Protein 5LCS (pdb70)

Secondary structure (DSSP, 8-state):
-----SPP-TTS--S-EEES---SSEEEEEEEGGGTEEEEEES---

Nearest PDB structures (foldseek):
  5lcs-assembly1_A  TM=9.325E-01  e=3.775E-07  Gallus gallus
  1e4q-assembly1_A  TM=6.807E-01  e=2.620E-01  Homo sapiens
  1kj6-assembly1_A  TM=7.004E-01  e=3.420E-01  Homo sapiens
  1sh1-assembly1_A  TM=6.198E-01  e=5.605E+00  Stichodactyla helianthus
  2h9x-assembly1_A  TM=4.660E-01  e=3.078E+00  Condylactis gigantea

Solvent-accessible surface area: 3506 Å² total

Structure (mmCIF, N/CA/C/O backbone):
data_5LCS
#
_entry.id   5LCS
#
loop_
_atom_site.group_PDB
_atom_site.id
_atom_site.type_symbol
_atom_site.label_atom_id
_atom_site.label_alt_id
_atom_site.label_comp_id
_atom_site.label_asym_id
_atom_site.label_entity_id
_atom_site.label_seq_id
_atom_site.pdbx_PDB_ins_code
_atom_site.Cartn_x
_atom_site.Cartn_y
_atom_site.Cartn_z
_atom_site.occupancy
_atom_site.B_iso_or_equiv
_atom_site.auth_seq_id
_atom_site.auth_comp_id
_atom_site.auth_asym_id
_atom_site.auth_atom_id
_atom_site.pdbx_PDB_model_num
ATOM 16 N N . PRO A 1 2 ? -12.546 4.993 -2.766 1.00 5.46 2 PRO A N 1
ATOM 17 C CA . PRO A 1 2 ? -13.805 4.963 -3.506 1.00 6.08 2 PRO A CA 1
ATOM 18 C C . PRO A 1 2 ? -14.563 3.688 -3.175 1.00 6.14 2 PRO A C 1
ATOM 19 O O . PRO A 1 2 ? -15.765 3.704 -2.913 1.00 6.85 2 PRO A O 1
ATOM 30 N N . PHE A 1 3 ? -13.828 2.587 -3.180 1.00 5.51 3 PHE A N 1
ATOM 31 C CA . PHE A 1 3 ? -14.342 1.312 -2.723 1.00 5.56 3 PHE A CA 1
ATOM 32 C C . PHE A 1 3 ? -14.255 1.273 -1.202 1.00 5.09 3 PHE A C 1
ATOM 33 O O . PHE A 1 3 ? -13.564 2.097 -0.602 1.00 4.70 3 PHE A O 1
ATOM 50 N N . ILE A 1 4 ? -14.948 0.331 -0.581 1.00 5.38 4 ILE A N 1
ATOM 51 C CA . ILE A 1 4 ? -14.861 0.162 0.862 1.00 5.21 4 ILE A CA 1
ATOM 52 C C . ILE A 1 4 ? -13.680 -0.742 1.219 1.00 4.49 4 ILE A C 1
ATOM 53 O O . ILE A 1 4 ? -13.692 -1.942 0.936 1.00 4.63 4 ILE A O 1
ATOM 69 N N . PRO A 1 5 ? -12.616 -0.160 1.799 1.00 3.89 5 PRO A N 1
ATOM 70 C CA . PRO A 1 5 ? -11.433 -0.913 2.209 1.00 3.34 5 PRO A CA 1
ATOM 71 C C . PRO A 1 5 ? -11.768 -2.142 3.044 1.00 3.70 5 PRO A C 1
ATOM 72 O O . PRO A 1 5 ? -12.289 -2.043 4.157 1.00 4.30 5 PRO A O 1
ATOM 83 N N . ARG A 1 6 ? -11.474 -3.299 2.480 1.00 3.62 6 ARG A N 1
ATOM 84 C CA . ARG A 1 6 ? -11.653 -4.570 3.161 1.00 4.03 6 ARG A CA 1
ATOM 85 C C . ARG A 1 6 ? -10.473 -4.782 4.121 1.00 3.50 6 ARG A C 1
ATOM 86 O O . ARG A 1 6 ? -9.599 -3.922 4.186 1.00 2.92 6 ARG A O 1
ATOM 107 N N . PRO A 1 7 ? -10.424 -5.883 4.898 1.00 3.92 7 PRO A N 1
ATOM 108 C CA . PRO A 1 7 ? -9.261 -6.183 5.753 1.00 3.63 7 PRO A CA 1
ATOM 109 C C . PRO A 1 7 ? -7.931 -6.014 5.008 1.00 3.02 7 PRO A C 1
ATOM 110 O O . PRO A 1 7 ? -7.796 -6.439 3.860 1.00 3.30 7 PRO A O 1
ATOM 121 N N . ILE A 1 8 ? -6.970 -5.371 5.664 1.00 2.69 8 ILE A N 1
ATOM 122 C CA . ILE A 1 8 ? -5.667 -5.079 5.062 1.00 2.58 8 ILE A CA 1
ATOM 123 C C . ILE A 1 8 ? -4.926 -6.345 4.649 1.00 2.13 8 ILE A C 1
ATOM 124 O O . ILE A 1 8 ? -4.781 -7.289 5.430 1.00 2.28 8 ILE A O 1
ATOM 140 N N . ASP A 1 9 ? -4.467 -6.348 3.407 1.00 2.04 9 ASP A N 1
ATOM 141 C CA . ASP A 1 9 ? -3.656 -7.432 2.878 1.00 1.78 9 ASP A CA 1
ATOM 142 C C . ASP A 1 9 ? -2.198 -7.012 2.821 1.00 1.48 9 ASP A C 1
ATOM 143 O O . ASP A 1 9 ? -1.873 -5.834 2.974 1.00 1.71 9 ASP A O 1
ATOM 152 N N . THR A 1 10 ? -1.327 -7.984 2.643 1.00 1.31 10 THR A N 1
ATOM 153 C CA . THR A 1 10 ? 0.083 -7.725 2.423 1.00 1.13 10 THR A CA 1
ATOM 154 C C . THR A 1 10 ? 0.344 -7.419 0.949 1.00 0.97 10 THR A C 1
ATOM 155 O O . THR A 1 10 ? -0.602 -7.330 0.160 1.00 1.16 10 THR A O 1
ATOM 166 N N . CYS A 1 11 ? 1.613 -7.234 0.585 1.00 0.87 11 CYS A N 1
ATOM 167 C CA . CYS A 1 11 ? 2.009 -6.932 -0.800 1.00 0.81 11 CYS A CA 1
ATOM 168 C C . CYS A 1 11 ? 1.547 -8.022 -1.785 1.00 0.91 11 CYS A C 1
ATOM 169 O O . CYS A 1 11 ? 1.836 -7.953 -2.982 1.00 1.04 11 CYS A O 1
ATOM 176 N N . ARG A 1 12 ? 0.848 -9.038 -1.278 1.00 1.00 12 ARG A N 1
ATOM 177 C CA . ARG A 1 12 ? 0.195 -10.022 -2.130 1.00 1.18 12 ARG A CA 1
ATOM 178 C C . ARG A 1 12 ? -0.727 -9.315 -3.130 1.00 1.18 12 ARG A C 1
ATOM 179 O O . ARG A 1 12 ? -0.861 -9.750 -4.274 1.00 1.33 12 ARG A O 1
ATOM 200 N N . LEU A 1 13 ? -1.357 -8.223 -2.694 1.00 1.16 13 LEU A N 1
ATOM 201 C CA . LEU A 1 13 ? -2.005 -7.302 -3.619 1.00 1.26 13 LEU A CA 1
ATOM 202 C C . LEU A 1 13 ? -0.947 -6.333 -4.104 1.00 1.15 13 LEU A C 1
ATOM 203 O O . LEU A 1 13 ? -0.634 -5.362 -3.431 1.00 1.77 13 LEU A O 1
ATOM 219 N N . ARG A 1 14 ? -0.397 -6.597 -5.268 1.00 1.25 14 ARG A N 1
ATOM 220 C CA . ARG A 1 14 ? 0.818 -5.950 -5.680 1.00 1.71 14 ARG A CA 1
ATOM 221 C C . ARG A 1 14 ? 0.577 -4.911 -6.777 1.00 1.56 14 ARG A C 1
ATOM 222 O O . ARG A 1 14 ? -0.510 -4.838 -7.354 1.00 1.81 14 ARG A O 1
ATOM 243 N N . ASN A 1 15 ? 1.616 -4.113 -7.032 1.00 1.99 15 ASN A N 1
ATOM 244 C CA . ASN A 1 15 ? 1.665 -3.157 -8.127 1.00 2.18 15 ASN A CA 1
ATOM 245 C C . ASN A 1 15 ? 0.767 -1.970 -7.858 1.00 1.42 15 ASN A C 1
ATOM 246 O O . ASN A 1 15 ? -0.285 -1.806 -8.479 1.00 1.86 15 ASN A O 1
ATOM 257 N N . GLY A 1 16 ? 1.173 -1.166 -6.893 1.00 0.94 16 GLY A N 1
ATOM 258 C CA . GLY A 1 16 ? 0.564 0.124 -6.733 1.00 1.11 16 GLY A CA 1
ATOM 259 C C . GLY A 1 16 ? 1.608 1.214 -6.621 1.00 1.12 16 GLY A C 1
ATOM 260 O O . GLY A 1 16 ? 1.475 2.231 -7.283 1.00 1.70 16 GLY A O 1
ATOM 264 N N . ILE A 1 17 ? 2.629 0.989 -5.776 1.00 0.60 17 ILE A N 1
ATOM 265 C CA . ILE A 1 17 ? 3.890 1.751 -5.772 1.00 0.52 17 ILE A CA 1
ATOM 266 C C . ILE A 1 17 ? 4.932 0.975 -4.949 1.00 0.41 17 ILE A C 1
ATOM 267 O O . ILE A 1 17 ? 4.577 0.295 -3.985 1.00 0.59 17 ILE A O 1
ATOM 283 N N . CYS A 1 18 ? 6.198 1.055 -5.330 1.00 0.42 18 CYS A N 1
ATOM 284 C CA . CYS A 1 18 ? 7.278 0.631 -4.449 1.00 0.38 18 CYS A CA 1
ATOM 285 C C . CYS A 1 18 ? 8.112 1.840 -4.058 1.00 0.33 18 CYS A C 1
ATOM 286 O O . CYS A 1 18 ? 8.794 2.432 -4.897 1.00 0.39 18 CYS A O 1
ATOM 293 N N . PHE A 1 19 ? 8.041 2.219 -2.791 1.00 0.29 19 PHE A N 1
ATOM 294 C CA . PHE A 1 19 ? 8.736 3.399 -2.314 1.00 0.28 19 PHE A CA 1
ATOM 295 C C . PHE A 1 19 ? 10.090 3.041 -1.739 1.00 0.31 19 PHE A C 1
ATOM 296 O O . PHE A 1 19 ? 10.238 2.015 -1.086 1.00 0.45 19 PHE A O 1
ATOM 313 N N . PRO A 1 20 ? 11.106 3.860 -2.007 1.00 0.32 20 PRO A N 1
ATOM 314 C CA . PRO A 1 20 ? 12.335 3.823 -1.248 1.00 0.37 20 PRO A CA 1
ATOM 315 C C . PRO A 1 20 ? 12.177 4.682 0.001 1.00 0.38 20 PRO A C 1
ATOM 316 O O . PRO A 1 20 ? 12.291 5.910 -0.042 1.00 0.44 20 PRO A O 1
ATOM 327 N N . GLY A 1 21 ? 11.888 4.023 1.108 1.00 0.41 21 GLY A N 1
ATOM 328 C CA . GLY A 1 21 ? 11.439 4.713 2.296 1.00 0.49 21 GLY A CA 1
ATOM 329 C C . GLY A 1 21 ? 10.099 4.168 2.748 1.00 0.49 21 GLY A C 1
ATOM 330 O O . GLY A 1 21 ? 9.925 2.952 2.819 1.00 0.59 21 GLY A O 1
ATOM 334 N N . ILE A 1 22 ? 9.140 5.048 3.019 1.00 0.49 22 ILE A N 1
ATOM 335 C CA . ILE A 1 22 ? 7.817 4.616 3.466 1.00 0.53 22 ILE A CA 1
ATOM 336 C C . ILE A 1 22 ? 6.693 5.391 2.779 1.00 0.49 22 ILE A C 1
ATOM 337 O O . ILE A 1 22 ? 6.885 6.503 2.287 1.00 0.68 22 ILE A O 1
ATOM 353 N N . CYS A 1 23 ? 5.525 4.768 2.748 1.00 0.44 23 CYS A N 1
ATOM 354 C CA . CYS A 1 23 ? 4.300 5.363 2.245 1.00 0.47 23 CYS A CA 1
ATOM 355 C C . CYS A 1 23 ? 3.667 6.251 3.305 1.00 1.01 23 CYS A C 1
ATOM 356 O O . CYS A 1 23 ? 3.498 5.817 4.448 1.00 1.44 23 CYS A O 1
ATOM 363 N N . ARG A 1 24 ? 3.303 7.478 2.952 1.00 1.34 24 ARG A N 1
ATOM 364 C CA . ARG A 1 24 ? 2.624 8.330 3.919 1.00 2.03 24 ARG A CA 1
ATOM 365 C C . ARG A 1 24 ? 1.223 8.745 3.460 1.00 1.70 24 ARG A C 1
ATOM 366 O O . ARG A 1 24 ? 0.305 8.702 4.266 1.00 2.52 24 ARG A O 1
ATOM 387 N N . ARG A 1 25 ? 1.053 9.060 2.162 1.00 0.74 25 ARG A N 1
ATOM 388 C CA . ARG A 1 25 ? -0.254 9.453 1.584 1.00 0.67 25 ARG A CA 1
ATOM 389 C C . ARG A 1 25 ? -0.097 9.833 0.106 1.00 0.70 25 ARG A C 1
ATOM 390 O O . ARG A 1 25 ? 0.898 10.454 -0.268 1.00 1.06 25 ARG A O 1
ATOM 411 N N . PRO A 1 26 ? -1.055 9.448 -0.756 1.00 0.83 26 PRO A N 1
ATOM 412 C CA . PRO A 1 26 ? -2.075 8.460 -0.439 1.00 0.67 26 PRO A CA 1
ATOM 413 C C . PRO A 1 26 ? -1.598 7.076 -0.839 1.00 0.48 26 PRO A C 1
ATOM 414 O O . PRO A 1 26 ? -1.701 6.688 -2.005 1.00 0.57 26 PRO A O 1
ATOM 425 N N . TYR A 1 27 ? -1.132 6.316 0.133 1.00 0.36 27 TYR A N 1
ATOM 426 C CA . TYR A 1 27 ? -0.525 5.017 -0.123 1.00 0.34 27 TYR A CA 1
ATOM 427 C C . TYR A 1 27 ? -0.532 4.219 1.151 1.00 0.34 27 TYR A C 1
ATOM 428 O O . TYR A 1 27 ? -0.140 4.719 2.208 1.00 0.51 27 TYR A O 1
ATOM 446 N N . TYR A 1 28 ? -0.950 2.987 1.052 1.00 0.33 28 TYR A N 1
ATOM 447 C CA . TYR A 1 28 ? -1.022 2.127 2.213 1.00 0.35 28 TYR A CA 1
ATOM 448 C C . TYR A 1 28 ? 0.068 1.080 2.137 1.00 0.33 28 TYR A C 1
ATOM 449 O O . TYR A 1 28 ? 0.245 0.426 1.107 1.00 0.33 28 TYR A O 1
ATOM 467 N N . TRP A 1 29 ? 0.811 0.959 3.220 1.00 0.33 29 TRP A N 1
ATOM 468 C CA . TRP A 1 29 ? 1.914 0.024 3.294 1.00 0.34 29 TRP A CA 1
ATOM 469 C C . TRP A 1 29 ? 1.409 -1.409 3.250 1.00 0.37 29 TRP A C 1
ATOM 470 O O . TRP A 1 29 ? 0.721 -1.879 4.162 1.00 0.40 29 TRP A O 1
ATOM 491 N N . ILE A 1 30 ? 1.737 -2.082 2.167 1.00 0.37 30 ILE A N 1
ATOM 492 C CA . ILE A 1 30 ? 1.469 -3.493 2.025 1.00 0.40 30 ILE A CA 1
ATOM 493 C C . ILE A 1 30 ? 2.785 -4.230 1.840 1.00 0.41 30 ILE A C 1
ATOM 494 O O . ILE A 1 30 ? 3.271 -4.387 0.732 1.00 0.43 30 ILE A O 1
ATOM 510 N N . GLY A 1 31 ? 3.342 -4.707 2.933 1.00 0.43 31 GLY A N 1
ATOM 511 C CA . GLY A 1 31 ? 4.610 -5.412 2.875 1.00 0.47 31 GLY A CA 1
ATOM 512 C C . GLY A 1 31 ? 5.772 -4.501 2.516 1.00 0.41 31 GLY A C 1
ATOM 513 O O . GLY A 1 31 ? 5.588 -3.312 2.253 1.00 0.41 31 GLY A O 1
ATOM 517 N N . THR A 1 32 ? 6.973 -5.051 2.497 1.00 0.44 32 THR A N 1
ATOM 518 C CA . THR A 1 32 ? 8.165 -4.253 2.251 1.00 0.42 32 THR A CA 1
ATOM 519 C C . THR A 1 32 ? 8.596 -4.341 0.789 1.00 0.42 32 THR A C 1
ATOM 520 O O . THR A 1 32 ? 8.136 -5.210 0.045 1.00 0.53 32 THR A O 1
ATOM 531 N N . CYS A 1 33 ? 9.461 -3.422 0.382 1.00 0.44 33 CYS A N 1
ATOM 532 C CA . CYS A 1 33 ? 10.033 -3.433 -0.955 1.00 0.45 33 CYS A CA 1
ATOM 533 C C . CYS A 1 33 ? 11.528 -3.141 -0.841 1.00 0.53 33 CYS A C 1
ATOM 534 O O . CYS A 1 33 ? 12.026 -2.942 0.270 1.00 0.94 33 CYS A O 1
ATOM 541 N N . ASN A 1 34 ? 12.244 -3.115 -1.966 1.00 0.51 34 ASN A N 1
ATOM 542 C CA . ASN A 1 34 ? 13.707 -2.949 -1.962 1.00 0.61 34 ASN A CA 1
ATOM 543 C C . ASN A 1 34 ? 14.376 -3.982 -1.054 1.00 0.72 34 ASN A C 1
ATOM 544 O O . ASN A 1 34 ? 15.441 -3.729 -0.492 1.00 1.54 34 ASN A O 1
ATOM 555 N N . ASN A 1 35 ? 13.720 -5.129 -0.899 1.00 0.89 35 ASN A N 1
ATOM 556 C CA . ASN A 1 35 ? 14.213 -6.234 -0.072 1.00 1.02 35 ASN A CA 1
ATOM 557 C C . ASN A 1 35 ? 14.286 -5.841 1.411 1.00 1.00 35 ASN A C 1
ATOM 558 O O . ASN A 1 35 ? 15.024 -6.447 2.190 1.00 1.49 35 ASN A O 1
ATOM 569 N N . GLY A 1 36 ? 13.521 -4.830 1.809 1.00 0.95 36 GLY A N 1
ATOM 570 C CA . GLY A 1 36 ? 13.462 -4.477 3.216 1.00 1.12 36 GLY A CA 1
ATOM 571 C C . GLY A 1 36 ? 13.529 -2.983 3.482 1.00 0.91 36 GLY A C 1
ATOM 572 O O . GLY A 1 36 ? 12.882 -2.487 4.407 1.00 1.05 36 GLY A O 1
ATOM 576 N N . ILE A 1 37 ? 14.307 -2.258 2.692 1.00 0.76 37 ILE A N 1
ATOM 577 C CA . ILE A 1 37 ? 14.498 -0.830 2.936 1.00 0.74 37 ILE A CA 1
ATOM 578 C C . ILE A 1 37 ? 13.375 0.014 2.365 1.00 0.92 37 ILE A C 1
ATOM 579 O O . ILE A 1 37 ? 13.136 1.135 2.815 1.00 1.87 37 ILE A O 1
ATOM 595 N N . GLY A 1 38 ? 12.695 -0.517 1.377 1.00 0.49 38 GLY A N 1
ATOM 596 C CA . GLY A 1 38 ? 11.649 0.212 0.738 1.00 0.67 38 GLY A CA 1
ATOM 597 C C . GLY A 1 38 ? 10.316 -0.283 1.195 1.00 0.51 38 GLY A C 1
ATOM 598 O O . GLY A 1 38 ? 10.230 -1.064 2.140 1.00 0.79 38 GLY A O 1
ATOM 602 N N . SER A 1 39 ? 9.280 0.122 0.519 1.00 0.39 39 SER A N 1
ATOM 603 C CA . SER A 1 39 ? 7.958 -0.188 0.970 1.00 0.42 39 SER A CA 1
ATOM 604 C C . SER A 1 39 ? 7.013 -0.437 -0.189 1.00 0.41 39 SER A C 1
ATOM 605 O O . SER A 1 39 ? 6.833 0.410 -1.066 1.00 0.50 39 SER A O 1
ATOM 613 N N . CYS A 1 40 ? 6.462 -1.637 -0.215 1.00 0.40 40 CYS A N 1
ATOM 614 C CA . CYS A 1 40 ? 5.418 -1.970 -1.152 1.00 0.41 40 CYS A CA 1
ATOM 615 C C . CYS A 1 40 ? 4.151 -1.291 -0.667 1.00 0.38 40 CYS A C 1
ATOM 616 O O . CYS A 1 40 ? 3.574 -1.694 0.330 1.00 0.47 40 CYS A O 1
ATOM 623 N N . CYS A 1 41 ? 3.770 -0.212 -1.318 1.00 0.39 41 CYS A N 1
ATOM 624 C CA . CYS A 1 41 ? 2.612 0.550 -0.894 1.00 0.42 41 CYS A CA 1
ATOM 625 C C . CYS A 1 41 ? 1.825 0.983 -2.109 1.00 0.52 41 CYS A C 1
ATOM 626 O O . CYS A 1 41 ? 2.277 1.824 -2.883 1.00 1.02 41 CYS A O 1
ATOM 633 N N . ALA A 1 42 ? 0.650 0.421 -2.276 1.00 0.37 42 ALA A N 1
ATOM 634 C CA . ALA A 1 42 ? -0.117 0.645 -3.482 1.00 0.42 42 ALA A CA 1
ATOM 635 C C . ALA A 1 42 ? -0.851 1.970 -3.417 1.00 0.38 42 ALA A C 1
ATOM 636 O O . ALA A 1 42 ? -1.300 2.393 -2.349 1.00 0.40 42 ALA A O 1
ATOM 643 N N . ARG A 1 43 ? -0.933 2.635 -4.567 1.00 0.39 43 ARG A N 1
ATOM 644 C CA . ARG A 1 43 ? -1.548 3.947 -4.650 1.00 0.40 43 ARG A CA 1
ATOM 645 C C . ARG A 1 43 ? -3.016 3.887 -4.271 1.00 0.41 43 ARG A C 1
ATOM 646 O O . ARG A 1 43 ? -3.831 3.259 -4.952 1.00 0.46 43 ARG A O 1
ATOM 667 N N . GLY A 1 44 ? -3.325 4.533 -3.169 1.00 0.44 44 GLY A N 1
ATOM 668 C CA . GLY A 1 44 ? -4.679 4.577 -2.674 1.00 0.50 44 GLY A CA 1
ATOM 669 C C . GLY A 1 44 ? -4.718 4.426 -1.180 1.00 0.76 44 GLY A C 1
ATOM 670 O O . GLY A 1 44 ? -3.752 4.771 -0.499 1.00 1.54 44 GLY A O 1
ATOM 674 N N . TRP A 1 45 ? -5.809 3.904 -0.655 1.00 0.65 45 TRP A N 1
ATOM 675 C CA . TRP A 1 45 ? -5.905 3.721 0.773 1.00 0.99 45 TRP A CA 1
ATOM 676 C C . TRP A 1 45 ? -6.684 2.470 1.136 1.00 1.09 45 TRP A C 1
ATOM 677 O O . TRP A 1 45 ? -7.779 2.227 0.625 1.00 1.30 45 TRP A O 1
ATOM 698 N N . ARG A 1 46 ? -6.093 1.676 2.014 1.00 1.37 46 ARG A N 1
ATOM 699 C CA . ARG A 1 46 ? -6.748 0.509 2.564 1.00 1.74 46 ARG A CA 1
ATOM 700 C C . ARG A 1 46 ? -6.738 0.565 4.081 1.00 2.07 46 ARG A C 1
ATOM 701 O O . ARG A 1 46 ? -5.683 0.543 4.711 1.00 2.48 46 ARG A O 1
ATOM 722 N N . SER A 1 47 ? -7.938 0.621 4.625 1.00 2.31 47 SER A N 1
ATOM 723 C CA . SER A 1 47 ? -8.182 0.747 6.061 1.00 2.87 47 SER A CA 1
ATOM 724 C C . SER A 1 47 ? -7.484 1.976 6.648 1.00 3.50 47 SER A C 1
ATOM 725 O O . SER A 1 47 ? -8.061 3.079 6.555 1.00 4.01 47 SER A O 1
ATOM 749 N N . PRO A 1 2 ? -12.799 1.881 -4.218 1.00 5.46 2 PRO A N 2
ATOM 750 C CA . PRO A 1 2 ? -13.040 1.088 -5.419 1.00 6.08 2 PRO A CA 2
ATOM 751 C C . PRO A 1 2 ? -13.167 -0.383 -5.054 1.00 6.14 2 PRO A C 2
ATOM 752 O O . PRO A 1 2 ? -13.863 -1.157 -5.712 1.00 6.85 2 PRO A O 2
ATOM 763 N N . PHE A 1 3 ? -12.476 -0.744 -3.984 1.00 5.51 3 PHE A N 2
ATOM 764 C CA . PHE A 1 3 ? -12.578 -2.064 -3.403 1.00 5.56 3 PHE A CA 2
ATOM 765 C C . PHE A 1 3 ? -13.087 -1.911 -1.974 1.00 5.09 3 PHE A C 2
ATOM 766 O O . PHE A 1 3 ? -13.080 -0.804 -1.430 1.00 4.70 3 PHE A O 2
ATOM 783 N N . ILE A 1 4 ? -13.533 -3.001 -1.373 1.00 5.38 4 ILE A N 2
ATOM 784 C CA . ILE A 1 4 ? -14.006 -2.960 0.003 1.00 5.21 4 ILE A CA 2
ATOM 785 C C . ILE A 1 4 ? -12.828 -3.067 0.984 1.00 4.49 4 ILE A C 2
ATOM 786 O O . ILE A 1 4 ? -12.154 -4.095 1.041 1.00 4.63 4 ILE A O 2
ATOM 802 N N . PRO A 1 5 ? -12.539 -1.980 1.737 1.00 3.89 5 PRO A N 2
ATOM 803 C CA . PRO A 1 5 ? -11.425 -1.934 2.695 1.00 3.34 5 PRO A CA 2
ATOM 804 C C . PRO A 1 5 ? -11.381 -3.139 3.633 1.00 3.70 5 PRO A C 2
ATOM 805 O O . PRO A 1 5 ? -12.252 -3.317 4.491 1.00 4.30 5 PRO A O 2
ATOM 816 N N . ARG A 1 6 ? -10.363 -3.968 3.445 1.00 3.62 6 ARG A N 2
ATOM 817 C CA . ARG A 1 6 ? -10.127 -5.123 4.299 1.00 4.03 6 ARG A CA 2
ATOM 818 C C . ARG A 1 6 ? -8.925 -4.840 5.191 1.00 3.50 6 ARG A C 2
ATOM 819 O O . ARG A 1 6 ? -8.206 -3.869 4.950 1.00 2.92 6 ARG A O 2
ATOM 840 N N . PRO A 1 7 ? -8.685 -5.661 6.230 1.00 3.92 7 PRO A N 2
ATOM 841 C CA . PRO A 1 7 ? -7.464 -5.566 7.030 1.00 3.63 7 PRO A CA 2
ATOM 842 C C . PRO A 1 7 ? -6.238 -5.503 6.130 1.00 3.02 7 PRO A C 2
ATOM 843 O O . PRO A 1 7 ? -6.181 -6.178 5.100 1.00 3.30 7 PRO A O 2
ATOM 854 N N . ILE A 1 8 ? -5.275 -4.677 6.507 1.00 2.69 8 ILE A N 2
ATOM 855 C CA . ILE A 1 8 ? -4.129 -4.400 5.657 1.00 2.58 8 ILE A CA 2
ATOM 856 C C . ILE A 1 8 ? -3.347 -5.674 5.350 1.00 2.13 8 ILE A C 2
ATOM 857 O O . ILE A 1 8 ? -2.862 -6.361 6.252 1.00 2.28 8 ILE A O 2
ATOM 873 N N . ASP A 1 9 ? -3.270 -5.996 4.066 1.00 2.04 9 ASP A N 2
ATOM 874 C CA . ASP A 1 9 ? -2.521 -7.151 3.595 1.00 1.78 9 ASP A CA 2
ATOM 875 C C . ASP A 1 9 ? -1.103 -6.733 3.266 1.00 1.48 9 ASP A C 2
ATOM 876 O O . ASP A 1 9 ? -0.804 -5.547 3.177 1.00 1.71 9 ASP A O 2
ATOM 885 N N . THR A 1 10 ? -0.231 -7.703 3.118 1.00 1.31 10 THR A N 2
ATOM 886 C CA . THR A 1 10 ? 1.136 -7.446 2.721 1.00 1.13 10 THR A CA 2
ATOM 887 C C . THR A 1 10 ? 1.271 -7.459 1.202 1.00 0.97 10 THR A C 2
ATOM 888 O O . THR A 1 10 ? 0.264 -7.557 0.492 1.00 1.16 10 THR A O 2
ATOM 899 N N . CYS A 1 11 ? 2.505 -7.319 0.707 1.00 0.87 11 CYS A N 2
ATOM 900 C CA . CYS A 1 11 ? 2.778 -7.146 -0.727 1.00 0.81 11 CYS A CA 2
ATOM 901 C C . CYS A 1 11 ? 2.374 -8.376 -1.542 1.00 0.91 11 CYS A C 2
ATOM 902 O O . CYS A 1 11 ? 2.735 -8.516 -2.713 1.00 1.04 11 CYS A O 2
ATOM 909 N N . ARG A 1 12 ? 1.648 -9.280 -0.905 1.00 1.00 12 ARG A N 2
ATOM 910 C CA . ARG A 1 12 ? 0.870 -10.278 -1.614 1.00 1.18 12 ARG A CA 2
ATOM 911 C C . ARG A 1 12 ? -0.117 -9.568 -2.541 1.00 1.18 12 ARG A C 2
ATOM 912 O O . ARG A 1 12 ? -0.537 -10.112 -3.564 1.00 1.33 12 ARG A O 2
ATOM 933 N N . LEU A 1 13 ? -0.468 -8.335 -2.172 1.00 1.16 13 LEU A N 2
ATOM 934 C CA . LEU A 1 13 ? -1.212 -7.447 -3.051 1.00 1.26 13 LEU A CA 2
ATOM 935 C C . LEU A 1 13 ? -0.287 -6.913 -4.136 1.00 1.15 13 LEU A C 2
ATOM 936 O O . LEU A 1 13 ? 0.923 -6.802 -3.942 1.00 1.77 13 LEU A O 2
ATOM 952 N N . ARG A 1 14 ? -0.864 -6.573 -5.267 1.00 1.25 14 ARG A N 2
ATOM 953 C CA . ARG A 1 14 ? -0.089 -6.312 -6.472 1.00 1.71 14 ARG A CA 2
ATOM 954 C C . ARG A 1 14 ? 0.581 -4.926 -6.516 1.00 1.56 14 ARG A C 2
ATOM 955 O O . ARG A 1 14 ? -0.056 -3.932 -6.855 1.00 1.81 14 ARG A O 2
ATOM 976 N N . ASN A 1 15 ? 1.879 -4.892 -6.176 1.00 1.99 15 ASN A N 2
ATOM 977 C CA . ASN A 1 15 ? 2.824 -3.839 -6.608 1.00 2.18 15 ASN A CA 2
ATOM 978 C C . ASN A 1 15 ? 2.164 -2.476 -6.800 1.00 1.42 15 ASN A C 2
ATOM 979 O O . ASN A 1 15 ? 2.149 -1.950 -7.915 1.00 1.86 15 ASN A O 2
ATOM 990 N N . GLY A 1 16 ? 1.600 -1.902 -5.758 1.00 0.94 16 GLY A N 2
ATOM 991 C CA . GLY A 1 16 ? 0.826 -0.698 -5.960 1.00 1.11 16 GLY A CA 2
ATOM 992 C C . GLY A 1 16 ? 1.692 0.533 -6.153 1.00 1.12 16 GLY A C 2
ATOM 993 O O . GLY A 1 16 ? 1.378 1.371 -6.993 1.00 1.70 16 GLY A O 2
ATOM 997 N N . ILE A 1 17 ? 2.735 0.650 -5.324 1.00 0.60 17 ILE A N 2
ATOM 998 C CA . ILE A 1 17 ? 3.859 1.577 -5.513 1.00 0.52 17 ILE A CA 2
ATOM 999 C C . ILE A 1 17 ? 5.011 1.122 -4.618 1.00 0.41 17 ILE A C 2
ATOM 1000 O O . ILE A 1 17 ? 4.812 0.917 -3.424 1.00 0.59 17 ILE A O 2
ATOM 1016 N N . CYS A 1 18 ? 6.200 0.963 -5.166 1.00 0.42 18 CYS A N 2
ATOM 1017 C CA . CYS A 1 18 ? 7.363 0.672 -4.335 1.00 0.38 18 CYS A CA 2
ATOM 1018 C C . CYS A 1 18 ? 8.112 1.949 -3.989 1.00 0.33 18 CYS A C 2
ATOM 1019 O O . CYS A 1 18 ? 8.716 2.581 -4.854 1.00 0.39 18 CYS A O 2
ATOM 1026 N N . PHE A 1 19 ? 8.052 2.333 -2.724 1.00 0.29 19 PHE A N 2
ATOM 1027 C CA . PHE A 1 19 ? 8.760 3.507 -2.246 1.00 0.28 19 PHE A CA 2
ATOM 1028 C C . PHE A 1 19 ? 10.011 3.112 -1.499 1.00 0.31 19 PHE A C 2
ATOM 1029 O O . PHE A 1 19 ? 9.966 2.238 -0.647 1.00 0.45 19 PHE A O 2
ATOM 1046 N N . PRO A 1 20 ? 11.149 3.731 -1.809 1.00 0.32 20 PRO A N 2
ATOM 1047 C CA . PRO A 1 20 ? 12.331 3.580 -0.986 1.00 0.37 20 PRO A CA 2
ATOM 1048 C C . PRO A 1 20 ? 12.160 4.387 0.294 1.00 0.38 20 PRO A C 2
ATOM 1049 O O . PRO A 1 20 ? 12.370 5.601 0.321 1.00 0.44 20 PRO A O 2
ATOM 1060 N N . GLY A 1 21 ? 11.756 3.697 1.344 1.00 0.41 21 GLY A N 2
ATOM 1061 C CA . GLY A 1 21 ? 11.330 4.354 2.555 1.00 0.49 21 GLY A CA 2
ATOM 1062 C C . GLY A 1 21 ? 9.977 3.842 3.010 1.00 0.49 21 GLY A C 2
ATOM 1063 O O . GLY A 1 21 ? 9.808 2.638 3.215 1.00 0.59 21 GLY A O 2
ATOM 1067 N N . ILE A 1 22 ? 9.009 4.744 3.148 1.00 0.49 22 ILE A N 2
ATOM 1068 C CA . ILE A 1 22 ? 7.672 4.377 3.615 1.00 0.53 22 ILE A CA 2
ATOM 1069 C C . ILE A 1 22 ? 6.595 5.240 2.966 1.00 0.49 22 ILE A C 2
ATOM 1070 O O . ILE A 1 22 ? 6.818 6.415 2.659 1.00 0.68 22 ILE A O 2
ATOM 1086 N N . CYS A 1 23 ? 5.435 4.636 2.754 1.00 0.44 23 CYS A N 2
ATOM 1087 C CA . CYS A 1 23 ? 4.254 5.338 2.267 1.00 0.47 23 CYS A CA 2
ATOM 1088 C C . CYS A 1 23 ? 3.688 6.238 3.351 1.00 1.01 23 CYS A C 2
ATOM 1089 O O . CYS A 1 23 ? 3.440 5.785 4.471 1.00 1.44 23 CYS A O 2
ATOM 1096 N N . ARG A 1 24 ? 3.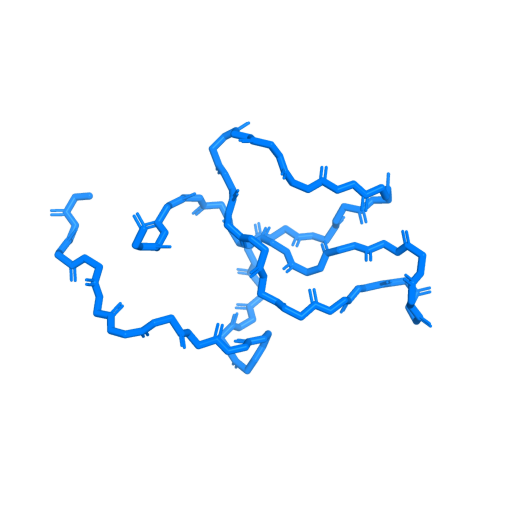480 7.504 3.034 1.00 1.34 24 ARG A N 2
ATOM 1097 C CA . ARG A 1 24 ? 2.852 8.400 3.987 1.00 2.03 24 ARG A CA 2
ATOM 1098 C C . ARG A 1 24 ? 1.505 8.909 3.475 1.00 1.70 24 ARG A C 2
ATOM 1099 O O . ARG A 1 24 ? 0.561 8.985 4.253 1.00 2.52 24 ARG A O 2
ATOM 1120 N N . ARG A 1 25 ? 1.409 9.188 2.162 1.00 0.74 25 ARG A N 2
ATOM 1121 C CA . ARG A 1 25 ? 0.157 9.630 1.515 1.00 0.67 25 ARG A CA 2
ATOM 1122 C C . ARG A 1 25 ? 0.394 9.970 0.036 1.00 0.70 25 ARG A C 2
ATOM 1123 O O . ARG A 1 25 ? 1.456 10.485 -0.316 1.00 1.06 25 ARG A O 2
ATOM 1144 N N . PRO A 1 26 ? -0.575 9.678 -0.854 1.00 0.83 26 PRO A N 2
ATOM 1145 C CA . PRO A 1 26 ? -1.700 8.796 -0.570 1.00 0.67 26 PRO A CA 2
ATOM 1146 C C . PRO A 1 26 ? -1.395 7.374 -1.013 1.00 0.48 26 PRO A C 2
ATOM 1147 O O . PRO A 1 26 ? -1.551 7.037 -2.189 1.00 0.57 26 PRO A O 2
ATOM 1158 N N . TYR A 1 27 ? -1.024 6.533 -0.066 1.00 0.36 27 TYR A N 2
ATOM 1159 C CA . TYR A 1 27 ? -0.603 5.169 -0.361 1.00 0.34 27 TYR A CA 2
ATOM 1160 C C . TYR A 1 27 ? -0.688 4.351 0.905 1.00 0.34 27 TYR A C 2
ATOM 1161 O O . TYR A 1 27 ? -0.313 4.829 1.974 1.00 0.51 27 TYR A O 2
ATOM 1179 N N . TYR A 1 28 ? -1.149 3.127 0.797 1.00 0.33 28 TYR A N 2
ATOM 1180 C CA . TYR A 1 28 ? -1.213 2.265 1.959 1.00 0.35 28 TYR A CA 2
ATOM 1181 C C . TYR A 1 28 ? -0.152 1.184 1.873 1.00 0.33 28 TYR A C 2
ATOM 1182 O O . TYR A 1 28 ? 0.031 0.550 0.833 1.00 0.33 28 TYR A O 2
ATOM 1200 N N . TRP A 1 29 ? 0.567 1.029 2.971 1.00 0.33 29 TRP A N 2
ATOM 1201 C CA . TRP A 1 29 ? 1.650 0.065 3.081 1.00 0.34 29 TRP A CA 2
ATOM 1202 C C . TRP A 1 29 ? 1.117 -1.360 3.026 1.00 0.37 29 TRP A C 2
ATOM 1203 O O . TRP A 1 29 ? 0.408 -1.796 3.932 1.00 0.40 29 TRP A O 2
ATOM 1224 N N . ILE A 1 30 ? 1.443 -2.076 1.960 1.00 0.37 30 ILE A N 2
ATOM 1225 C CA . ILE A 1 30 ? 1.167 -3.497 1.899 1.00 0.40 30 ILE A CA 2
ATOM 1226 C C . ILE A 1 30 ? 2.477 -4.261 1.718 1.00 0.41 30 ILE A C 2
ATOM 1227 O O . ILE A 1 30 ? 2.945 -4.491 0.611 1.00 0.43 30 ILE A O 2
ATOM 1243 N N . GLY A 1 31 ? 3.049 -4.686 2.834 1.00 0.43 31 GLY A N 2
ATOM 1244 C CA . GLY A 1 31 ? 4.321 -5.383 2.803 1.00 0.47 31 GLY A CA 2
ATOM 1245 C C . GLY A 1 31 ? 5.497 -4.484 2.445 1.00 0.41 31 GLY A C 2
ATOM 1246 O O . GLY A 1 31 ? 5.333 -3.291 2.188 1.00 0.41 31 GLY A O 2
ATOM 1250 N N . THR A 1 32 ? 6.689 -5.061 2.429 1.00 0.44 32 THR A N 2
ATOM 1251 C CA . THR A 1 32 ? 7.905 -4.308 2.155 1.00 0.42 32 THR A CA 2
ATOM 1252 C C . THR A 1 32 ? 8.324 -4.451 0.692 1.00 0.42 32 THR A C 2
ATOM 1253 O O . THR A 1 32 ? 7.858 -5.342 -0.018 1.00 0.53 32 THR A O 2
ATOM 1264 N N . CYS A 1 33 ? 9.188 -3.553 0.247 1.00 0.44 33 CYS A N 2
ATOM 1265 C CA . CYS A 1 33 ? 9.754 -3.608 -1.092 1.00 0.45 33 CYS A CA 2
ATOM 1266 C C . CYS A 1 33 ? 11.254 -3.339 -0.992 1.00 0.53 33 CYS A C 2
ATOM 1267 O O . CYS A 1 33 ? 11.771 -3.182 0.120 1.00 0.94 33 CYS A O 2
ATOM 1274 N N . ASN A 1 34 ? 11.951 -3.290 -2.129 1.00 0.51 34 ASN A N 2
ATOM 1275 C CA . ASN A 1 34 ? 13.411 -3.186 -2.136 1.00 0.61 34 ASN A CA 2
ATOM 1276 C C . ASN A 1 34 ? 14.020 -4.382 -1.413 1.00 0.72 34 ASN A C 2
ATOM 1277 O O . ASN A 1 34 ? 13.364 -5.406 -1.231 1.00 1.54 34 ASN A O 2
ATOM 1288 N N . ASN A 1 35 ? 15.268 -4.257 -0.991 1.00 0.89 35 ASN A N 2
ATOM 1289 C CA . ASN A 1 35 ? 15.907 -5.293 -0.186 1.00 1.02 35 ASN A CA 2
ATOM 1290 C C . ASN A 1 35 ? 15.530 -5.123 1.284 1.00 1.00 35 ASN A C 2
ATOM 1291 O O . ASN A 1 35 ? 16.371 -5.243 2.174 1.00 1.49 35 ASN A O 2
ATOM 1302 N N . GLY A 1 36 ? 14.258 -4.830 1.528 1.00 0.95 36 GLY A N 2
ATOM 1303 C CA . GLY A 1 36 ? 13.785 -4.623 2.881 1.00 1.12 36 GLY A CA 2
ATOM 1304 C C . GLY A 1 36 ? 13.896 -3.176 3.319 1.00 0.91 36 GLY A C 2
ATOM 1305 O O . GLY A 1 36 ? 13.741 -2.867 4.498 1.00 1.05 36 GLY A O 2
ATOM 1309 N N . ILE A 1 37 ? 14.166 -2.285 2.372 1.00 0.76 37 ILE A N 2
ATOM 1310 C CA . ILE A 1 37 ? 14.316 -0.869 2.681 1.00 0.74 37 ILE A CA 2
ATOM 1311 C C . ILE A 1 37 ? 13.310 -0.015 1.935 1.00 0.92 37 ILE A C 2
ATOM 1312 O O . ILE A 1 37 ? 13.445 1.205 1.854 1.00 1.87 37 ILE A O 2
ATOM 1328 N N . GLY A 1 38 ? 12.315 -0.658 1.384 1.00 0.49 38 GLY A N 2
ATOM 1329 C CA . GLY A 1 38 ? 11.293 0.036 0.675 1.00 0.67 38 GLY A CA 2
ATOM 1330 C C . GLY A 1 38 ? 9.953 -0.454 1.100 1.00 0.51 38 GLY A C 2
ATOM 1331 O O . GLY A 1 38 ? 9.853 -1.456 1.803 1.00 0.79 38 GLY A O 2
ATOM 1335 N N . SER A 1 39 ? 8.930 0.219 0.680 1.00 0.39 39 SER A N 2
ATOM 1336 C CA . SER A 1 39 ? 7.609 -0.136 1.080 1.00 0.42 39 SER A CA 2
ATOM 1337 C C . SER A 1 39 ? 6.759 -0.469 -0.127 1.00 0.41 39 SER A C 2
ATOM 1338 O O . SER A 1 39 ? 6.685 0.304 -1.085 1.00 0.50 39 SER A O 2
ATOM 1346 N N . CYS A 1 40 ? 6.163 -1.642 -0.095 1.00 0.40 40 CYS A N 2
ATOM 1347 C CA . CYS A 1 40 ? 5.254 -2.054 -1.138 1.00 0.41 40 CYS A CA 2
ATOM 1348 C C . CYS A 1 40 ? 3.903 -1.447 -0.825 1.00 0.38 40 CYS A C 2
ATOM 1349 O O . CYS A 1 40 ? 3.131 -1.993 -0.069 1.00 0.47 40 CYS A O 2
ATOM 1356 N N . CYS A 1 41 ? 3.652 -0.271 -1.342 1.00 0.39 41 CYS A N 2
ATOM 1357 C CA . CYS A 1 41 ? 2.412 0.414 -1.067 1.00 0.42 41 CYS A CA 2
ATOM 1358 C C . CYS A 1 41 ? 1.483 0.230 -2.244 1.00 0.52 41 CYS A C 2
ATOM 1359 O O . CYS A 1 41 ? 1.802 -0.510 -3.168 1.00 1.02 41 CYS A O 2
ATOM 1366 N N . ALA A 1 42 ? 0.323 0.851 -2.196 1.00 0.37 42 ALA A N 2
ATOM 1367 C CA . ALA A 1 42 ? -0.501 0.985 -3.384 1.00 0.42 42 ALA A CA 2
ATOM 1368 C C . ALA A 1 42 ? -1.177 2.333 -3.408 1.00 0.38 42 ALA A C 2
ATOM 1369 O O . ALA A 1 42 ? -1.614 2.832 -2.369 1.00 0.40 42 ALA A O 2
ATOM 1376 N N . ARG A 1 43 ? -1.213 2.935 -4.594 1.00 0.39 43 ARG A N 2
ATOM 1377 C CA . ARG A 1 43 ? -1.812 4.252 -4.760 1.00 0.40 43 ARG A CA 2
ATOM 1378 C C . ARG A 1 43 ? -3.277 4.235 -4.358 1.00 0.41 43 ARG A C 2
ATOM 1379 O O . ARG A 1 43 ? -4.123 3.639 -5.031 1.00 0.46 43 ARG A O 2
ATOM 1400 N N . GLY A 1 44 ? -3.557 4.896 -3.253 1.00 0.44 44 GLY A N 2
ATOM 1401 C CA . GLY A 1 44 ? -4.895 4.927 -2.713 1.00 0.50 44 GLY A CA 2
ATOM 1402 C C . GLY A 1 44 ? -4.881 4.786 -1.215 1.00 0.76 44 GLY A C 2
ATOM 1403 O O . GLY A 1 44 ? -3.884 5.117 -0.571 1.00 1.54 44 GLY A O 2
ATOM 1407 N N . TRP A 1 45 ? -5.970 4.296 -0.650 1.00 0.65 45 TRP A N 2
ATOM 1408 C CA . TRP A 1 45 ? -6.022 4.084 0.779 1.00 0.99 45 TRP A CA 2
ATOM 1409 C C . TRP A 1 45 ? -6.844 2.856 1.126 1.00 1.09 45 TRP A C 2
ATOM 1410 O O . TRP A 1 45 ? -7.816 2.527 0.448 1.00 1.30 45 TRP A O 2
ATOM 1431 N N . ARG A 1 46 ? -6.433 2.177 2.180 1.00 1.37 46 ARG A N 2
ATOM 1432 C CA . ARG A 1 46 ? -7.162 1.032 2.685 1.00 1.74 46 ARG A CA 2
ATOM 1433 C C . ARG A 1 46 ? -7.373 1.154 4.180 1.00 2.07 46 ARG A C 2
ATOM 1434 O O . ARG A 1 46 ? -6.421 1.354 4.934 1.00 2.48 46 ARG A O 2
ATOM 1455 N N . SER A 1 47 ? -8.627 1.020 4.574 1.00 2.31 47 SER A N 2
ATOM 1456 C CA . SER A 1 47 ? -9.035 1.087 5.975 1.00 2.87 47 SER A CA 2
ATOM 1457 C C . SER A 1 47 ? -8.538 2.370 6.654 1.00 3.50 47 SER A C 2
ATOM 1458 O O . SER A 1 47 ? -7.506 2.326 7.358 1.00 4.01 47 SER A O 2
ATOM 1482 N N . PRO A 1 2 ? -13.386 4.503 -5.488 1.00 5.46 2 PRO A N 3
ATOM 1483 C CA . PRO A 1 2 ? -12.776 4.107 -6.756 1.00 6.08 2 PRO A CA 3
ATOM 1484 C C . PRO A 1 2 ? -12.648 2.599 -6.808 1.00 6.14 2 PRO A C 3
ATOM 1485 O O . PRO A 1 2 ? -12.976 1.958 -7.806 1.00 6.85 2 PRO A O 3
ATOM 1496 N N . PHE A 1 3 ? -12.175 2.052 -5.704 1.00 5.51 3 PHE A N 3
ATOM 1497 C CA . PHE A 1 3 ? -12.182 0.626 -5.479 1.00 5.56 3 PHE A CA 3
ATOM 1498 C C . PHE A 1 3 ? -12.880 0.384 -4.148 1.00 5.09 3 PHE A C 3
ATOM 1499 O O . PHE A 1 3 ? -13.079 1.329 -3.379 1.00 4.70 3 PHE A O 3
ATOM 1516 N N . ILE A 1 4 ? -13.264 -0.848 -3.874 1.00 5.38 4 ILE A N 3
ATOM 1517 C CA . ILE A 1 4 ? -13.949 -1.154 -2.630 1.00 5.21 4 ILE A CA 3
ATOM 1518 C C . ILE A 1 4 ? -12.953 -1.519 -1.538 1.00 4.49 4 ILE A C 3
ATOM 1519 O O . ILE A 1 4 ? -12.218 -2.499 -1.668 1.00 4.63 4 ILE A O 3
ATOM 1535 N N . PRO A 1 5 ? -12.899 -0.720 -0.453 1.00 3.89 5 PRO A N 3
ATOM 1536 C CA . PRO A 1 5 ? -12.014 -0.987 0.680 1.00 3.34 5 PRO A CA 3
ATOM 1537 C C . PRO A 1 5 ? -12.259 -2.364 1.282 1.00 3.70 5 PRO A C 3
ATOM 1538 O O . PRO A 1 5 ? -13.281 -2.607 1.927 1.00 4.30 5 PRO A O 3
ATOM 1549 N N . ARG A 1 6 ? -11.311 -3.252 1.061 1.00 3.62 6 ARG A N 3
ATOM 1550 C CA . ARG A 1 6 ? -11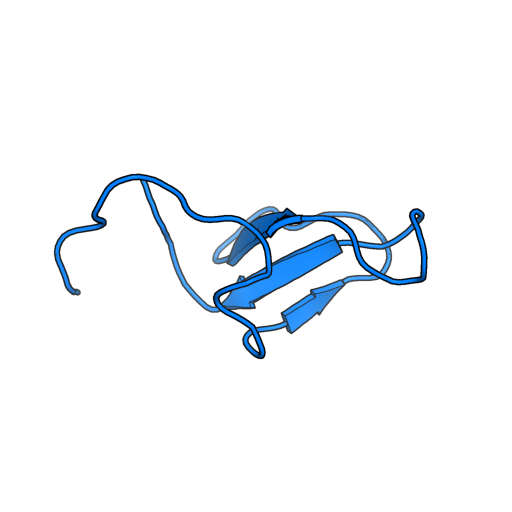.393 -4.617 1.543 1.00 4.03 6 ARG A CA 3
ATOM 1551 C C . ARG A 1 6 ? -10.437 -4.806 2.715 1.00 3.50 6 ARG A C 3
ATOM 1552 O O . ARG A 1 6 ? -9.639 -3.911 2.990 1.00 2.92 6 ARG A O 3
ATOM 1573 N N . PRO A 1 7 ? -10.527 -5.935 3.450 1.00 3.92 7 PRO A N 3
ATOM 1574 C CA . PRO A 1 7 ? -9.603 -6.257 4.542 1.00 3.63 7 PRO A CA 3
ATOM 1575 C C . PRO A 1 7 ? -8.154 -5.927 4.196 1.00 3.02 7 PRO A C 3
ATOM 1576 O O . PRO A 1 7 ? -7.717 -6.115 3.061 1.00 3.30 7 PRO A O 3
ATOM 1587 N N . ILE A 1 8 ? -7.427 -5.422 5.180 1.00 2.69 8 ILE A N 3
ATOM 1588 C CA . ILE A 1 8 ? -6.053 -4.986 4.987 1.00 2.58 8 ILE A CA 3
ATOM 1589 C C . ILE A 1 8 ? -5.191 -6.151 4.513 1.00 2.13 8 ILE A C 3
ATOM 1590 O O . ILE A 1 8 ? -4.950 -7.109 5.248 1.00 2.28 8 ILE A O 3
ATOM 1606 N N . ASP A 1 9 ? -4.758 -6.064 3.266 1.00 2.04 9 ASP A N 3
ATOM 1607 C CA . ASP A 1 9 ? -4.020 -7.138 2.623 1.00 1.78 9 ASP A CA 3
ATOM 1608 C C . ASP A 1 9 ? -2.532 -6.837 2.638 1.00 1.48 9 ASP A C 3
ATOM 1609 O O . ASP A 1 9 ? -2.113 -5.742 3.004 1.00 1.71 9 ASP A O 3
ATOM 1618 N N . THR A 1 10 ? -1.744 -7.829 2.286 1.00 1.31 10 THR A N 3
ATOM 1619 C CA . THR A 1 10 ? -0.298 -7.719 2.304 1.00 1.13 10 THR A CA 3
ATOM 1620 C C . THR A 1 10 ? 0.234 -7.238 0.955 1.00 0.97 10 THR A C 3
ATOM 1621 O O . THR A 1 10 ? -0.552 -6.912 0.059 1.00 1.16 10 THR A O 3
ATOM 1632 N N . CYS A 1 11 ? 1.563 -7.167 0.823 1.00 0.87 11 CYS A N 3
ATOM 1633 C CA . CYS A 1 11 ? 2.224 -6.783 -0.437 1.00 0.81 11 CYS A CA 3
ATOM 1634 C C . CYS A 1 11 ? 1.862 -7.741 -1.588 1.00 0.91 11 CYS A C 3
ATOM 1635 O O . CYS A 1 11 ? 2.457 -7.702 -2.661 1.00 1.04 11 CYS A O 3
ATOM 1642 N N . ARG A 1 12 ? 0.907 -8.624 -1.339 1.00 1.00 12 ARG A N 3
ATOM 1643 C CA . ARG A 1 12 ? 0.278 -9.414 -2.382 1.00 1.18 12 ARG A CA 3
ATOM 1644 C C . ARG A 1 12 ? -0.244 -8.486 -3.484 1.00 1.18 12 ARG A C 3
ATOM 1645 O O . ARG A 1 12 ? -0.155 -8.809 -4.670 1.00 1.33 12 ARG A O 3
ATOM 1666 N N . LEU A 1 13 ? -0.781 -7.331 -3.090 1.00 1.16 13 LEU A N 3
ATOM 1667 C CA . LEU A 1 13 ? -1.151 -6.304 -4.054 1.00 1.26 13 LEU A CA 3
ATOM 1668 C C . LEU A 1 13 ? 0.101 -5.582 -4.514 1.00 1.15 13 LEU A C 3
ATOM 1669 O O . LEU A 1 13 ? 0.873 -5.084 -3.697 1.00 1.77 13 LEU A O 3
ATOM 1685 N N . ARG A 1 14 ? 0.315 -5.520 -5.814 1.00 1.25 14 ARG A N 3
ATOM 1686 C CA . ARG A 1 14 ? 1.576 -5.023 -6.325 1.00 1.71 14 ARG A CA 3
ATOM 1687 C C . ARG A 1 14 ? 1.409 -4.040 -7.458 1.00 1.56 14 ARG A C 3
ATOM 1688 O O . ARG A 1 14 ? 0.301 -3.829 -7.963 1.00 1.81 14 ARG A O 3
ATOM 1709 N N . ASN A 1 15 ? 2.535 -3.437 -7.832 1.00 1.99 15 ASN A N 3
ATOM 1710 C CA . ASN A 1 15 ? 2.590 -2.418 -8.858 1.00 2.18 15 ASN A CA 3
ATOM 1711 C C . ASN A 1 15 ? 1.817 -1.184 -8.435 1.00 1.42 15 ASN A C 3
ATOM 1712 O O . ASN A 1 15 ? 1.436 -0.367 -9.277 1.00 1.86 15 ASN A O 3
ATOM 1723 N N . GLY A 1 16 ? 1.584 -1.032 -7.133 1.00 0.94 16 GLY A N 3
ATO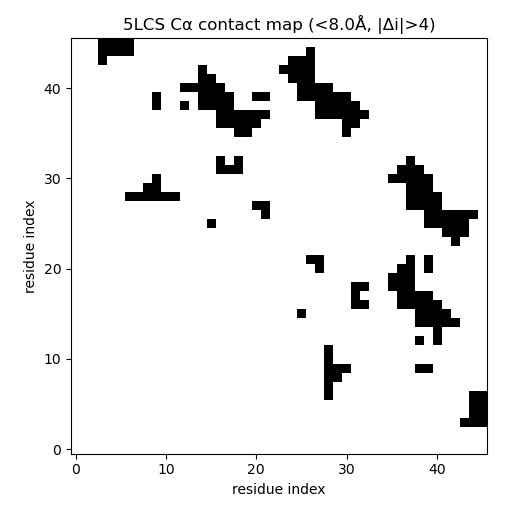M 1724 C CA . GLY A 1 16 ? 0.861 0.129 -6.689 1.00 1.11 16 GLY A CA 3
ATOM 1725 C C . GLY A 1 16 ? 1.784 1.306 -6.481 1.00 1.12 16 GLY A C 3
ATOM 1726 O O . GLY A 1 16 ? 1.501 2.380 -6.993 1.00 1.70 16 GLY A O 3
ATOM 1730 N N . ILE A 1 17 ? 2.862 1.086 -5.709 1.00 0.60 17 ILE A N 3
ATOM 1731 C CA . ILE A 1 17 ? 4.111 1.870 -5.724 1.00 0.52 17 ILE A CA 3
ATOM 1732 C C . ILE A 1 17 ? 5.159 1.100 -4.908 1.00 0.41 17 ILE A C 3
ATOM 1733 O O . ILE A 1 17 ? 4.815 0.478 -3.904 1.00 0.59 17 ILE A O 3
ATOM 1749 N N . CYS A 1 18 ? 6.416 1.128 -5.312 1.00 0.42 18 CYS A N 3
ATOM 1750 C CA . CYS A 1 18 ? 7.483 0.668 -4.431 1.00 0.38 18 CYS A CA 3
ATOM 1751 C C . CYS A 1 18 ? 8.318 1.851 -3.959 1.00 0.33 18 CYS A C 3
ATOM 1752 O O . CYS A 1 18 ? 9.181 2.353 -4.682 1.00 0.39 18 CYS A O 3
ATOM 1759 N N . PHE A 1 19 ? 8.038 2.305 -2.746 1.00 0.29 19 PHE A N 3
ATOM 1760 C CA . PHE A 1 19 ? 8.734 3.442 -2.166 1.00 0.28 19 PHE A CA 3
ATOM 1761 C C . PHE A 1 19 ? 9.984 2.997 -1.438 1.00 0.31 19 PHE A C 3
ATOM 1762 O O . PHE A 1 19 ? 9.965 2.011 -0.715 1.00 0.45 19 PHE A O 3
ATOM 1779 N N . PRO A 1 20 ? 11.101 3.693 -1.637 1.00 0.32 20 PRO A N 3
ATOM 1780 C CA . PRO A 1 20 ? 12.239 3.555 -0.763 1.00 0.37 20 PRO A CA 3
ATOM 1781 C C . PRO A 1 20 ? 12.113 4.530 0.405 1.00 0.38 20 PRO A C 3
ATOM 1782 O O . PRO A 1 20 ? 12.426 5.716 0.294 1.00 0.44 20 PRO A O 3
ATOM 1793 N N . GLY A 1 21 ? 11.630 4.016 1.520 1.00 0.41 21 GLY A N 3
ATOM 1794 C CA . GLY A 1 21 ? 11.268 4.856 2.637 1.00 0.49 21 GLY A CA 3
ATOM 1795 C C . GLY A 1 21 ? 9.936 4.432 3.214 1.00 0.49 21 GLY A C 3
ATOM 1796 O O . GLY A 1 21 ? 9.814 3.316 3.716 1.00 0.59 21 GLY A O 3
ATOM 1800 N N . ILE A 1 22 ? 8.931 5.301 3.119 1.00 0.49 22 ILE A N 3
ATOM 1801 C CA . ILE A 1 22 ? 7.594 4.992 3.628 1.00 0.53 22 ILE A CA 3
ATOM 1802 C C . ILE A 1 22 ? 6.497 5.627 2.774 1.00 0.49 22 ILE A C 3
ATOM 1803 O O . ILE A 1 22 ? 6.704 6.658 2.128 1.00 0.68 22 ILE A O 3
ATOM 1819 N N . CYS A 1 23 ? 5.338 4.984 2.774 1.00 0.44 23 CYS A N 3
ATOM 1820 C CA . CYS A 1 23 ? 4.128 5.541 2.190 1.00 0.47 23 CYS A CA 3
ATOM 1821 C C . CYS A 1 23 ? 3.438 6.403 3.229 1.00 1.01 23 CYS A C 3
ATOM 1822 O O . CYS A 1 23 ? 3.447 6.063 4.413 1.00 1.44 23 CYS A O 3
ATOM 1829 N N . ARG A 1 24 ? 2.855 7.515 2.815 1.00 1.34 24 ARG A N 3
ATOM 1830 C CA . ARG A 1 24 ? 2.056 8.296 3.747 1.00 2.03 24 ARG A CA 3
ATOM 1831 C C . ARG A 1 24 ? 0.700 8.684 3.162 1.00 1.70 24 ARG A C 3
ATOM 1832 O O . ARG A 1 24 ? -0.299 8.614 3.876 1.00 2.52 24 ARG A O 3
ATOM 1853 N N . ARG A 1 25 ? 0.651 9.038 1.867 1.00 0.74 25 ARG A N 3
ATOM 1854 C CA . ARG A 1 25 ? -0.622 9.303 1.173 1.00 0.67 25 ARG A CA 3
ATOM 1855 C C . ARG A 1 25 ? -0.403 9.823 -0.249 1.00 0.70 25 ARG A C 3
ATOM 1856 O O . ARG A 1 25 ? 0.560 10.545 -0.508 1.00 1.06 25 ARG A O 3
ATOM 1877 N N . PRO A 1 26 ? -1.287 9.451 -1.191 1.00 0.83 26 PRO A N 3
ATOM 1878 C CA . PRO A 1 26 ? -2.306 8.431 -0.966 1.00 0.67 26 PRO A CA 3
ATOM 1879 C C . PRO A 1 26 ? -1.769 7.047 -1.297 1.00 0.48 26 PRO A C 3
ATOM 1880 O O . PRO A 1 26 ? -1.770 6.633 -2.459 1.00 0.57 26 PRO A O 3
ATOM 1891 N N . TYR A 1 27 ? -1.370 6.319 -0.267 1.00 0.36 27 TYR A N 3
ATOM 1892 C CA . TYR A 1 27 ? -0.768 5.001 -0.421 1.00 0.34 27 TYR A CA 3
ATOM 1893 C C . TYR A 1 27 ? -0.841 4.289 0.904 1.00 0.34 27 TYR A C 3
ATOM 1894 O O . TYR A 1 27 ? -0.528 4.876 1.938 1.00 0.51 27 TYR A O 3
ATOM 1912 N N . TYR A 1 28 ? -1.219 3.038 0.886 1.00 0.33 28 TYR A N 3
ATOM 1913 C CA . TYR A 1 28 ? -1.248 2.276 2.111 1.00 0.35 28 TYR A CA 3
ATOM 1914 C C . TYR A 1 28 ? -0.125 1.256 2.120 1.00 0.33 28 TYR A C 3
ATOM 1915 O O . TYR A 1 28 ? 0.087 0.529 1.144 1.00 0.33 28 TYR A O 3
ATOM 1933 N N . TRP A 1 29 ? 0.617 1.261 3.215 1.00 0.33 29 TRP A N 3
ATOM 1934 C CA . TRP A 1 29 ? 1.776 0.403 3.386 1.00 0.34 29 TRP A CA 3
ATOM 1935 C C . TRP A 1 29 ? 1.370 -1.061 3.462 1.00 0.37 29 TRP A C 3
ATOM 1936 O O . TRP A 1 29 ? 0.690 -1.489 4.400 1.00 0.40 29 TRP A O 3
ATOM 1957 N N . ILE A 1 30 ? 1.771 -1.816 2.456 1.00 0.37 30 ILE A N 3
ATOM 1958 C CA . ILE A 1 30 ? 1.600 -3.250 2.455 1.00 0.40 30 ILE A CA 3
ATOM 1959 C C . ILE A 1 30 ? 2.965 -3.929 2.310 1.00 0.41 30 ILE A C 3
ATOM 1960 O O . ILE A 1 30 ? 3.420 -4.197 1.212 1.00 0.43 30 ILE A O 3
ATOM 1976 N N . GLY A 1 31 ? 3.589 -4.251 3.433 1.00 0.43 31 GLY A N 3
ATOM 1977 C CA . GLY A 1 31 ? 4.914 -4.867 3.415 1.00 0.47 31 GLY A CA 3
ATOM 1978 C C . GLY A 1 31 ? 6.003 -3.934 2.890 1.00 0.41 31 GLY A C 3
ATOM 1979 O O . GLY A 1 31 ? 5.764 -2.748 2.677 1.00 0.41 31 GLY A O 3
ATOM 1983 N N . THR A 1 32 ? 7.203 -4.468 2.679 1.00 0.44 32 THR A N 3
ATOM 1984 C CA . THR A 1 32 ? 8.339 -3.660 2.239 1.00 0.42 32 THR A CA 3
ATOM 1985 C C . THR A 1 32 ? 8.693 -3.939 0.774 1.00 0.42 32 THR A C 3
ATOM 1986 O O . THR A 1 32 ? 8.186 -4.890 0.178 1.00 0.53 32 THR A O 3
ATOM 1997 N N . CYS A 1 33 ? 9.552 -3.101 0.192 1.00 0.44 33 CYS A N 3
ATOM 1998 C CA . CYS A 1 33 ? 9.973 -3.277 -1.195 1.00 0.45 33 CYS A CA 3
ATOM 1999 C C . CYS A 1 33 ? 11.271 -2.521 -1.453 1.00 0.53 33 CYS A C 3
ATOM 2000 O O . CYS A 1 33 ? 11.255 -1.297 -1.566 1.00 0.94 33 CYS A O 3
ATOM 2007 N N . ASN A 1 34 ? 12.362 -3.282 -1.547 1.00 0.51 34 ASN A N 3
ATOM 2008 C CA . ASN A 1 34 ? 13.717 -2.801 -1.857 1.00 0.61 34 ASN A CA 3
ATOM 2009 C C . ASN A 1 34 ? 14.741 -3.865 -1.485 1.00 0.72 34 ASN A C 3
ATOM 2010 O O . ASN A 1 34 ? 15.813 -3.551 -0.957 1.00 1.54 34 ASN A O 3
ATOM 2021 N N . ASN A 1 35 ? 14.401 -5.126 -1.754 1.00 0.89 35 ASN A N 3
ATOM 2022 C CA . ASN A 1 35 ? 15.237 -6.268 -1.373 1.00 1.02 35 ASN A CA 3
ATOM 2023 C C . ASN A 1 35 ? 15.497 -6.287 0.131 1.00 1.00 35 ASN A C 3
ATOM 2024 O O . ASN A 1 35 ? 16.591 -6.628 0.582 1.00 1.49 35 ASN A O 3
ATOM 2035 N N . GLY A 1 36 ? 14.484 -5.918 0.902 1.00 0.95 36 GLY A N 3
ATOM 2036 C CA . GLY A 1 36 ? 14.609 -5.900 2.345 1.00 1.12 36 GLY A CA 3
ATOM 2037 C C . GLY A 1 36 ? 14.005 -4.648 2.936 1.00 0.91 36 GLY A C 3
ATOM 2038 O O . GLY A 1 36 ? 13.018 -4.706 3.670 1.00 1.05 36 GLY A O 3
ATOM 2042 N N . ILE A 1 37 ? 14.603 -3.512 2.608 1.00 0.76 37 ILE A N 3
ATOM 2043 C CA . ILE A 1 37 ? 14.069 -2.218 3.003 1.00 0.74 37 ILE A CA 3
ATOM 2044 C C . ILE A 1 37 ? 12.941 -1.805 2.071 1.00 0.92 37 ILE A C 3
ATOM 2045 O O . ILE A 1 37 ? 12.373 -2.641 1.369 1.00 1.87 37 ILE A O 3
ATOM 2061 N N . GLY A 1 38 ? 12.606 -0.525 2.068 1.00 0.49 38 GLY A N 3
ATOM 2062 C CA . GLY A 1 38 ? 11.601 -0.044 1.184 1.00 0.67 38 GLY A CA 3
ATOM 2063 C C . GLY A 1 38 ? 10.234 -0.210 1.765 1.00 0.51 38 GLY A C 3
ATOM 2064 O O . GLY A 1 38 ? 10.067 -0.726 2.868 1.00 0.79 38 GLY A O 3
ATOM 2068 N N . SER A 1 39 ? 9.265 0.219 1.018 1.00 0.39 39 SER A N 3
ATOM 2069 C CA . SER A 1 39 ? 7.901 0.161 1.430 1.00 0.42 39 SER A CA 3
ATOM 2070 C C . SER A 1 39 ? 7.030 -0.206 0.247 1.00 0.41 39 SER A C 3
ATOM 2071 O O . SER A 1 39 ? 6.922 0.544 -0.728 1.00 0.50 39 SER A O 3
ATOM 2079 N N . CYS A 1 40 ? 6.469 -1.393 0.316 1.00 0.40 40 CYS A N 3
ATOM 2080 C CA . CYS A 1 40 ? 5.541 -1.859 -0.685 1.00 0.41 40 CYS A CA 3
ATOM 2081 C C . CYS A 1 40 ? 4.204 -1.215 -0.392 1.00 0.38 40 CYS A C 3
ATOM 2082 O O . CYS A 1 40 ? 3.607 -1.466 0.640 1.00 0.47 40 CYS A O 3
ATOM 2089 N N . CYS A 1 41 ? 3.771 -0.324 -1.251 1.00 0.39 41 CYS A N 3
ATOM 2090 C CA . CYS A 1 41 ? 2.536 0.385 -1.010 1.00 0.42 41 CYS A CA 3
ATOM 2091 C C . CYS A 1 41 ? 1.668 0.285 -2.243 1.00 0.52 41 CYS A C 3
ATOM 2092 O O . CYS A 1 41 ? 2.171 0.048 -3.335 1.00 1.02 41 CYS A O 3
ATOM 2099 N N . ALA A 1 42 ? 0.372 0.433 -2.090 1.00 0.37 42 ALA A N 3
ATOM 2100 C CA . ALA A 1 42 ? -0.488 0.476 -3.250 1.00 0.42 42 ALA A CA 3
ATOM 2101 C C . ALA A 1 42 ? -1.201 1.809 -3.326 1.00 0.38 42 ALA A C 3
ATOM 2102 O O . ALA A 1 42 ? -1.739 2.293 -2.329 1.00 0.40 42 ALA A O 3
ATOM 2109 N N . ARG A 1 43 ? -1.142 2.420 -4.511 1.00 0.39 43 ARG A N 3
ATOM 2110 C CA . ARG A 1 43 ? -1.727 3.731 -4.747 1.00 0.40 43 ARG A CA 3
ATOM 2111 C C . ARG A 1 43 ? -3.201 3.733 -4.370 1.00 0.41 43 ARG A C 3
ATOM 2112 O O . ARG A 1 43 ? -4.031 3.112 -5.034 1.00 0.46 43 ARG A O 3
ATOM 2133 N N . GLY A 1 44 ? -3.505 4.430 -3.295 1.00 0.44 44 GLY A N 3
ATOM 2134 C CA . GLY A 1 44 ? -4.863 4.522 -2.820 1.00 0.50 44 GLY A CA 3
ATOM 2135 C C . GLY A 1 44 ? -4.943 4.388 -1.326 1.00 0.76 44 GLY A C 3
ATOM 2136 O O . GLY A 1 44 ? -3.934 4.530 -0.633 1.00 1.54 44 GLY A O 3
ATOM 2140 N N . TRP A 1 45 ? -6.130 4.107 -0.822 1.00 0.65 45 TRP A N 3
ATOM 2141 C CA . TRP A 1 45 ? -6.312 3.960 0.605 1.00 0.99 45 TRP A CA 3
ATOM 2142 C C . TRP A 1 45 ? -7.285 2.835 0.906 1.00 1.09 45 TRP A C 3
ATOM 2143 O O . TRP A 1 45 ? -8.451 2.882 0.513 1.00 1.30 45 TRP A O 3
ATOM 2164 N N . ARG A 1 46 ? -6.804 1.825 1.607 1.00 1.37 46 ARG A N 3
ATOM 2165 C CA . ARG A 1 46 ? -7.631 0.690 1.961 1.00 1.74 46 ARG A CA 3
ATOM 2166 C C . ARG A 1 46 ? -8.200 0.829 3.365 1.00 2.07 46 ARG A C 3
ATOM 2167 O O . ARG A 1 46 ? -7.519 1.284 4.282 1.00 2.48 46 ARG A O 3
ATOM 2188 N N . SER A 1 47 ? -9.464 0.438 3.488 1.00 2.31 47 SER A N 3
ATOM 2189 C CA . SER A 1 47 ? -10.210 0.498 4.744 1.00 2.87 47 SER A CA 3
ATOM 2190 C C . SER A 1 47 ? -10.371 1.947 5.218 1.00 3.50 47 SER A C 3
ATOM 2191 O O . SER A 1 47 ? -11.301 2.622 4.734 1.00 4.01 47 SER A O 3
ATOM 2215 N N . PRO A 1 2 ? -15.805 3.591 -0.665 1.00 5.46 2 PRO A N 4
ATOM 2216 C CA . PRO A 1 2 ? -16.240 3.256 -2.020 1.00 6.08 2 PRO A CA 4
ATOM 2217 C C . PRO A 1 2 ? -16.289 1.749 -2.198 1.00 6.14 2 PRO A C 4
ATOM 2218 O O . PRO A 1 2 ? -17.085 1.212 -2.967 1.00 6.85 2 PRO A O 4
ATOM 2229 N N . PHE A 1 3 ? -15.422 1.080 -1.459 1.00 5.51 3 PHE A N 4
ATOM 2230 C CA . PHE A 1 3 ? -15.373 -0.364 -1.429 1.00 5.56 3 PHE A CA 4
ATOM 2231 C C . PHE A 1 3 ? -15.555 -0.804 0.018 1.00 5.09 3 PHE A C 4
ATOM 2232 O O . PHE A 1 3 ? -15.478 0.026 0.927 1.00 4.70 3 PHE A O 4
ATOM 2249 N N . ILE A 1 4 ? -15.823 -2.078 0.240 1.00 5.38 4 ILE A N 4
ATOM 2250 C CA . ILE A 1 4 ? -15.974 -2.586 1.597 1.00 5.21 4 ILE A CA 4
ATOM 2251 C C . ILE A 1 4 ? -14.605 -2.910 2.209 1.00 4.49 4 ILE A C 4
ATOM 2252 O O . ILE A 1 4 ? -13.905 -3.808 1.737 1.00 4.63 4 ILE A O 4
ATOM 2268 N N . PRO A 1 5 ? -14.181 -2.135 3.238 1.00 3.89 5 PRO A N 4
ATOM 2269 C CA . PRO A 1 5 ? -12.905 -2.338 3.926 1.00 3.34 5 PRO A CA 4
ATOM 2270 C C . PRO A 1 5 ? -12.624 -3.800 4.253 1.00 3.70 5 PRO A C 4
ATOM 2271 O O . PRO A 1 5 ? -13.285 -4.405 5.101 1.00 4.30 5 PRO A O 4
ATOM 2282 N N . ARG A 1 6 ? -11.654 -4.358 3.555 1.00 3.62 6 ARG A N 4
ATOM 2283 C CA . ARG A 1 6 ? -11.177 -5.700 3.829 1.00 4.03 6 ARG A CA 4
ATOM 2284 C C . ARG A 1 6 ? -9.889 -5.608 4.632 1.00 3.50 6 ARG A C 4
ATOM 2285 O O . ARG A 1 6 ? -9.157 -4.623 4.501 1.00 2.92 6 ARG A O 4
ATOM 2306 N N . PRO A 1 7 ? -9.607 -6.612 5.485 1.00 3.92 7 PRO A N 4
ATOM 2307 C CA . PRO A 1 7 ? -8.369 -6.677 6.260 1.00 3.63 7 PRO A CA 4
ATOM 2308 C C . PRO A 1 7 ? -7.162 -6.336 5.403 1.00 3.02 7 PRO A C 4
ATOM 2309 O O . PRO A 1 7 ? -6.954 -6.926 4.341 1.00 3.30 7 PRO A O 4
ATOM 2320 N N . ILE A 1 8 ? -6.394 -5.358 5.853 1.00 2.69 8 ILE A N 4
ATOM 2321 C CA . ILE A 1 8 ? -5.282 -4.837 5.082 1.00 2.58 8 ILE A CA 4
ATOM 2322 C C . ILE A 1 8 ? -4.237 -5.913 4.821 1.00 2.13 8 ILE A C 4
ATOM 2323 O O . ILE A 1 8 ? -3.586 -6.414 5.738 1.00 2.28 8 ILE A O 4
ATOM 2339 N N . ASP A 1 9 ? -4.113 -6.273 3.550 1.00 2.04 9 ASP A N 4
ATOM 2340 C CA . ASP A 1 9 ? -3.222 -7.341 3.132 1.00 1.78 9 ASP A CA 4
ATOM 2341 C C . ASP A 1 9 ? -1.799 -6.843 3.007 1.00 1.48 9 ASP A C 4
ATOM 2342 O O . ASP A 1 9 ? -1.539 -5.640 3.010 1.00 1.71 9 ASP A O 4
ATOM 2351 N N . THR A 1 10 ? -0.887 -7.785 2.932 1.00 1.31 10 THR A N 4
ATOM 2352 C CA . THR A 1 10 ? 0.506 -7.504 2.681 1.00 1.13 10 THR A CA 4
ATOM 2353 C C . THR A 1 10 ? 0.752 -7.255 1.197 1.00 0.97 10 THR A C 4
ATOM 2354 O O . THR A 1 10 ? -0.195 -7.205 0.407 1.00 1.16 10 THR A O 4
ATOM 2365 N N . CYS A 1 11 ? 2.019 -7.077 0.834 1.00 0.87 11 CYS A N 4
ATOM 2366 C CA . CYS A 1 11 ? 2.439 -6.812 -0.549 1.00 0.81 11 CYS A CA 4
ATOM 2367 C C . CYS A 1 11 ? 1.981 -7.913 -1.530 1.00 0.91 11 CYS A C 4
ATOM 2368 O O . CYS A 1 11 ? 2.329 -7.889 -2.710 1.00 1.04 11 CYS A O 4
ATOM 2375 N N . ARG A 1 12 ? 1.208 -8.884 -1.040 1.00 1.00 12 ARG A N 4
ATOM 2376 C CA . ARG A 1 12 ? 0.617 -9.899 -1.901 1.00 1.18 12 ARG A CA 4
ATOM 2377 C C . ARG A 1 12 ? -0.320 -9.262 -2.931 1.00 1.18 12 ARG A C 4
ATOM 2378 O O . ARG A 1 12 ? -0.489 -9.782 -4.031 1.00 1.33 12 ARG A O 4
ATOM 2399 N N . LEU A 1 13 ? -0.931 -8.138 -2.566 1.00 1.16 13 LEU A N 4
ATOM 2400 C CA . LEU A 1 13 ? -1.617 -7.298 -3.539 1.00 1.26 13 LEU A CA 4
ATOM 2401 C C . LEU A 1 13 ? -0.597 -6.323 -4.092 1.00 1.15 13 LEU A C 4
ATOM 2402 O O . LEU A 1 13 ? -0.310 -5.305 -3.479 1.00 1.77 13 LEU A O 4
ATOM 2418 N N . ARG A 1 14 ? -0.044 -6.633 -5.243 1.00 1.25 14 ARG A N 4
ATOM 2419 C CA . ARG A 1 14 ? 1.172 -6.012 -5.662 1.00 1.71 14 ARG A CA 4
ATOM 2420 C C . ARG A 1 14 ? 0.962 -4.902 -6.688 1.00 1.56 14 ARG A C 4
ATOM 2421 O O . ARG A 1 14 ? -0.104 -4.782 -7.295 1.00 1.81 14 ARG A O 4
ATOM 2442 N N . ASN A 1 15 ? 2.010 -4.090 -6.845 1.00 1.99 15 ASN A N 4
ATOM 2443 C CA . ASN A 1 15 ? 2.123 -3.119 -7.925 1.00 2.18 15 ASN A CA 4
ATOM 2444 C C . ASN A 1 15 ? 1.158 -1.964 -7.763 1.00 1.42 15 ASN A C 4
ATOM 2445 O O . ASN A 1 15 ? 0.192 -1.830 -8.520 1.00 1.86 15 ASN A O 4
ATOM 2456 N N . GLY A 1 16 ? 1.411 -1.131 -6.769 1.00 0.94 16 GLY A N 4
ATOM 2457 C CA . GLY A 1 16 ? 0.691 0.112 -6.689 1.00 1.11 16 GLY A CA 4
ATOM 2458 C C . GLY A 1 16 ? 1.631 1.296 -6.616 1.00 1.12 16 GLY A C 4
ATOM 2459 O O . GLY A 1 16 ? 1.392 2.294 -7.285 1.00 1.70 16 GLY A O 4
ATOM 2463 N N . ILE A 1 17 ? 2.649 1.201 -5.748 1.00 0.60 17 ILE A N 4
ATOM 2464 C CA . ILE A 1 17 ? 3.907 1.963 -5.849 1.00 0.52 17 ILE A CA 4
ATOM 2465 C C . ILE A 1 17 ? 4.931 1.400 -4.859 1.00 0.41 17 ILE A C 4
ATOM 2466 O O . ILE A 1 17 ? 4.616 1.199 -3.688 1.00 0.59 17 ILE A O 4
ATOM 2482 N N . CYS A 1 18 ? 6.145 1.147 -5.312 1.00 0.42 18 CYS A N 4
ATOM 2483 C CA . CYS A 1 18 ? 7.226 0.800 -4.399 1.00 0.38 18 CYS A CA 4
ATOM 2484 C C . CYS A 1 18 ? 8.014 2.045 -4.020 1.00 0.33 18 CYS A C 4
ATOM 2485 O O . CYS A 1 18 ? 8.670 2.658 -4.861 1.00 0.39 18 CYS A O 4
ATOM 2492 N N . PHE A 1 19 ? 7.932 2.430 -2.756 1.00 0.29 19 PHE A N 4
ATOM 2493 C CA . PHE A 1 19 ? 8.663 3.581 -2.267 1.00 0.28 19 PHE A CA 4
ATOM 2494 C C . PHE A 1 19 ? 9.972 3.139 -1.641 1.00 0.31 19 PHE A C 4
ATOM 2495 O O . PHE A 1 19 ? 10.034 2.098 -0.986 1.00 0.45 19 PHE A O 4
ATOM 2512 N N . PRO A 1 20 ? 11.049 3.893 -1.857 1.00 0.32 20 PRO A N 4
ATOM 2513 C CA . PRO A 1 20 ? 12.259 3.710 -1.093 1.00 0.37 20 PRO A CA 4
ATOM 2514 C C . PRO A 1 20 ? 12.188 4.528 0.188 1.00 0.38 20 PRO A C 4
ATOM 2515 O O . PRO A 1 20 ? 12.490 5.722 0.210 1.00 0.44 20 PRO A O 4
ATOM 2526 N N . GLY A 1 21 ? 11.790 3.869 1.256 1.00 0.41 21 GLY A N 4
ATOM 2527 C CA . GLY A 1 21 ? 11.506 4.556 2.491 1.00 0.49 21 GLY A CA 4
ATOM 2528 C C . GLY A 1 21 ? 10.162 4.146 3.059 1.00 0.49 21 GLY A C 4
ATOM 2529 O O . GLY A 1 21 ? 10.000 3.010 3.507 1.00 0.59 21 GLY A O 4
ATOM 2533 N N . ILE A 1 22 ? 9.189 5.055 3.011 1.00 0.49 22 ILE A N 4
ATOM 2534 C CA . ILE A 1 22 ? 7.872 4.805 3.599 1.00 0.53 22 ILE A CA 4
ATOM 2535 C C . ILE A 1 22 ? 6.744 5.471 2.807 1.00 0.49 22 ILE A C 4
ATOM 2536 O O . ILE A 1 22 ? 6.915 6.553 2.243 1.00 0.68 22 ILE A O 4
ATOM 2552 N N . CYS A 1 23 ? 5.596 4.802 2.769 1.00 0.44 23 CYS A N 4
ATOM 2553 C CA . CYS A 1 23 ? 4.372 5.355 2.196 1.00 0.47 23 CYS A CA 4
ATOM 2554 C C . CYS A 1 23 ? 3.686 6.229 3.232 1.00 1.01 23 CYS A C 4
ATOM 2555 O O . CYS A 1 23 ? 3.436 5.770 4.348 1.00 1.44 23 CYS A O 4
ATOM 2562 N N . ARG A 1 24 ? 3.371 7.470 2.903 1.00 1.34 24 ARG A N 4
ATOM 2563 C CA . ARG A 1 24 ? 2.650 8.284 3.867 1.00 2.03 24 ARG A CA 4
ATOM 2564 C C . ARG A 1 24 ? 1.258 8.677 3.376 1.00 1.70 24 ARG A C 4
ATOM 2565 O O . ARG A 1 24 ? 0.314 8.623 4.164 1.00 2.52 24 ARG A O 4
ATOM 2586 N N . ARG A 1 25 ? 1.115 9.017 2.084 1.00 0.74 25 ARG A N 4
ATOM 2587 C CA . ARG A 1 25 ? -0.205 9.261 1.478 1.00 0.67 25 ARG A CA 4
ATOM 2588 C C . ARG A 1 25 ? -0.080 9.803 0.052 1.00 0.70 25 ARG A C 4
ATOM 2589 O O . ARG A 1 25 ? 0.927 10.424 -0.291 1.00 1.06 25 ARG A O 4
ATOM 2610 N N . PRO A 1 26 ? -1.087 9.552 -0.806 1.00 0.83 26 PRO A N 4
ATOM 2611 C CA . PRO A 1 26 ? -2.148 8.585 -0.534 1.00 0.67 26 PRO A CA 4
ATOM 2612 C C . PRO A 1 26 ? -1.737 7.195 -0.980 1.00 0.48 26 PRO A C 4
ATOM 2613 O O . PRO A 1 26 ? -1.846 6.845 -2.157 1.00 0.57 26 PRO A O 4
ATOM 2624 N N . TYR A 1 27 ? -1.325 6.390 -0.022 1.00 0.36 27 TYR A N 4
ATOM 2625 C CA . TYR A 1 27 ? -0.810 5.060 -0.287 1.00 0.34 27 TYR A CA 4
ATOM 2626 C C . TYR A 1 27 ? -0.881 4.267 0.988 1.00 0.34 27 TYR A C 4
ATOM 2627 O O . TYR A 1 27 ? -0.613 4.801 2.065 1.00 0.51 27 TYR A O 4
ATOM 2645 N N . TYR A 1 28 ? -1.213 3.009 0.880 1.00 0.33 28 TYR A N 4
ATOM 2646 C CA . TYR A 1 28 ? -1.262 2.163 2.048 1.00 0.35 28 TYR A CA 4
ATOM 2647 C C . TYR A 1 28 ? -0.092 1.198 2.028 1.00 0.33 28 TYR A C 4
ATOM 2648 O O . TYR A 1 28 ? 0.176 0.548 1.017 1.00 0.33 28 TYR A O 4
ATOM 2666 N N . TRP A 1 29 ? 0.623 1.162 3.143 1.00 0.33 29 TRP A N 4
ATOM 2667 C CA . TRP A 1 29 ? 1.782 0.301 3.297 1.00 0.34 29 TRP A CA 4
ATOM 2668 C C . TRP A 1 29 ? 1.360 -1.161 3.292 1.00 0.37 29 TRP A C 4
ATOM 2669 O O . TRP A 1 29 ? 0.650 -1.627 4.188 1.00 0.40 29 TRP A O 4
ATOM 2690 N N . ILE A 1 30 ? 1.784 -1.865 2.263 1.00 0.37 30 ILE A N 4
ATOM 2691 C CA . ILE A 1 30 ? 1.557 -3.288 2.161 1.00 0.40 30 ILE A CA 4
ATOM 2692 C C . ILE A 1 30 ? 2.898 -4.008 2.080 1.00 0.41 30 ILE A C 4
ATOM 2693 O O . ILE A 1 30 ? 3.444 -4.210 1.008 1.00 0.43 30 ILE A O 4
ATOM 2709 N N . GLY A 1 31 ? 3.401 -4.430 3.226 1.00 0.43 31 GLY A N 4
ATOM 2710 C CA . GLY A 1 31 ? 4.707 -5.072 3.282 1.00 0.47 31 GLY A CA 4
ATOM 2711 C C . GLY A 1 31 ? 5.840 -4.155 2.831 1.00 0.41 31 GLY A C 4
ATOM 2712 O O . GLY A 1 31 ? 5.637 -2.963 2.597 1.00 0.41 31 GLY A O 4
ATOM 2716 N N . THR A 1 32 ? 7.040 -4.702 2.714 1.00 0.44 32 THR A N 4
ATOM 2717 C CA . THR A 1 32 ? 8.198 -3.918 2.302 1.00 0.42 32 THR A CA 4
ATOM 2718 C C . THR A 1 32 ? 8.550 -4.161 0.832 1.00 0.42 32 THR A C 4
ATOM 2719 O O . THR A 1 32 ? 8.063 -5.108 0.208 1.00 0.53 32 THR A O 4
ATOM 2730 N N . CYS A 1 33 ? 9.386 -3.286 0.286 1.00 0.44 33 CYS A N 4
ATOM 2731 C CA . CYS A 1 33 ? 9.845 -3.402 -1.096 1.00 0.45 33 CYS A CA 4
ATOM 2732 C C . CYS A 1 33 ? 11.338 -3.094 -1.133 1.00 0.53 33 CYS A C 4
ATOM 2733 O O . CYS A 1 33 ? 11.923 -2.861 -0.093 1.00 0.94 33 CYS A O 4
ATOM 2740 N N . ASN A 1 34 ? 11.955 -3.107 -2.311 1.00 0.51 34 ASN A N 4
ATOM 2741 C CA . ASN A 1 34 ? 13.400 -2.866 -2.442 1.00 0.61 34 ASN A CA 4
ATOM 2742 C C . ASN A 1 34 ? 14.224 -3.995 -1.811 1.00 0.72 34 ASN A C 4
ATOM 2743 O O . ASN A 1 34 ? 15.456 -3.953 -1.812 1.00 1.54 34 ASN A O 4
ATOM 2754 N N . ASN A 1 35 ? 13.521 -5.003 -1.285 1.00 0.89 35 ASN A N 4
ATOM 2755 C CA . ASN A 1 35 ? 14.133 -6.175 -0.649 1.00 1.02 35 ASN A CA 4
ATOM 2756 C C . ASN A 1 35 ? 14.876 -5.803 0.633 1.00 1.00 35 ASN A C 4
ATOM 2757 O O . ASN A 1 35 ? 16.084 -5.564 0.623 1.00 1.49 35 ASN A O 4
ATOM 2768 N N . GLY A 1 36 ? 14.142 -5.749 1.737 1.00 0.95 36 GLY A N 4
ATOM 2769 C CA . GLY A 1 36 ? 14.748 -5.493 3.033 1.00 1.12 36 GLY A CA 4
ATOM 2770 C C . GLY A 1 36 ? 14.364 -4.134 3.571 1.00 0.91 36 GLY A C 4
ATOM 2771 O O . GLY A 1 36 ? 13.733 -4.021 4.625 1.00 1.05 36 GLY A O 4
ATOM 2775 N N . ILE A 1 37 ? 14.758 -3.105 2.844 1.00 0.76 37 ILE A N 4
ATOM 2776 C CA . ILE A 1 37 ? 14.351 -1.743 3.147 1.00 0.74 37 ILE A CA 4
ATOM 2777 C C . ILE A 1 37 ? 13.041 -1.451 2.425 1.00 0.92 37 ILE A C 4
ATOM 2778 O O . ILE A 1 37 ? 12.179 -2.323 2.361 1.00 1.87 37 ILE A O 4
ATOM 2794 N N . GLY A 1 38 ? 12.882 -0.225 1.919 1.00 0.49 38 GLY A N 4
ATOM 2795 C CA . GLY A 1 38 ? 11.782 0.092 1.034 1.00 0.67 38 GLY A CA 4
ATOM 2796 C C . GLY A 1 38 ? 10.413 -0.109 1.640 1.00 0.51 38 GLY A C 4
ATOM 2797 O O . GLY A 1 38 ? 10.261 -0.584 2.765 1.00 0.79 38 GLY A O 4
ATOM 2801 N N . SER A 1 39 ? 9.409 0.263 0.890 1.00 0.39 39 SER A N 4
ATOM 2802 C CA . SER A 1 39 ? 8.052 0.087 1.317 1.00 0.42 39 SER A CA 4
ATOM 2803 C C . SER A 1 39 ? 7.193 -0.303 0.132 1.00 0.41 39 SER A C 4
ATOM 2804 O O . SER A 1 39 ? 7.130 0.414 -0.871 1.00 0.50 39 SER A O 4
ATOM 2812 N N . CYS A 1 40 ? 6.581 -1.461 0.218 1.00 0.40 40 CYS A N 4
ATOM 2813 C CA . CYS A 1 40 ? 5.643 -1.875 -0.794 1.00 0.41 40 CYS A CA 4
ATOM 2814 C C . CYS A 1 40 ? 4.321 -1.229 -0.465 1.00 0.38 40 CYS A C 4
ATOM 2815 O O . CYS A 1 40 ? 3.774 -1.435 0.611 1.00 0.47 40 CYS A O 4
ATOM 2822 N N . CYS A 1 41 ? 3.856 -0.378 -1.346 1.00 0.39 41 CYS A N 4
ATOM 2823 C CA . CYS A 1 41 ? 2.622 0.323 -1.118 1.00 0.42 41 CYS A CA 4
ATOM 2824 C C . CYS A 1 41 ? 1.793 0.248 -2.380 1.00 0.52 41 CYS A C 4
ATOM 2825 O O . CYS A 1 41 ? 2.284 -0.187 -3.425 1.00 1.02 41 CYS A O 4
ATOM 2832 N N . ALA A 1 42 ? 0.544 0.636 -2.305 1.00 0.37 42 ALA A N 4
ATOM 2833 C CA . ALA A 1 42 ? -0.241 0.748 -3.507 1.00 0.42 42 ALA A CA 4
ATOM 2834 C C . ALA A 1 42 ? -1.060 2.014 -3.494 1.00 0.38 42 ALA A C 4
ATOM 2835 O O . ALA A 1 42 ? -1.533 2.453 -2.443 1.00 0.40 42 ALA A O 4
ATOM 2842 N N . ARG A 1 43 ? -1.169 2.624 -4.670 1.00 0.39 43 ARG A N 4
ATOM 2843 C CA . ARG A 1 43 ? -1.853 3.893 -4.817 1.00 0.40 43 ARG A CA 4
ATOM 2844 C C . ARG A 1 43 ? -3.309 3.771 -4.421 1.00 0.41 43 ARG A C 4
ATOM 2845 O O . ARG A 1 43 ? -4.077 3.022 -5.030 1.00 0.46 43 ARG A O 4
ATOM 2866 N N . GLY A 1 44 ? -3.668 4.493 -3.386 1.00 0.44 44 GLY A N 4
ATOM 2867 C CA . GLY A 1 44 ? -5.038 4.525 -2.942 1.00 0.50 44 GLY A CA 4
ATOM 2868 C C . GLY A 1 44 ? -5.141 4.373 -1.456 1.00 0.76 44 GLY A C 4
ATOM 2869 O O . GLY A 1 44 ? -4.235 4.776 -0.725 1.00 1.54 44 GLY A O 4
ATOM 2873 N N . TRP A 1 45 ? -6.230 3.791 -0.999 1.00 0.65 45 TRP A N 4
ATOM 2874 C CA . TRP A 1 45 ? -6.422 3.603 0.418 1.00 0.99 45 TRP A CA 4
ATOM 2875 C C . TRP A 1 45 ? -7.308 2.409 0.696 1.00 1.09 45 TRP A C 4
ATOM 2876 O O . TRP A 1 45 ? -8.421 2.311 0.177 1.00 1.30 45 TRP A O 4
ATOM 2897 N N . ARG A 1 46 ? -6.796 1.482 1.482 1.00 1.37 46 ARG A N 4
ATOM 2898 C CA . ARG A 1 46 ? -7.614 0.408 1.998 1.00 1.74 46 ARG A CA 4
ATOM 2899 C C . ARG A 1 46 ? -7.931 0.647 3.463 1.00 2.07 46 ARG A C 4
ATOM 2900 O O . ARG A 1 46 ? -7.073 1.086 4.227 1.00 2.48 46 ARG A O 4
ATOM 2921 N N . SER A 1 47 ? -9.166 0.344 3.825 1.00 2.31 47 SER A N 4
ATOM 2922 C CA . SER A 1 47 ? -9.665 0.509 5.185 1.00 2.87 47 SER A CA 4
ATOM 2923 C C . SER A 1 47 ? -9.646 1.987 5.589 1.00 3.50 47 SER A C 4
ATOM 2924 O O . SER A 1 47 ? -8.802 2.380 6.427 1.00 4.01 47 SER A O 4
ATOM 2948 N N . PRO A 1 2 ? -12.166 4.964 -6.252 1.00 5.46 2 PRO A N 5
ATOM 2949 C CA . PRO A 1 2 ? -12.487 4.544 -7.615 1.00 6.08 2 PRO A CA 5
ATOM 2950 C C . PRO A 1 2 ? -12.835 3.064 -7.642 1.00 6.14 2 PRO A C 5
ATOM 2951 O O . PRO A 1 2 ? -13.602 2.594 -8.483 1.00 6.85 2 PRO A O 5
ATOM 2962 N N . PHE A 1 3 ? -12.242 2.338 -6.710 1.00 5.51 3 PHE A N 5
ATOM 2963 C CA . PHE A 1 3 ? -12.576 0.951 -6.486 1.00 5.56 3 PHE A CA 5
ATOM 2964 C C . PHE A 1 3 ? -13.027 0.815 -5.040 1.00 5.09 3 PHE A C 5
ATOM 2965 O O . PHE A 1 3 ? -12.806 1.727 -4.244 1.00 4.70 3 PHE A O 5
ATOM 2982 N N . ILE A 1 4 ? -13.667 -0.291 -4.701 1.00 5.38 4 ILE A N 5
ATOM 2983 C CA . ILE A 1 4 ? -14.103 -0.513 -3.332 1.00 5.21 4 ILE A CA 5
ATOM 2984 C C . ILE A 1 4 ? -12.928 -1.011 -2.493 1.00 4.49 4 ILE A C 5
ATOM 2985 O O . ILE A 1 4 ? -12.423 -2.114 -2.706 1.00 4.63 4 ILE A O 5
ATOM 3001 N N . PRO A 1 5 ? -12.442 -0.170 -1.559 1.00 3.89 5 PRO A N 5
ATOM 3002 C CA . PRO A 1 5 ? -11.309 -0.517 -0.701 1.00 3.34 5 PRO A CA 5
ATOM 3003 C C . PRO A 1 5 ? -11.552 -1.805 0.074 1.00 3.70 5 PRO A C 5
ATOM 3004 O O . PRO A 1 5 ? -12.342 -1.841 1.019 1.00 4.30 5 PRO A O 5
ATOM 3015 N N . ARG A 1 6 ? -10.857 -2.851 -0.332 1.00 3.62 6 ARG A N 5
ATOM 3016 C CA . ARG A 1 6 ? -10.975 -4.156 0.296 1.00 4.03 6 ARG A CA 5
ATOM 3017 C C . ARG A 1 6 ? -9.977 -4.263 1.446 1.00 3.50 6 ARG A C 5
ATOM 3018 O O . ARG A 1 6 ? -9.110 -3.405 1.572 1.00 2.92 6 ARG A O 5
ATOM 3039 N N . PRO A 1 7 ? -10.092 -5.282 2.315 1.00 3.92 7 PRO A N 5
ATOM 3040 C CA . PRO A 1 7 ? -9.135 -5.495 3.409 1.00 3.63 7 PRO A CA 5
ATOM 3041 C C . PRO A 1 7 ? -7.680 -5.429 2.946 1.00 3.02 7 PRO A C 5
ATOM 3042 O O . PRO A 1 7 ? -7.330 -5.905 1.863 1.00 3.30 7 PRO A O 5
ATOM 3053 N N . ILE A 1 8 ? -6.855 -4.792 3.763 1.00 2.69 8 ILE A N 5
ATOM 3054 C CA . ILE A 1 8 ? -5.434 -4.656 3.487 1.00 2.58 8 ILE A CA 5
ATOM 3055 C C . ILE A 1 8 ? -4.743 -6.013 3.439 1.00 2.13 8 ILE A C 5
ATOM 3056 O O . ILE A 1 8 ? -4.542 -6.665 4.468 1.00 2.28 8 ILE A O 5
ATOM 3072 N N . ASP A 1 9 ? -4.402 -6.439 2.235 1.00 2.04 9 ASP A N 5
ATOM 3073 C CA . ASP A 1 9 ? -3.554 -7.602 2.053 1.00 1.78 9 ASP A CA 5
ATOM 3074 C C . ASP A 1 9 ? -2.108 -7.159 2.046 1.00 1.48 9 ASP A C 5
ATOM 3075 O O . ASP A 1 9 ? -1.821 -5.977 1.909 1.00 1.71 9 ASP A O 5
ATOM 3084 N N . THR A 1 10 ? -1.206 -8.099 2.216 1.00 1.31 10 THR A N 5
ATOM 3085 C CA . THR A 1 10 ? 0.214 -7.816 2.164 1.00 1.13 10 THR A CA 5
ATOM 3086 C C . THR A 1 10 ? 0.662 -7.545 0.731 1.00 0.97 10 THR A C 5
ATOM 3087 O O . THR A 1 10 ? -0.165 -7.481 -0.186 1.00 1.16 10 THR A O 5
ATOM 3098 N N . CYS A 1 11 ? 1.966 -7.358 0.552 1.00 0.87 11 CYS A N 5
ATOM 3099 C CA . CYS A 1 11 ? 2.574 -7.111 -0.763 1.00 0.81 11 CYS A CA 5
ATOM 3100 C C . CYS A 1 11 ? 2.270 -8.245 -1.764 1.00 0.91 11 CYS A C 5
ATOM 3101 O O . CYS A 1 11 ? 2.812 -8.274 -2.865 1.00 1.04 11 CYS A O 5
ATOM 3108 N N . ARG A 1 12 ? 1.425 -9.192 -1.367 1.00 1.00 12 ARG A N 5
ATOM 3109 C CA . ARG A 1 12 ? 0.940 -10.219 -2.277 1.00 1.18 12 ARG A CA 5
ATOM 3110 C C . ARG A 1 12 ? 0.067 -9.609 -3.374 1.00 1.18 12 ARG A C 5
ATOM 3111 O O . ARG A 1 12 ? 0.059 -10.088 -4.504 1.00 1.33 12 ARG A O 5
ATOM 3132 N N . LEU A 1 13 ? -0.665 -8.549 -3.040 1.00 1.16 13 LEU A N 5
ATOM 3133 C CA . LEU A 1 13 ? -1.399 -7.787 -4.042 1.00 1.26 13 LEU A CA 5
ATOM 3134 C C . LEU A 1 13 ? -0.564 -6.580 -4.436 1.00 1.15 13 LEU A C 5
ATOM 3135 O O . LEU A 1 13 ? -0.585 -5.552 -3.763 1.00 1.77 13 LEU A O 5
ATOM 3151 N N . ARG A 1 14 ? 0.156 -6.698 -5.536 1.00 1.25 14 ARG A N 5
ATOM 3152 C CA . ARG A 1 14 ? 1.194 -5.756 -5.859 1.00 1.71 14 ARG A CA 5
ATOM 3153 C C . ARG A 1 14 ? 0.855 -4.870 -7.048 1.00 1.56 14 ARG A C 5
ATOM 3154 O O . ARG A 1 14 ? -0.282 -4.850 -7.524 1.00 1.81 14 ARG A O 5
ATOM 3175 N N . ASN A 1 15 ? 1.867 -4.124 -7.493 1.00 1.99 15 ASN A N 5
ATOM 3176 C CA . ASN A 1 15 ? 1.746 -3.186 -8.605 1.00 2.18 15 ASN A CA 5
ATOM 3177 C C . ASN A 1 15 ? 0.877 -2.000 -8.229 1.00 1.42 15 ASN A C 5
ATOM 3178 O O . ASN A 1 15 ? -0.09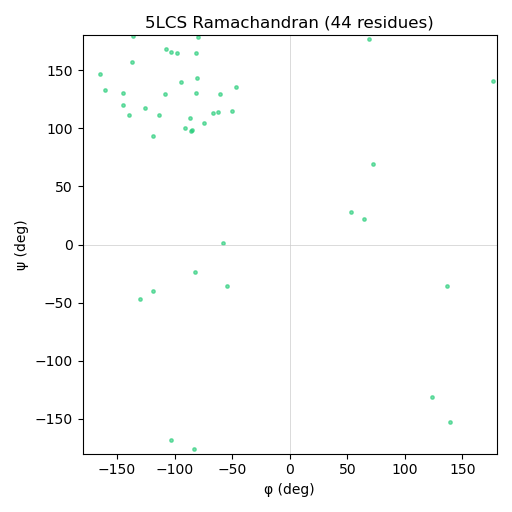9 -1.690 -8.913 1.00 1.86 15 ASN A O 5
ATOM 3189 N N . GLY A 1 16 ? 1.216 -1.343 -7.126 1.00 0.94 16 GLY A N 5
ATOM 3190 C CA . GLY A 1 16 ? 0.544 -0.109 -6.801 1.00 1.11 16 GLY A CA 5
ATOM 3191 C C . GLY A 1 16 ? 1.507 1.058 -6.708 1.00 1.12 16 GLY A C 5
ATOM 3192 O O . GLY A 1 16 ? 1.239 2.093 -7.300 1.00 1.70 16 GLY A O 5
ATOM 3196 N N . ILE A 1 17 ? 2.601 0.880 -5.941 1.00 0.60 17 ILE A N 5
ATOM 3197 C CA . ILE A 1 17 ? 3.838 1.691 -6.012 1.00 0.52 17 ILE A CA 5
ATOM 3198 C C . ILE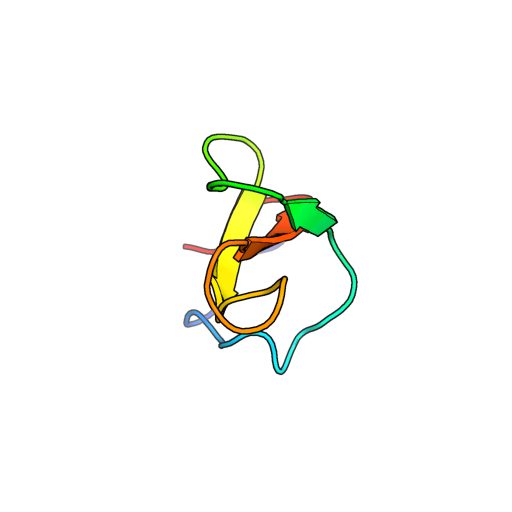 A 1 17 ? 4.939 0.957 -5.223 1.00 0.41 17 ILE A C 5
ATOM 3199 O O . ILE A 1 17 ? 4.643 0.290 -4.231 1.00 0.59 17 ILE A O 5
ATOM 3215 N N . CYS A 1 18 ? 6.191 1.064 -5.640 1.00 0.42 18 CYS A N 5
ATOM 3216 C CA . CYS A 1 18 ? 7.300 0.601 -4.809 1.00 0.38 18 CYS A CA 5
ATOM 3217 C C . CYS A 1 18 ? 8.106 1.803 -4.322 1.00 0.33 18 CYS A C 5
ATOM 3218 O O . CYS A 1 18 ? 8.859 2.409 -5.085 1.00 0.39 18 CYS A O 5
ATOM 3225 N N . PHE A 1 19 ? 7.924 2.162 -3.055 1.00 0.29 19 PHE A N 5
ATOM 3226 C CA . PHE A 1 19 ? 8.566 3.347 -2.495 1.00 0.28 19 PHE A CA 5
ATOM 3227 C C . PHE A 1 19 ? 9.890 3.026 -1.826 1.00 0.31 19 PHE A C 5
ATOM 3228 O O . PHE A 1 19 ? 9.958 2.181 -0.933 1.00 0.45 19 PHE A O 5
ATOM 3245 N N . PRO A 1 20 ? 10.966 3.692 -2.256 1.00 0.32 20 PRO A N 5
ATOM 3246 C CA . PRO A 1 20 ? 12.203 3.709 -1.506 1.00 0.37 20 PRO A CA 5
ATOM 3247 C C . PRO A 1 20 ? 12.117 4.765 -0.406 1.00 0.38 20 PRO A C 5
ATOM 3248 O O . PRO A 1 20 ? 12.332 5.956 -0.638 1.00 0.44 20 PRO A O 5
ATOM 3259 N N . GLY A 1 21 ? 11.789 4.313 0.788 1.00 0.41 21 GLY A N 5
ATOM 3260 C CA . GLY A 1 21 ? 11.483 5.218 1.870 1.00 0.49 21 GLY A CA 5
ATOM 3261 C C . GLY A 1 21 ? 10.238 4.776 2.607 1.00 0.49 21 GLY A C 5
ATOM 3262 O O . GLY A 1 21 ? 10.083 3.590 2.901 1.00 0.59 21 GLY A O 5
ATOM 3266 N N . ILE A 1 22 ? 9.336 5.705 2.882 1.00 0.49 22 ILE A N 5
ATOM 3267 C CA . ILE A 1 22 ? 8.118 5.381 3.619 1.00 0.53 22 ILE A CA 5
ATOM 3268 C C . ILE A 1 22 ? 6.870 5.887 2.909 1.00 0.49 22 ILE A C 5
ATOM 3269 O O . ILE A 1 22 ? 6.893 6.913 2.229 1.00 0.68 22 ILE A O 5
ATOM 3285 N N . CYS A 1 23 ? 5.784 5.147 3.069 1.00 0.44 23 CYS A N 5
ATOM 3286 C CA . CYS A 1 23 ? 4.494 5.552 2.582 1.00 0.47 23 CYS A CA 5
ATOM 3287 C C . CYS A 1 23 ? 3.724 6.248 3.686 1.00 1.01 23 CYS A C 5
ATOM 3288 O O . CYS A 1 23 ? 3.775 5.829 4.846 1.00 1.44 23 CYS A O 5
ATOM 3295 N N . ARG A 1 24 ? 3.024 7.311 3.339 1.00 1.34 24 ARG A N 5
ATOM 3296 C CA . ARG A 1 24 ? 2.265 8.050 4.331 1.00 2.03 24 ARG A CA 5
ATOM 3297 C C . ARG A 1 24 ? 0.944 8.582 3.780 1.00 1.70 24 ARG A C 5
ATOM 3298 O O . ARG A 1 24 ? -0.048 8.567 4.501 1.00 2.52 24 ARG A O 5
ATOM 3319 N N . ARG A 1 25 ? 0.925 9.020 2.511 1.00 0.74 25 ARG A N 5
ATOM 3320 C CA . ARG A 1 25 ? -0.327 9.370 1.813 1.00 0.67 25 ARG A CA 5
ATOM 3321 C C . ARG A 1 25 ? -0.067 9.943 0.420 1.00 0.70 25 ARG A C 5
ATOM 3322 O O . ARG A 1 25 ? 0.933 10.623 0.200 1.00 1.06 25 ARG A O 5
ATOM 3343 N N . PRO A 1 26 ? -0.966 9.653 -0.540 1.00 0.83 26 PRO A N 5
ATOM 3344 C CA . PRO A 1 26 ? -2.018 8.658 -0.364 1.00 0.67 26 PRO A CA 5
ATOM 3345 C C . PRO A 1 26 ? -1.527 7.282 -0.778 1.00 0.48 26 PRO A C 5
ATOM 3346 O O . PRO A 1 26 ? -1.566 6.928 -1.958 1.00 0.57 26 PRO A O 5
ATOM 3357 N N . TYR A 1 27 ? -1.141 6.488 0.204 1.00 0.36 27 TYR A N 5
ATOM 3358 C CA . TYR A 1 27 ? -0.555 5.178 -0.038 1.00 0.34 27 TYR A CA 5
ATOM 3359 C C . TYR A 1 27 ? -0.646 4.363 1.222 1.00 0.34 27 TYR A C 5
ATOM 3360 O O . TYR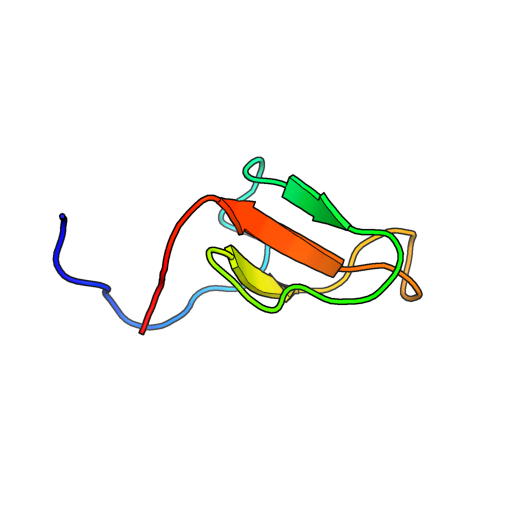 A 1 27 ? -0.395 4.870 2.316 1.00 0.51 27 TYR A O 5
ATOM 3378 N N . TYR A 1 28 ? -0.982 3.111 1.073 1.00 0.33 28 TYR A N 5
ATOM 3379 C CA . TYR A 1 28 ? -1.058 2.225 2.210 1.00 0.35 28 TYR A CA 5
ATOM 3380 C C . TYR A 1 28 ? 0.033 1.175 2.100 1.00 0.33 28 TYR A C 5
ATOM 3381 O O . TYR A 1 28 ? 0.186 0.531 1.060 1.00 0.33 28 TYR A O 5
ATOM 3399 N N . TRP A 1 29 ? 0.806 1.040 3.164 1.00 0.33 29 TRP A N 5
ATOM 3400 C CA . TRP A 1 29 ? 1.953 0.148 3.178 1.00 0.34 29 TRP A CA 5
ATOM 3401 C C . TRP A 1 29 ? 1.510 -1.310 3.256 1.00 0.37 29 TRP A C 5
ATOM 3402 O O . TRP A 1 29 ? 0.863 -1.729 4.219 1.00 0.40 29 TRP A O 5
ATOM 3423 N N . ILE A 1 30 ? 1.834 -2.067 2.222 1.00 0.37 30 ILE A N 5
ATOM 3424 C CA . ILE A 1 30 ? 1.550 -3.486 2.190 1.00 0.40 30 ILE A CA 5
ATOM 3425 C C . ILE A 1 30 ? 2.847 -4.283 2.009 1.00 0.41 30 ILE A C 5
ATOM 3426 O O . ILE A 1 30 ? 3.306 -4.515 0.898 1.00 0.43 30 ILE A O 5
ATOM 3442 N N . GLY A 1 31 ? 3.416 -4.727 3.118 1.00 0.43 31 GLY A N 5
ATOM 3443 C CA . GLY A 1 31 ? 4.674 -5.463 3.077 1.00 0.47 31 GLY A CA 5
ATOM 3444 C C . GLY A 1 31 ? 5.833 -4.633 2.541 1.00 0.41 31 GLY A C 5
ATOM 3445 O O . GLY A 1 31 ? 5.705 -3.425 2.341 1.00 0.41 31 GLY A O 5
ATOM 3449 N N . THR A 1 32 ? 6.968 -5.271 2.296 1.00 0.44 32 THR A N 5
ATOM 3450 C CA . THR A 1 32 ? 8.171 -4.541 1.923 1.00 0.42 32 THR A CA 5
ATOM 3451 C C . THR A 1 32 ? 8.558 -4.740 0.458 1.00 0.42 32 THR A C 5
ATOM 3452 O O . THR A 1 32 ? 8.306 -5.790 -0.137 1.00 0.53 32 THR A O 5
ATOM 3463 N N . CYS A 1 33 ? 9.153 -3.699 -0.108 1.00 0.44 33 CYS A N 5
ATOM 3464 C CA . CYS A 1 33 ? 9.705 -3.725 -1.451 1.00 0.45 33 CYS A CA 5
ATOM 3465 C C . CYS A 1 33 ? 11.211 -3.503 -1.335 1.00 0.53 33 CYS A C 5
ATOM 3466 O O . CYS A 1 33 ? 11.724 -3.444 -0.225 1.00 0.94 33 CYS A O 5
ATOM 3473 N N . ASN A 1 34 ? 11.921 -3.403 -2.453 1.00 0.51 34 ASN A N 5
ATOM 3474 C CA . ASN A 1 34 ? 13.370 -3.184 -2.431 1.00 0.61 34 ASN A CA 5
ATOM 3475 C C . ASN A 1 34 ? 14.103 -4.375 -1.802 1.00 0.72 34 ASN A C 5
ATOM 3476 O O . ASN A 1 34 ? 14.316 -5.390 -2.465 1.00 1.54 34 ASN A O 5
ATOM 3487 N N . ASN A 1 35 ? 14.437 -4.275 -0.514 1.00 0.89 35 ASN A N 5
ATOM 3488 C CA . ASN A 1 35 ? 15.175 -5.337 0.179 1.00 1.02 35 ASN A CA 5
ATOM 3489 C C . ASN A 1 35 ? 15.360 -4.996 1.657 1.00 1.00 35 ASN A C 5
ATOM 3490 O O . ASN A 1 35 ? 16.372 -4.410 2.047 1.00 1.49 35 ASN A O 5
ATOM 3501 N N . GLY A 1 36 ? 14.370 -5.332 2.468 1.00 0.95 36 GLY A N 5
ATOM 3502 C CA . GLY A 1 36 ? 14.451 -5.078 3.897 1.00 1.12 36 GLY A CA 5
ATOM 3503 C C . GLY A 1 36 ? 13.802 -3.763 4.226 1.00 0.91 36 GLY A C 5
ATOM 3504 O O . GLY A 1 36 ? 12.868 -3.687 5.027 1.00 1.05 36 GLY A O 5
ATOM 3508 N N . ILE A 1 37 ? 14.308 -2.726 3.589 1.00 0.76 37 ILE A N 5
ATOM 3509 C CA . ILE A 1 37 ? 13.627 -1.450 3.527 1.00 0.74 37 ILE A CA 5
ATOM 3510 C C . ILE A 1 37 ? 12.527 -1.551 2.472 1.00 0.92 37 ILE A C 5
ATOM 3511 O O . ILE A 1 37 ? 11.965 -2.627 2.281 1.00 1.87 37 ILE A O 5
ATOM 3527 N N . GLY A 1 38 ? 12.206 -0.458 1.798 1.00 0.49 38 GLY A N 5
ATOM 3528 C CA . GLY A 1 38 ? 11.269 -0.528 0.705 1.00 0.67 38 GLY A CA 5
ATOM 3529 C C . GLY A 1 38 ? 9.841 -0.634 1.161 1.00 0.51 38 GLY A C 5
ATOM 3530 O O . GLY A 1 38 ? 9.413 -1.651 1.705 1.00 0.79 38 GLY A O 5
ATOM 3534 N N . SER A 1 39 ? 9.097 0.410 0.921 1.00 0.39 39 SER A N 5
ATOM 3535 C CA . SER A 1 39 ? 7.698 0.420 1.239 1.00 0.42 39 SER A CA 5
ATOM 3536 C C . SER A 1 39 ? 6.892 -0.078 0.047 1.00 0.41 39 SER A C 5
ATOM 3537 O O . SER A 1 39 ? 6.668 0.652 -0.922 1.00 0.50 39 SER A O 5
ATOM 3545 N N . CYS A 1 40 ? 6.508 -1.347 0.103 1.00 0.40 40 CYS A N 5
ATOM 3546 C CA . CYS A 1 40 ? 5.621 -1.914 -0.895 1.00 0.41 40 CYS A CA 5
ATOM 3547 C C . CYS A 1 40 ? 4.225 -1.419 -0.601 1.00 0.38 40 CYS A C 5
ATOM 3548 O O . CYS A 1 40 ? 3.607 -1.849 0.356 1.00 0.47 40 CYS A O 5
ATOM 3555 N N . CYS A 1 41 ? 3.760 -0.462 -1.367 1.00 0.39 41 CYS A N 5
ATOM 3556 C CA . CYS A 1 41 ? 2.453 0.098 -1.131 1.00 0.42 41 CYS A CA 5
ATOM 3557 C C . CYS A 1 41 ? 1.641 0.101 -2.406 1.00 0.52 41 CYS A C 5
ATOM 3558 O O . CYS A 1 41 ? 2.118 -0.312 -3.461 1.00 1.02 41 CYS A O 5
ATOM 3565 N N . ALA A 1 42 ? 0.413 0.554 -2.310 1.00 0.37 42 ALA A N 5
ATOM 3566 C CA . ALA A 1 42 ? -0.406 0.728 -3.483 1.00 0.42 42 ALA A CA 5
ATOM 3567 C C . ALA A 1 42 ? -1.099 2.072 -3.435 1.00 0.38 42 ALA A C 5
ATOM 3568 O O . ALA A 1 42 ? -1.519 2.523 -2.368 1.00 0.40 42 ALA A O 5
ATOM 3575 N N . ARG A 1 43 ? -1.167 2.726 -4.590 1.00 0.39 43 ARG A N 5
ATOM 3576 C CA . ARG A 1 43 ? -1.691 4.080 -4.673 1.00 0.40 43 ARG A CA 5
ATOM 3577 C C . ARG A 1 43 ? -3.148 4.144 -4.246 1.00 0.41 43 ARG A C 5
ATOM 3578 O O . ARG A 1 43 ? -4.040 3.631 -4.926 1.00 0.46 43 ARG A O 5
ATOM 3599 N N . GLY A 1 44 ? -3.374 4.786 -3.118 1.00 0.44 44 GLY A N 5
ATOM 3600 C CA . GLY A 1 44 ? -4.716 4.957 -2.615 1.00 0.50 44 GLY A CA 5
ATOM 3601 C C . GLY A 1 44 ? -4.821 4.645 -1.150 1.00 0.76 44 GLY A C 5
ATOM 3602 O O . GLY A 1 44 ? -3.842 4.763 -0.412 1.00 1.54 44 GLY A O 5
ATOM 3606 N N . TRP A 1 45 ? -6.004 4.236 -0.727 1.00 0.65 45 TRP A N 5
ATOM 3607 C CA . TRP A 1 45 ? -6.223 3.897 0.656 1.00 0.99 45 TRP A CA 5
ATOM 3608 C C . TRP A 1 45 ? -7.197 2.742 0.771 1.00 1.09 45 TRP A C 5
ATOM 3609 O O . TRP A 1 45 ? -8.349 2.835 0.344 1.00 1.30 45 TRP A O 5
ATOM 3630 N N . ARG A 1 46 ? -6.724 1.654 1.341 1.00 1.37 46 ARG A N 5
ATOM 3631 C CA . ARG A 1 46 ? -7.554 0.504 1.591 1.00 1.74 46 ARG A CA 5
ATOM 3632 C C . ARG A 1 46 ? -8.198 0.613 2.966 1.00 2.07 46 ARG A C 5
ATOM 3633 O O . ARG A 1 46 ? -7.502 0.835 3.957 1.00 2.48 46 ARG A O 5
ATOM 3654 N N . SER A 1 47 ? -9.522 0.474 3.005 1.00 2.31 47 SER A N 5
ATOM 3655 C CA . SER A 1 47 ? -10.292 0.567 4.241 1.00 2.87 47 SER A CA 5
ATOM 3656 C C . SER A 1 47 ? -10.118 1.943 4.889 1.00 3.50 47 SER A C 5
ATOM 3657 O O . SER A 1 47 ? -9.416 2.048 5.920 1.00 4.01 47 SER A O 5
ATOM 3681 N N . PRO A 1 2 ? -11.566 4.845 -3.970 1.00 5.46 2 PRO A N 6
ATOM 3682 C CA . PRO A 1 2 ? -11.322 4.589 -5.388 1.00 6.08 2 PRO A CA 6
ATOM 3683 C C . PRO A 1 2 ? -11.688 3.159 -5.742 1.00 6.14 2 PRO A C 6
ATOM 3684 O O . PRO A 1 2 ? -11.773 2.781 -6.910 1.00 6.85 2 PRO A O 6
ATOM 3695 N N . PHE A 1 3 ? -11.899 2.383 -4.698 1.00 5.51 3 PHE A N 6
ATOM 3696 C CA . PHE A 1 3 ? -12.288 0.998 -4.805 1.00 5.56 3 PHE A CA 6
ATOM 3697 C C . PHE A 1 3 ? -13.168 0.686 -3.602 1.00 5.09 3 PHE A C 6
ATOM 3698 O O . PHE A 1 3 ? -13.224 1.486 -2.664 1.00 4.70 3 PHE A O 6
ATOM 3715 N N . ILE A 1 4 ? -13.866 -0.435 -3.622 1.00 5.38 4 ILE A N 6
ATOM 3716 C CA . ILE A 1 4 ? -14.700 -0.813 -2.491 1.00 5.21 4 ILE A CA 6
ATOM 3717 C C . ILE A 1 4 ? -13.857 -1.481 -1.391 1.00 4.49 4 ILE A C 6
ATOM 3718 O O . ILE A 1 4 ? -13.330 -2.577 -1.591 1.00 4.63 4 ILE A O 6
ATOM 3734 N N . PRO A 1 5 ? -13.679 -0.794 -0.229 1.00 3.89 5 PRO A N 6
ATOM 3735 C CA . PRO A 1 5 ? -12.889 -1.278 0.909 1.00 3.34 5 PRO A CA 6
ATOM 3736 C C . PRO A 1 5 ? -12.979 -2.781 1.149 1.00 3.70 5 PRO A C 6
ATOM 3737 O O . PRO A 1 5 ? -14.015 -3.310 1.566 1.00 4.30 5 PRO A O 6
ATOM 3748 N N . ARG A 1 6 ? -11.876 -3.453 0.872 1.00 3.62 6 ARG A N 6
ATOM 3749 C CA . ARG A 1 6 ? -11.729 -4.872 1.140 1.00 4.03 6 ARG A CA 6
ATOM 3750 C C . ARG A 1 6 ? -10.923 -5.078 2.416 1.00 3.50 6 ARG A C 6
ATOM 3751 O O . ARG A 1 6 ? -10.410 -4.112 2.981 1.00 2.92 6 ARG A O 6
ATOM 3772 N N . PRO A 1 7 ? -10.809 -6.328 2.897 1.00 3.92 7 PRO A N 6
ATOM 3773 C CA . PRO A 1 7 ? -9.873 -6.668 3.971 1.00 3.63 7 PRO A CA 6
ATOM 3774 C C . PRO A 1 7 ? -8.448 -6.244 3.628 1.00 3.02 7 PRO A C 6
ATOM 3775 O O . PRO A 1 7 ? -8.030 -6.294 2.469 1.00 3.30 7 PRO A O 6
ATOM 3786 N N . ILE A 1 8 ? -7.722 -5.798 4.637 1.00 2.69 8 ILE A N 6
ATOM 3787 C CA . ILE A 1 8 ? -6.345 -5.358 4.467 1.00 2.58 8 ILE A CA 6
ATOM 3788 C C . ILE A 1 8 ? -5.469 -6.507 3.967 1.00 2.13 8 ILE A C 6
ATOM 3789 O O . ILE A 1 8 ? -5.482 -7.601 4.534 1.00 2.28 8 ILE A O 6
ATOM 3805 N N . ASP A 1 9 ? -4.725 -6.254 2.897 1.00 2.04 9 ASP A N 6
ATOM 3806 C CA . ASP A 1 9 ? -3.852 -7.264 2.310 1.00 1.78 9 ASP A CA 6
ATOM 3807 C C . ASP A 1 9 ? -2.401 -6.899 2.552 1.00 1.48 9 ASP A C 6
ATOM 3808 O O . ASP A 1 9 ? -2.084 -5.774 2.936 1.00 1.71 9 ASP A O 6
ATOM 3817 N N . THR A 1 10 ? -1.532 -7.868 2.354 1.00 1.31 10 THR A N 6
ATOM 3818 C CA . THR A 1 10 ? -0.101 -7.642 2.369 1.00 1.13 10 THR A CA 6
ATOM 3819 C C . THR A 1 10 ? 0.381 -7.277 0.967 1.00 0.97 10 THR A C 6
ATOM 3820 O O . THR A 1 10 ? -0.439 -7.105 0.060 1.00 1.16 10 THR A O 6
ATOM 3831 N N . CYS A 1 11 ? 1.691 -7.131 0.795 1.00 0.87 11 CYS A N 6
ATOM 3832 C CA . CYS A 1 11 ? 2.296 -6.817 -0.511 1.00 0.81 11 CYS A CA 6
ATOM 3833 C C . CYS A 1 11 ? 1.896 -7.841 -1.598 1.00 0.91 11 CYS A C 6
ATOM 3834 O O . CYS A 1 11 ? 2.306 -7.723 -2.754 1.00 1.04 11 CYS A O 6
ATOM 3841 N N . ARG A 1 12 ? 1.104 -8.847 -1.215 1.00 1.00 12 ARG A N 6
ATOM 3842 C CA . ARG A 1 12 ? 0.562 -9.825 -2.154 1.00 1.18 12 ARG A CA 6
ATOM 3843 C C . ARG A 1 12 ? -0.150 -9.147 -3.325 1.00 1.18 12 ARG A C 6
ATOM 3844 O O . ARG A 1 12 ? -0.014 -9.579 -4.469 1.00 1.33 12 ARG A O 6
ATOM 3865 N N . LEU A 1 13 ? -0.900 -8.084 -3.048 1.00 1.16 13 LEU A N 6
ATOM 3866 C CA . LEU A 1 13 ? -1.449 -7.261 -4.115 1.00 1.26 13 LEU A CA 6
ATOM 3867 C C . LEU A 1 13 ? -0.415 -6.214 -4.472 1.00 1.15 13 LEU A C 6
ATOM 3868 O O . LEU A 1 13 ? -0.342 -5.159 -3.850 1.00 1.77 13 LEU A O 6
ATOM 3884 N N . ARG A 1 14 ? 0.362 -6.496 -5.491 1.00 1.25 14 ARG A N 6
ATOM 3885 C CA . ARG A 1 14 ? 1.564 -5.763 -5.745 1.00 1.71 14 ARG A CA 6
ATOM 3886 C C . ARG A 1 14 ? 1.373 -4.713 -6.836 1.00 1.56 14 ARG A C 6
ATOM 3887 O O . ARG A 1 14 ? 0.316 -4.640 -7.472 1.00 1.81 14 ARG A O 6
ATOM 3908 N N . ASN A 1 15 ? 2.402 -3.887 -7.007 1.00 1.99 15 ASN A N 6
ATOM 3909 C CA . ASN A 1 15 ? 2.503 -2.957 -8.116 1.00 2.18 15 ASN A CA 6
ATOM 3910 C C . ASN A 1 15 ? 1.506 -1.829 -7.952 1.00 1.42 15 ASN A C 6
ATOM 3911 O O . ASN A 1 15 ? 0.643 -1.609 -8.800 1.00 1.86 15 ASN A O 6
ATOM 3922 N N . GLY A 1 16 ? 1.608 -1.130 -6.834 1.00 0.94 16 GLY A N 6
ATOM 3923 C CA . GLY A 1 16 ? 0.824 0.066 -6.675 1.00 1.11 16 GLY A CA 6
ATOM 3924 C C . GLY A 1 16 ? 1.707 1.286 -6.540 1.00 1.12 16 GLY A C 6
ATOM 3925 O O . GLY A 1 16 ? 1.427 2.304 -7.158 1.00 1.70 16 GLY A O 6
ATOM 3929 N N . ILE A 1 17 ? 2.718 1.195 -5.664 1.00 0.60 17 ILE A N 6
ATOM 3930 C CA . ILE A 1 17 ? 3.961 1.981 -5.738 1.00 0.52 17 ILE A CA 6
ATOM 3931 C C . ILE A 1 17 ? 4.975 1.435 -4.725 1.00 0.41 17 ILE A C 6
ATOM 3932 O O . ILE A 1 17 ? 4.625 1.184 -3.571 1.00 0.59 17 ILE A O 6
ATOM 3948 N N . CYS A 1 18 ? 6.213 1.247 -5.141 1.00 0.42 18 CYS A N 6
ATOM 3949 C CA . CYS A 1 18 ? 7.279 0.928 -4.199 1.00 0.38 18 CYS A CA 6
ATOM 3950 C C . CYS A 1 18 ? 8.040 2.190 -3.820 1.00 0.33 18 CYS A C 6
ATOM 3951 O O . CYS A 1 18 ? 8.713 2.794 -4.657 1.00 0.39 18 CYS A O 6
ATOM 3958 N N . PHE A 1 19 ? 7.914 2.603 -2.565 1.00 0.29 19 PHE A N 6
ATOM 3959 C CA . PHE A 1 19 ? 8.643 3.758 -2.074 1.00 0.28 19 PHE A CA 6
ATOM 3960 C C . PHE A 1 19 ? 9.921 3.318 -1.385 1.00 0.31 19 PHE A C 6
ATOM 3961 O O . PHE A 1 19 ? 9.893 2.463 -0.502 1.00 0.45 19 PHE A O 6
ATOM 3978 N N . PRO A 1 20 ? 11.067 3.859 -1.790 1.00 0.32 20 PRO A N 6
ATOM 3979 C CA . PRO A 1 20 ? 12.273 3.724 -1.005 1.00 0.37 20 PRO A CA 6
ATOM 3980 C C . PRO A 1 20 ? 12.253 4.751 0.123 1.00 0.38 20 PRO A C 6
ATOM 3981 O O . PRO A 1 20 ? 12.600 5.920 -0.068 1.00 0.44 20 PRO A O 6
ATOM 3992 N N . GLY A 1 21 ? 11.829 4.307 1.296 1.00 0.41 21 GLY A N 6
ATOM 3993 C CA . GLY A 1 21 ? 11.562 5.215 2.392 1.00 0.49 21 GLY A CA 6
ATOM 3994 C C . GLY A 1 21 ? 10.258 4.872 3.085 1.00 0.49 21 GLY A C 6
ATOM 3995 O O . GLY A 1 21 ? 10.147 3.811 3.704 1.00 0.59 21 GLY A O 6
ATOM 3999 N N . ILE A 1 22 ? 9.265 5.753 2.976 1.00 0.49 22 ILE A N 6
ATOM 4000 C CA . ILE A 1 22 ? 7.958 5.520 3.593 1.00 0.53 22 ILE A CA 6
ATOM 4001 C C . ILE A 1 22 ? 6.814 6.029 2.714 1.00 0.49 22 ILE A C 6
ATOM 4002 O O . ILE A 1 22 ? 7.003 6.908 1.869 1.00 0.68 22 ILE A O 6
ATOM 4018 N N . CYS A 1 23 ? 5.636 5.458 2.922 1.00 0.44 23 CYS A N 6
ATOM 4019 C CA . CYS A 1 23 ? 4.408 5.923 2.283 1.00 0.47 23 CYS A CA 6
ATOM 4020 C C . CYS A 1 23 ? 3.557 6.626 3.321 1.00 1.01 23 CYS A C 6
ATOM 4021 O O . CYS A 1 23 ? 3.367 6.097 4.413 1.00 1.44 23 CYS A O 6
ATOM 4028 N N . ARG A 1 24 ? 3.045 7.806 3.016 1.00 1.34 24 ARG A N 6
ATOM 4029 C CA . ARG A 1 24 ? 2.142 8.445 3.956 1.00 2.03 24 ARG A CA 6
ATOM 4030 C C . ARG A 1 24 ? 0.760 8.644 3.348 1.00 1.70 24 ARG A C 6
ATOM 4031 O O . ARG A 1 24 ? -0.240 8.382 4.014 1.00 2.52 24 ARG A O 6
ATOM 4052 N N . ARG A 1 25 ? 0.708 9.048 2.073 1.00 0.74 25 ARG A N 6
ATOM 4053 C CA . ARG A 1 25 ? -0.530 9.042 1.293 1.00 0.67 25 ARG A CA 6
ATOM 4054 C C . ARG A 1 25 ? -0.331 9.696 -0.079 1.00 0.70 25 ARG A C 6
ATOM 4055 O O . ARG A 1 25 ? 0.597 10.483 -0.265 1.00 1.06 25 ARG A O 6
ATOM 4076 N N . PRO A 1 26 ? -1.209 9.384 -1.051 1.00 0.83 26 PRO A N 6
ATOM 4077 C CA . PRO A 1 26 ? -2.229 8.355 -0.889 1.00 0.67 26 PRO A CA 6
ATOM 4078 C C . PRO A 1 26 ? -1.678 6.993 -1.257 1.00 0.48 26 PRO A C 6
ATOM 4079 O O . PRO A 1 26 ? -1.662 6.612 -2.428 1.00 0.57 26 PRO A O 6
ATOM 4090 N N . TYR A 1 27 ? -1.297 6.243 -0.240 1.00 0.36 27 TYR A N 6
ATOM 4091 C CA . TYR A 1 27 ? -0.666 4.948 -0.409 1.00 0.34 27 TYR A CA 6
ATOM 4092 C C . TYR A 1 27 ? -0.755 4.210 0.899 1.00 0.34 27 TYR A C 6
ATOM 4093 O O . TYR A 1 27 ? -0.475 4.780 1.955 1.00 0.51 27 TYR A O 6
ATOM 4111 N N . TYR A 1 28 ? -1.123 2.963 0.844 1.00 0.33 28 TYR A N 6
ATOM 4112 C CA . TYR A 1 28 ? -1.175 2.167 2.044 1.00 0.35 28 TYR A CA 6
ATOM 4113 C C . TYR A 1 28 ? -0.049 1.154 2.036 1.00 0.33 28 TYR A C 6
ATOM 4114 O O . TYR A 1 28 ? 0.152 0.435 1.053 1.00 0.33 28 TYR A O 6
ATOM 4132 N N . TRP A 1 29 ? 0.700 1.140 3.127 1.00 0.33 29 TRP A N 6
ATOM 4133 C CA . TRP A 1 29 ? 1.820 0.230 3.297 1.00 0.34 29 TRP A CA 6
ATOM 4134 C C . TRP A 1 29 ? 1.343 -1.213 3.347 1.00 0.37 29 TRP A C 6
ATOM 4135 O O . TRP A 1 29 ? 0.597 -1.610 4.246 1.00 0.40 29 TRP A O 6
ATOM 4156 N N . ILE A 1 30 ? 1.745 -1.969 2.344 1.00 0.37 30 ILE A N 6
ATOM 4157 C CA . ILE A 1 30 ? 1.502 -3.394 2.293 1.00 0.40 30 ILE A CA 6
ATOM 4158 C C . ILE A 1 30 ? 2.833 -4.143 2.174 1.00 0.41 30 ILE A C 6
ATOM 4159 O O . ILE A 1 30 ? 3.358 -4.326 1.087 1.00 0.43 30 ILE A O 6
ATOM 4175 N N . GLY A 1 31 ? 3.365 -4.594 3.297 1.00 0.43 31 GLY A N 6
ATOM 4176 C CA . GLY A 1 31 ? 4.635 -5.315 3.291 1.00 0.47 31 GLY A CA 6
ATOM 4177 C C . GLY A 1 31 ? 5.802 -4.467 2.795 1.00 0.41 31 GLY A C 6
ATOM 4178 O O . GLY A 1 31 ? 5.720 -3.240 2.767 1.00 0.41 31 GLY A O 6
ATOM 4182 N N . THR A 1 32 ? 6.889 -5.117 2.393 1.00 0.44 32 THR A N 6
ATOM 4183 C CA . THR A 1 32 ? 8.097 -4.399 2.003 1.00 0.42 32 THR A CA 6
ATOM 4184 C C . THR A 1 32 ? 8.472 -4.620 0.535 1.00 0.42 32 THR A C 6
ATOM 4185 O O . THR A 1 32 ? 7.906 -5.474 -0.153 1.00 0.53 32 THR A O 6
ATOM 4196 N N . CYS A 1 33 ? 9.439 -3.830 0.080 1.00 0.44 33 CYS A N 6
ATOM 4197 C CA . CYS A 1 33 ? 9.876 -3.813 -1.309 1.00 0.45 33 CYS A CA 6
ATOM 4198 C C . CYS A 1 33 ? 11.390 -3.595 -1.348 1.00 0.53 33 CYS A C 6
ATOM 4199 O O . CYS A 1 33 ? 12.029 -3.587 -0.303 1.00 0.94 33 CYS A O 6
ATOM 4206 N N . ASN A 1 34 ? 11.959 -3.448 -2.540 1.00 0.51 34 ASN A N 6
ATOM 4207 C CA . ASN A 1 34 ? 13.406 -3.264 -2.711 1.00 0.61 34 ASN A CA 6
ATOM 4208 C C . ASN A 1 34 ? 14.161 -4.541 -2.347 1.00 0.72 34 ASN A C 6
ATOM 4209 O O . ASN A 1 34 ? 14.443 -5.367 -3.216 1.00 1.54 34 ASN A O 6
ATOM 4220 N N . ASN A 1 35 ? 14.446 -4.702 -1.050 1.00 0.89 35 ASN A N 6
ATOM 4221 C CA . ASN A 1 35 ? 15.170 -5.856 -0.512 1.00 1.02 35 ASN A CA 6
ATOM 4222 C C . ASN A 1 35 ? 15.546 -5.580 0.942 1.00 1.00 35 ASN A C 6
ATOM 4223 O O . ASN A 1 35 ? 16.678 -5.199 1.243 1.00 1.49 35 ASN A O 6
ATOM 4234 N N . GLY A 1 36 ? 14.581 -5.731 1.836 1.00 0.95 36 GLY A N 6
ATOM 4235 C CA . GLY A 1 36 ? 14.819 -5.459 3.243 1.00 1.12 36 GLY A CA 6
ATOM 4236 C C . GLY A 1 36 ? 14.178 -4.155 3.662 1.00 0.91 36 GLY A C 6
ATOM 4237 O O . GLY A 1 36 ? 13.374 -4.115 4.595 1.00 1.05 36 GLY A O 6
ATOM 4241 N N . ILE A 1 37 ? 14.547 -3.086 2.971 1.00 0.76 37 ILE A N 6
ATOM 4242 C CA . ILE A 1 37 ? 13.877 -1.800 3.113 1.00 0.74 37 ILE A CA 6
ATOM 4243 C C . ILE A 1 37 ? 12.642 -1.781 2.205 1.00 0.92 37 ILE A C 6
ATOM 4244 O O . ILE A 1 37 ? 11.924 -2.776 2.156 1.00 1.87 37 ILE A O 6
ATOM 4260 N N . GLY A 1 38 ? 12.389 -0.676 1.492 1.00 0.49 38 GLY A N 6
ATOM 4261 C CA . GLY A 1 38 ? 11.287 -0.633 0.554 1.00 0.67 38 GLY A CA 6
ATOM 4262 C C . GLY A 1 38 ? 9.926 -0.703 1.201 1.00 0.51 38 GLY A C 6
ATOM 4263 O O . GLY A 1 38 ? 9.561 -1.705 1.808 1.00 0.79 38 GLY A O 6
ATOM 4267 N N . SER A 1 39 ? 9.158 0.347 1.061 1.00 0.39 39 SER A N 6
ATOM 4268 C CA . SER A 1 39 ? 7.799 0.313 1.518 1.00 0.42 39 SER A CA 6
ATOM 4269 C C . SER A 1 39 ? 6.897 -0.092 0.361 1.00 0.41 39 SER A C 6
ATOM 4270 O O . SER A 1 39 ? 6.578 0.715 -0.518 1.00 0.50 39 SER A O 6
ATOM 4278 N N . CYS A 1 40 ? 6.537 -1.367 0.332 1.00 0.40 40 CYS A N 6
ATOM 4279 C CA . CYS A 1 40 ? 5.616 -1.861 -0.671 1.00 0.41 40 CYS A CA 6
ATOM 4280 C C . CYS A 1 40 ? 4.253 -1.294 -0.370 1.00 0.38 40 CYS A C 6
ATOM 4281 O O . CYS A 1 40 ? 3.643 -1.639 0.629 1.00 0.47 40 CYS A O 6
ATOM 4288 N N . CYS A 1 41 ? 3.809 -0.371 -1.186 1.00 0.39 41 CYS A N 6
ATOM 4289 C CA . CYS A 1 41 ? 2.510 0.219 -0.997 1.00 0.42 41 CYS A CA 6
ATOM 4290 C C . CYS A 1 41 ? 1.752 0.189 -2.306 1.00 0.52 41 CYS A C 6
ATOM 4291 O O . CYS A 1 41 ? 2.291 -0.222 -3.335 1.00 1.02 41 CYS A O 6
ATOM 4298 N N . ALA A 1 42 ? 0.501 0.579 -2.272 1.00 0.37 42 ALA A N 6
ATOM 4299 C CA . ALA A 1 42 ? -0.245 0.742 -3.494 1.00 0.42 42 ALA A CA 6
ATOM 4300 C C . ALA A 1 42 ? -1.036 2.031 -3.457 1.00 0.38 42 ALA A C 6
ATOM 4301 O O . ALA A 1 42 ? -1.518 2.444 -2.400 1.00 0.40 42 ALA A O 6
ATOM 4308 N N . ARG A 1 43 ? -1.113 2.682 -4.612 1.00 0.39 43 ARG A N 6
ATOM 4309 C CA . ARG A 1 43 ? -1.717 4.000 -4.722 1.00 0.40 43 ARG A CA 6
ATOM 4310 C C . ARG A 1 43 ? -3.188 3.971 -4.345 1.00 0.41 43 ARG A C 6
ATOM 4311 O O . ARG A 1 43 ? -4.018 3.378 -5.035 1.00 0.46 43 ARG A O 6
ATOM 4332 N N . GLY A 1 44 ? -3.485 4.615 -3.233 1.00 0.44 44 GLY A N 6
ATOM 4333 C CA . GLY A 1 44 ? -4.838 4.670 -2.725 1.00 0.50 44 GLY A CA 6
ATOM 4334 C C . GLY A 1 44 ? -4.885 4.456 -1.236 1.00 0.76 44 GLY A C 6
ATOM 4335 O O . GLY A 1 44 ? -3.923 4.761 -0.531 1.00 1.54 44 GLY A O 6
ATOM 4339 N N . TRP A 1 45 ? -5.992 3.922 -0.750 1.00 0.65 45 TRP A N 6
ATOM 4340 C CA . TRP A 1 45 ? -6.131 3.665 0.668 1.00 0.99 45 TRP A CA 6
ATOM 4341 C C . TRP A 1 45 ? -7.025 2.466 0.918 1.00 1.09 45 TRP A C 6
ATOM 4342 O O . TRP A 1 45 ? -8.192 2.451 0.525 1.00 1.30 45 TRP A O 6
ATOM 4363 N N . ARG A 1 46 ? -6.467 1.458 1.565 1.00 1.37 46 ARG A N 6
ATOM 4364 C CA . ARG A 1 46 ? -7.226 0.289 1.956 1.00 1.74 46 ARG A CA 6
ATOM 4365 C C . ARG A 1 46 ? -8.069 0.602 3.181 1.00 2.07 46 ARG A C 6
ATOM 4366 O O . ARG A 1 46 ? -7.603 1.274 4.100 1.00 2.48 46 ARG A O 6
ATOM 4387 N N . SER A 1 47 ? -9.299 0.105 3.167 1.00 2.31 47 SER A N 6
ATOM 4388 C CA . SER A 1 47 ? -10.275 0.329 4.240 1.00 2.87 47 SER A CA 6
ATOM 4389 C C . SER A 1 47 ? -10.410 1.818 4.578 1.00 3.50 47 SER A C 6
ATOM 4390 O O . SER A 1 47 ? -11.133 2.527 3.844 1.00 4.01 47 SER A O 6
ATOM 4414 N N . PRO A 1 2 ? -13.733 4.021 -5.905 1.00 5.46 2 PRO A N 7
ATOM 4415 C CA . PRO A 1 2 ? -13.627 3.427 -7.236 1.00 6.08 2 PRO A CA 7
ATOM 4416 C C . PRO A 1 2 ? -13.490 1.919 -7.118 1.00 6.14 2 PRO A C 7
ATOM 4417 O O . PRO A 1 2 ? -14.154 1.154 -7.814 1.00 6.85 2 PRO A O 7
ATOM 4428 N N . PHE A 1 3 ? -12.615 1.515 -6.214 1.00 5.51 3 PHE A N 7
ATOM 4429 C CA . PHE A 1 3 ? -12.491 0.131 -5.818 1.00 5.56 3 PHE A CA 7
ATOM 4430 C C . PHE A 1 3 ? -13.248 -0.042 -4.508 1.00 5.09 3 PHE A C 7
ATOM 4431 O O . PHE A 1 3 ? -13.595 0.947 -3.859 1.00 4.70 3 PHE A O 7
ATOM 4448 N N . ILE A 1 4 ? -13.509 -1.273 -4.120 1.00 5.38 4 ILE A N 7
ATOM 4449 C CA . ILE A 1 4 ? -14.194 -1.527 -2.865 1.00 5.21 4 ILE A CA 7
ATOM 4450 C C . ILE A 1 4 ? -13.184 -1.752 -1.751 1.00 4.49 4 ILE A C 7
ATOM 4451 O O . ILE A 1 4 ? -12.329 -2.630 -1.865 1.00 4.63 4 ILE A O 7
ATOM 4467 N N . PRO A 1 5 ? -13.240 -0.941 -0.676 1.00 3.89 5 PRO A N 7
ATOM 4468 C CA . PRO A 1 5 ? -12.371 -1.110 0.488 1.00 3.34 5 PRO A CA 7
ATOM 4469 C C . PRO A 1 5 ? -12.435 -2.526 1.044 1.00 3.70 5 PRO A C 7
ATOM 4470 O O . PRO A 1 5 ? -13.448 -2.947 1.610 1.00 4.30 5 PRO A O 7
ATOM 4481 N N . ARG A 1 6 ? -11.356 -3.260 0.855 1.00 3.62 6 ARG A N 7
ATOM 4482 C CA . ARG A 1 6 ? -11.254 -4.621 1.345 1.00 4.03 6 ARG A CA 7
ATOM 4483 C C . ARG A 1 6 ? -10.288 -4.662 2.522 1.00 3.50 6 ARG A C 7
ATOM 4484 O O . ARG A 1 6 ? -9.576 -3.689 2.764 1.00 2.92 6 ARG A O 7
ATOM 4505 N N . PRO A 1 7 ? -10.266 -5.765 3.286 1.00 3.92 7 PRO A N 7
ATOM 4506 C CA . PRO A 1 7 ? -9.282 -5.958 4.355 1.00 3.63 7 PRO A CA 7
ATOM 4507 C C . PRO A 1 7 ? -7.855 -5.749 3.859 1.00 3.02 7 PRO A C 7
ATOM 4508 O O . PRO A 1 7 ? -7.506 -6.139 2.739 1.00 3.30 7 PRO A O 7
ATOM 4519 N N . ILE A 1 8 ? -7.044 -5.114 4.689 1.00 2.69 8 ILE A N 7
ATOM 4520 C CA . ILE A 1 8 ? -5.666 -4.806 4.347 1.00 2.58 8 ILE A CA 7
ATOM 4521 C C . ILE A 1 8 ? -4.857 -6.081 4.135 1.00 2.13 8 ILE A C 7
ATOM 4522 O O . ILE A 1 8 ? -4.685 -6.886 5.055 1.00 2.28 8 ILE A O 7
ATOM 4538 N N . ASP A 1 9 ? -4.395 -6.264 2.908 1.00 2.04 9 ASP A N 7
ATOM 4539 C CA . ASP A 1 9 ? -3.549 -7.396 2.558 1.00 1.78 9 ASP A CA 7
ATOM 4540 C C . ASP A 1 9 ? -2.099 -6.967 2.547 1.00 1.48 9 ASP A C 7
ATOM 4541 O O . ASP A 1 9 ? -1.800 -5.782 2.586 1.00 1.71 9 ASP A O 7
ATOM 4550 N N . THR A 1 10 ? -1.209 -7.935 2.531 1.00 1.31 10 THR A N 7
ATOM 4551 C CA . THR A 1 10 ? 0.211 -7.669 2.419 1.00 1.13 10 THR A CA 7
ATOM 4552 C C . THR A 1 10 ? 0.604 -7.382 0.969 1.00 0.97 10 THR A C 7
ATOM 4553 O O . THR A 1 10 ? -0.262 -7.291 0.092 1.00 1.16 10 THR A O 7
ATOM 4564 N N . CYS A 1 11 ? 1.904 -7.211 0.734 1.00 0.87 11 CYS A N 7
ATOM 4565 C CA . CYS A 1 11 ? 2.463 -6.937 -0.599 1.00 0.81 11 CYS A CA 7
ATOM 4566 C C . CYS A 1 11 ? 2.062 -8.016 -1.635 1.00 0.91 11 CYS A C 7
ATOM 4567 O O . CYS A 1 11 ? 2.438 -7.938 -2.807 1.00 1.04 11 CYS A O 7
ATOM 4574 N N . ARG A 1 12 ? 1.304 -9.025 -1.191 1.00 1.00 12 ARG A N 7
ATOM 4575 C CA . ARG A 1 12 ? 0.738 -10.041 -2.078 1.00 1.18 12 ARG A CA 7
ATOM 4576 C C . ARG A 1 12 ? -0.081 -9.407 -3.204 1.00 1.18 12 ARG A C 7
ATOM 4577 O O . ARG A 1 12 ? 0.007 -9.831 -4.359 1.00 1.33 12 ARG A O 7
ATOM 4598 N N . LEU A 1 13 ? -0.869 -8.388 -2.871 1.00 1.16 13 LEU A N 7
ATOM 4599 C CA . LEU A 1 13 ? -1.545 -7.596 -3.888 1.00 1.26 13 LEU A CA 7
ATOM 4600 C C . LEU A 1 13 ? -0.580 -6.515 -4.320 1.00 1.15 13 LEU A C 7
ATOM 4601 O O . LEU A 1 13 ? -0.492 -5.462 -3.701 1.00 1.77 13 LEU A O 7
ATOM 4617 N N . ARG A 1 14 ? 0.120 -6.766 -5.402 1.00 1.25 14 ARG A N 7
ATOM 4618 C CA . ARG A 1 14 ? 1.357 -6.093 -5.644 1.00 1.71 14 ARG A CA 7
ATOM 4619 C C . ARG A 1 14 ? 1.251 -4.935 -6.625 1.00 1.56 14 ARG A C 7
ATOM 4620 O O . ARG A 1 14 ? 0.326 -4.859 -7.438 1.00 1.81 14 ARG A O 7
ATOM 4641 N N . ASN A 1 15 ? 2.224 -4.037 -6.503 1.00 1.99 15 ASN A N 7
ATOM 4642 C CA . ASN A 1 15 ? 2.527 -3.026 -7.503 1.00 2.18 15 ASN A CA 7
ATOM 4643 C C . ASN A 1 15 ? 1.456 -1.964 -7.589 1.00 1.42 15 ASN A C 7
ATOM 4644 O O . ASN A 1 15 ? 0.705 -1.888 -8.562 1.00 1.86 15 ASN A O 7
ATOM 4655 N N . GLY A 1 16 ? 1.374 -1.155 -6.556 1.00 0.94 16 GLY A N 7
ATOM 4656 C CA . GLY A 1 16 ? 0.629 0.062 -6.671 1.00 1.11 16 GLY A CA 7
ATOM 4657 C C . GLY A 1 16 ? 1.577 1.236 -6.710 1.00 1.12 16 GLY A C 7
ATOM 4658 O O . GLY A 1 16 ? 1.369 2.160 -7.483 1.00 1.70 16 GLY A O 7
ATOM 4662 N N . ILE A 1 17 ? 2.583 1.197 -5.823 1.00 0.60 17 ILE A N 7
ATOM 4663 C CA . ILE A 1 17 ? 3.846 1.938 -5.967 1.00 0.52 17 ILE A CA 7
ATOM 4664 C C . ILE A 1 17 ? 4.873 1.386 -4.970 1.00 0.41 17 ILE A C 7
ATOM 4665 O O . ILE A 1 17 ? 4.557 1.191 -3.796 1.00 0.59 17 ILE A O 7
ATOM 4681 N N . CYS A 1 18 ? 6.088 1.125 -5.428 1.00 0.42 18 CYS A N 7
ATOM 4682 C CA . CYS A 1 18 ? 7.157 0.697 -4.531 1.00 0.38 18 CYS A CA 7
ATOM 4683 C C . CYS A 1 18 ? 7.944 1.909 -4.036 1.00 0.33 18 CYS A C 7
ATOM 4684 O O . CYS A 1 18 ? 8.668 2.544 -4.803 1.00 0.39 18 CYS A O 7
ATOM 4691 N N . PHE A 1 19 ? 7.788 2.240 -2.759 1.00 0.29 19 PHE A N 7
ATOM 4692 C CA . PHE A 1 19 ? 8.454 3.405 -2.186 1.00 0.28 19 PHE A CA 7
ATOM 4693 C C . PHE A 1 19 ? 9.749 3.037 -1.489 1.00 0.31 19 PHE A C 7
ATOM 4694 O O . PHE A 1 19 ? 9.762 2.221 -0.573 1.00 0.45 19 PHE A O 7
ATOM 4711 N N . PRO A 1 20 ? 10.865 3.631 -1.910 1.00 0.32 20 PRO A N 7
ATOM 4712 C CA . PRO A 1 20 ? 12.093 3.563 -1.146 1.00 0.37 20 PRO A CA 7
ATOM 4713 C C . PRO A 1 20 ? 12.071 4.612 -0.036 1.00 0.38 20 PRO A C 7
ATOM 4714 O O . PRO A 1 20 ? 12.397 5.781 -0.252 1.00 0.44 20 PRO A O 7
ATOM 4725 N N . GLY A 1 21 ? 11.685 4.179 1.153 1.00 0.41 21 GLY A N 7
ATOM 4726 C CA . GLY A 1 21 ? 11.445 5.100 2.243 1.00 0.49 21 GLY A CA 7
ATOM 4727 C C . GLY A 1 21 ? 10.174 4.744 2.987 1.00 0.49 21 GLY A C 7
ATOM 4728 O O . GLY A 1 21 ? 10.050 3.633 3.503 1.00 0.59 21 GLY A O 7
ATOM 4732 N N . ILE A 1 22 ? 9.215 5.660 3.019 1.00 0.49 22 ILE A N 7
ATOM 4733 C CA . ILE A 1 22 ? 7.956 5.425 3.720 1.00 0.53 22 ILE A CA 7
ATOM 4734 C C . ILE A 1 22 ? 6.760 5.932 2.919 1.00 0.49 22 ILE A C 7
ATOM 4735 O O . ILE A 1 22 ? 6.887 6.832 2.089 1.00 0.68 22 ILE A O 7
ATOM 4751 N N . CYS A 1 23 ? 5.607 5.333 3.171 1.00 0.44 23 CYS A N 7
ATOM 4752 C CA . CYS A 1 23 ? 4.359 5.768 2.602 1.00 0.47 23 CYS A CA 7
ATOM 4753 C C . CYS A 1 23 ? 3.577 6.564 3.627 1.00 1.01 23 CYS A C 7
ATOM 4754 O O . CYS A 1 23 ? 3.562 6.215 4.809 1.00 1.44 23 CYS A O 7
ATOM 4761 N N . ARG A 1 24 ? 2.936 7.637 3.199 1.00 1.34 24 ARG A N 7
ATOM 4762 C CA . ARG A 1 24 ? 2.152 8.428 4.132 1.00 2.03 24 ARG A CA 7
ATOM 4763 C C . ARG A 1 24 ? 0.789 8.822 3.567 1.00 1.70 24 ARG A C 7
ATOM 4764 O O . ARG A 1 24 ? -0.195 8.731 4.287 1.00 2.52 24 ARG A O 7
ATOM 4785 N N . ARG A 1 25 ? 0.727 9.172 2.273 1.00 0.74 25 ARG A N 7
ATOM 4786 C CA . ARG A 1 25 ? -0.533 9.537 1.596 1.00 0.67 25 ARG A CA 7
ATOM 4787 C C . ARG A 1 25 ? -0.270 9.961 0.147 1.00 0.70 25 ARG A C 7
ATOM 4788 O O . ARG A 1 25 ? 0.722 10.639 -0.127 1.00 1.06 25 ARG A O 7
ATOM 4809 N N . PRO A 1 26 ? -1.139 9.562 -0.800 1.00 0.83 26 PRO A N 7
ATOM 4810 C CA . PRO A 1 26 ? -2.139 8.525 -0.586 1.00 0.67 26 PRO A CA 7
ATOM 4811 C C . PRO A 1 26 ? -1.578 7.168 -0.954 1.00 0.48 26 PRO A C 7
ATOM 4812 O O . PRO A 1 26 ? -1.583 6.783 -2.126 1.00 0.57 26 PRO A O 7
ATOM 4823 N N . TYR A 1 27 ? -1.162 6.421 0.046 1.00 0.36 27 TYR A N 7
ATOM 4824 C CA . TYR A 1 27 ? -0.534 5.129 -0.164 1.00 0.34 27 TYR A CA 7
ATOM 4825 C C . TYR A 1 27 ? -0.602 4.346 1.110 1.00 0.34 27 TYR A C 7
ATOM 4826 O O . TYR A 1 27 ? -0.244 4.849 2.177 1.00 0.51 27 TYR A O 7
ATOM 4844 N N . TYR A 1 28 ? -1.034 3.126 1.003 1.00 0.33 28 TYR A N 7
ATOM 4845 C CA . TYR A 1 28 ? -1.138 2.285 2.165 1.00 0.35 28 TYR A CA 7
ATOM 4846 C C . TYR A 1 28 ? -0.070 1.214 2.098 1.00 0.33 28 TYR A C 7
ATOM 4847 O O . TYR A 1 28 ? 0.079 0.526 1.084 1.00 0.33 28 TYR A O 7
ATOM 4865 N N . TRP A 1 29 ? 0.690 1.115 3.171 1.00 0.33 29 TRP A N 7
ATOM 4866 C CA . TRP A 1 29 ? 1.823 0.215 3.237 1.00 0.34 29 TRP A CA 7
ATOM 4867 C C . TRP A 1 29 ? 1.363 -1.240 3.295 1.00 0.37 29 TRP A C 7
ATOM 4868 O O . TRP A 1 29 ? 0.667 -1.655 4.225 1.00 0.40 29 TRP A O 7
ATOM 4889 N N . ILE A 1 30 ? 1.735 -1.991 2.275 1.00 0.37 30 ILE A N 7
ATOM 4890 C CA . ILE A 1 30 ? 1.454 -3.411 2.208 1.00 0.40 30 ILE A CA 7
ATOM 4891 C C . ILE A 1 30 ? 2.761 -4.199 2.098 1.00 0.41 30 ILE A C 7
ATOM 4892 O O . ILE A 1 30 ? 3.289 -4.399 1.013 1.00 0.43 30 ILE A O 7
ATOM 4908 N N . GLY A 1 31 ? 3.264 -4.669 3.228 1.00 0.43 31 GLY A N 7
ATOM 4909 C CA . GLY A 1 31 ? 4.509 -5.426 3.245 1.00 0.47 31 GLY A CA 7
ATOM 4910 C C . GLY A 1 31 ? 5.704 -4.630 2.733 1.00 0.41 31 GLY A C 7
ATOM 4911 O O . GLY A 1 31 ? 5.645 -3.407 2.616 1.00 0.41 31 GLY A O 7
ATOM 4915 N N . THR A 1 32 ? 6.795 -5.319 2.419 1.00 0.44 32 THR A N 7
ATOM 4916 C CA . THR A 1 32 ? 8.024 -4.642 2.021 1.00 0.42 32 THR A CA 7
ATOM 4917 C C . THR A 1 32 ? 8.379 -4.860 0.548 1.00 0.42 32 THR A C 7
ATOM 4918 O O . THR A 1 32 ? 8.013 -5.864 -0.064 1.00 0.53 32 THR A O 7
ATOM 4929 N N . CYS A 1 33 ? 9.077 -3.876 0.001 1.00 0.44 33 CYS A N 7
ATOM 4930 C CA . CYS A 1 33 ? 9.599 -3.904 -1.360 1.00 0.45 33 CYS A CA 7
ATOM 4931 C C . CYS A 1 33 ? 11.112 -3.719 -1.266 1.00 0.53 33 CYS A C 7
ATOM 4932 O O . CYS A 1 33 ? 11.633 -3.654 -0.160 1.00 0.94 33 CYS A O 7
ATOM 4939 N N . ASN A 1 34 ? 11.822 -3.649 -2.390 1.00 0.51 34 ASN A N 7
ATOM 4940 C CA . ASN A 1 34 ? 13.281 -3.497 -2.361 1.00 0.61 34 ASN A CA 7
ATOM 4941 C C . ASN A 1 34 ? 13.926 -4.657 -1.598 1.00 0.72 34 ASN A C 7
ATOM 4942 O O . ASN A 1 34 ? 13.313 -5.711 -1.418 1.00 1.54 34 ASN A O 7
ATOM 4953 N N . ASN A 1 35 ? 15.165 -4.477 -1.163 1.00 0.89 35 ASN A N 7
ATOM 4954 C CA . ASN A 1 35 ? 15.870 -5.525 -0.434 1.00 1.02 35 ASN A CA 7
ATOM 4955 C C . ASN A 1 35 ? 16.039 -5.153 1.037 1.00 1.00 35 ASN A C 7
ATOM 4956 O O . ASN A 1 35 ? 17.103 -4.697 1.453 1.00 1.49 35 ASN A O 7
ATOM 4967 N N . GLY A 1 36 ? 14.970 -5.312 1.808 1.00 0.95 36 GLY A N 7
ATOM 4968 C CA . GLY A 1 36 ? 15.032 -5.073 3.240 1.00 1.12 36 GLY A CA 7
ATOM 4969 C C . GLY A 1 36 ? 14.286 -3.816 3.615 1.00 0.91 36 GLY A C 7
ATOM 4970 O O . GLY A 1 36 ? 13.427 -3.819 4.501 1.00 1.05 36 GLY A O 7
ATOM 4974 N N . ILE A 1 37 ? 14.629 -2.742 2.929 1.00 0.76 37 ILE A N 7
ATOM 4975 C CA . ILE A 1 37 ? 13.895 -1.494 3.014 1.00 0.74 37 ILE A CA 7
ATOM 4976 C C . ILE A 1 37 ? 12.618 -1.599 2.191 1.00 0.92 37 ILE A C 7
ATOM 4977 O O . ILE A 1 37 ? 11.970 -2.638 2.192 1.00 1.87 37 ILE A O 7
ATOM 4993 N N . GLY A 1 38 ? 12.230 -0.513 1.535 1.00 0.49 38 GLY A N 7
ATOM 4994 C CA . GLY A 1 38 ? 11.187 -0.592 0.546 1.00 0.67 38 GLY A CA 7
ATOM 4995 C C . GLY A 1 38 ? 9.812 -0.707 1.148 1.00 0.51 38 GLY A C 7
ATOM 4996 O O . GLY A 1 38 ? 9.414 -1.761 1.634 1.00 0.79 38 GLY A O 7
ATOM 5000 N N . SER A 1 39 ? 9.093 0.380 1.128 1.00 0.39 39 SER A N 7
ATOM 5001 C CA . SER A 1 39 ? 7.714 0.371 1.524 1.00 0.42 39 SER A CA 7
ATOM 5002 C C . SER A 1 39 ? 6.865 -0.058 0.340 1.00 0.41 39 SER A C 7
ATOM 5003 O O . SER A 1 39 ? 6.597 0.730 -0.569 1.00 0.50 39 SER A O 7
ATOM 5011 N N . CYS A 1 40 ? 6.496 -1.331 0.324 1.00 0.40 40 CYS A N 7
ATOM 5012 C CA . CYS A 1 40 ? 5.605 -1.843 -0.697 1.00 0.41 40 CYS A CA 7
ATOM 5013 C C . CYS A 1 40 ? 4.224 -1.316 -0.412 1.00 0.38 40 CYS A C 7
ATOM 5014 O O . CYS A 1 40 ? 3.602 -1.714 0.555 1.00 0.47 40 CYS A O 7
ATOM 5021 N N . CYS A 1 41 ? 3.781 -0.366 -1.196 1.00 0.39 41 CYS A N 7
ATOM 5022 C CA . CYS A 1 41 ? 2.460 0.173 -1.026 1.00 0.42 41 CYS A CA 7
ATOM 5023 C C . CYS A 1 41 ? 1.713 0.113 -2.333 1.00 0.52 41 CYS A C 7
ATOM 5024 O O . CYS A 1 41 ? 2.268 -0.266 -3.368 1.00 1.02 41 CYS A O 7
ATOM 5031 N N . ALA A 1 42 ? 0.455 0.471 -2.298 1.00 0.37 42 ALA A N 7
ATOM 5032 C CA . ALA A 1 42 ? -0.288 0.607 -3.515 1.00 0.42 42 ALA A CA 7
ATOM 5033 C C . ALA A 1 42 ? -1.002 1.938 -3.534 1.00 0.38 42 ALA A C 7
ATOM 5034 O O . ALA A 1 42 ? -1.497 2.397 -2.504 1.00 0.40 42 ALA A O 7
ATOM 5041 N N . ARG A 1 43 ? -1.001 2.573 -4.702 1.00 0.39 43 ARG A N 7
ATOM 5042 C CA . ARG A 1 43 ? -1.520 3.920 -4.844 1.00 0.40 43 ARG A CA 7
ATOM 5043 C C . ARG A 1 43 ? -2.994 3.983 -4.488 1.00 0.41 43 ARG A C 7
ATOM 5044 O O . ARG A 1 43 ? -3.853 3.459 -5.201 1.00 0.46 43 ARG A O 7
ATOM 5065 N N . GLY A 1 44 ? -3.266 4.639 -3.381 1.00 0.44 44 GLY A N 7
ATOM 5066 C CA . GLY A 1 44 ? -4.614 4.757 -2.896 1.00 0.50 44 GLY A CA 7
ATOM 5067 C C . GLY A 1 44 ? -4.701 4.518 -1.418 1.00 0.76 44 GLY A C 7
ATOM 5068 O O . GLY A 1 44 ? -3.705 4.629 -0.702 1.00 1.54 44 GLY A O 7
ATOM 5072 N N . TRP A 1 45 ? -5.886 4.180 -0.957 1.00 0.65 45 TRP A N 7
ATOM 5073 C CA . TRP A 1 45 ? -6.096 3.943 0.450 1.00 0.99 45 TRP A CA 7
ATOM 5074 C C . TRP A 1 45 ? -7.085 2.816 0.639 1.00 1.09 45 TRP A C 7
ATOM 5075 O O . TRP A 1 45 ? -8.246 2.930 0.246 1.00 1.30 45 TRP A O 7
ATOM 5096 N N . ARG A 1 46 ? -6.635 1.735 1.245 1.00 1.37 46 ARG A N 7
ATOM 5097 C CA . ARG A 1 46 ? -7.503 0.604 1.487 1.00 1.74 46 ARG A CA 7
ATOM 5098 C C . ARG A 1 46 ? -8.214 0.762 2.821 1.00 2.07 46 ARG A C 7
ATOM 5099 O O . ARG A 1 46 ? -7.599 1.150 3.815 1.00 2.48 46 ARG A O 7
ATOM 5120 N N . SER A 1 47 ? -9.501 0.449 2.823 1.00 2.31 47 SER A N 7
ATOM 5121 C CA . SER A 1 47 ? -10.345 0.589 4.002 1.00 2.87 47 SER A CA 7
ATOM 5122 C C . SER A 1 47 ? -10.393 2.052 4.441 1.00 3.50 47 SER A C 7
ATOM 5123 O O . SER A 1 47 ? -9.665 2.428 5.384 1.00 4.01 47 SER A O 7
ATOM 5147 N N . PRO A 1 2 ? -13.543 4.376 -3.538 1.00 5.46 2 PRO A N 8
ATOM 5148 C CA . PRO A 1 2 ? -13.913 3.852 -4.851 1.00 6.08 2 PRO A CA 8
ATOM 5149 C C . PRO A 1 2 ? -14.222 2.370 -4.747 1.00 6.14 2 PRO A C 8
ATOM 5150 O O . PRO A 1 2 ? -14.966 1.807 -5.547 1.00 6.85 2 PRO A O 8
ATOM 5161 N N . PHE A 1 3 ? -13.631 1.755 -3.737 1.00 5.51 3 PHE A N 8
ATOM 5162 C CA . PHE A 1 3 ? -13.917 0.384 -3.387 1.00 5.56 3 PHE A CA 8
ATOM 5163 C C . PHE A 1 3 ? -14.303 0.353 -1.918 1.00 5.09 3 PHE A C 8
ATOM 5164 O O . PHE A 1 3 ? -14.059 1.324 -1.202 1.00 4.70 3 PHE A O 8
ATOM 5181 N N . ILE A 1 4 ? -14.908 -0.732 -1.470 1.00 5.38 4 ILE A N 8
ATOM 5182 C CA . ILE A 1 4 ? -15.230 -0.876 -0.057 1.00 5.21 4 ILE A CA 8
ATOM 5183 C C . ILE A 1 4 ? -14.054 -1.522 0.680 1.00 4.49 4 ILE A C 8
ATOM 5184 O O . ILE A 1 4 ? -13.727 -2.686 0.436 1.00 4.63 4 ILE A O 8
ATOM 5200 N N . PRO A 1 5 ? -13.361 -0.736 1.538 1.00 3.89 5 PRO A N 8
ATOM 5201 C CA . PRO A 1 5 ? -12.218 -1.205 2.325 1.00 3.34 5 PRO A CA 8
ATOM 5202 C C . PRO A 1 5 ? -12.377 -2.623 2.864 1.00 3.70 5 PRO A C 8
ATOM 5203 O O . PRO A 1 5 ? -13.177 -2.880 3.765 1.00 4.30 5 PRO A O 8
ATOM 5214 N N . ARG A 1 6 ? -11.610 -3.537 2.298 1.00 3.62 6 ARG A N 8
ATOM 5215 C CA . ARG A 1 6 ? -11.588 -4.917 2.749 1.00 4.03 6 ARG A CA 8
ATOM 5216 C C . ARG A 1 6 ? -10.441 -5.096 3.731 1.00 3.50 6 ARG A C 8
ATOM 5217 O O . ARG A 1 6 ? -9.575 -4.222 3.816 1.00 2.92 6 ARG A O 8
ATOM 5238 N N . PRO A 1 7 ? -10.419 -6.199 4.500 1.00 3.92 7 PRO A N 8
ATOM 5239 C CA . PRO A 1 7 ? -9.272 -6.543 5.341 1.00 3.63 7 PRO A CA 8
ATOM 5240 C C . PRO A 1 7 ? -7.964 -6.357 4.588 1.00 3.02 7 PRO A C 8
ATOM 5241 O O . PRO A 1 7 ? -7.810 -6.829 3.458 1.00 3.30 7 PRO A O 8
ATOM 5252 N N . ILE A 1 8 ? -7.046 -5.633 5.199 1.00 2.69 8 ILE A N 8
ATOM 5253 C CA . ILE A 1 8 ? -5.822 -5.230 4.532 1.00 2.58 8 ILE A CA 8
ATOM 5254 C C . ILE A 1 8 ? -4.989 -6.433 4.110 1.00 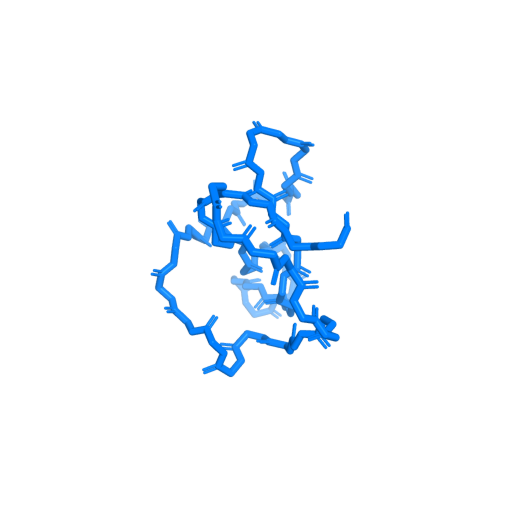2.13 8 ILE A C 8
ATOM 5255 O O . ILE A 1 8 ? -4.586 -7.254 4.936 1.00 2.28 8 ILE A O 8
ATOM 5271 N N . ASP A 1 9 ? -4.764 -6.542 2.808 1.00 2.04 9 ASP A N 8
ATOM 5272 C CA . ASP A 1 9 ? -3.942 -7.604 2.259 1.00 1.78 9 ASP A CA 8
ATOM 5273 C C . ASP A 1 9 ? -2.485 -7.202 2.328 1.00 1.48 9 ASP A C 8
ATOM 5274 O O . ASP A 1 9 ? -2.159 -6.027 2.510 1.00 1.71 9 ASP A O 8
ATOM 5283 N N . THR A 1 10 ? -1.622 -8.176 2.190 1.00 1.31 10 THR A N 8
ATOM 5284 C CA . THR A 1 10 ? -0.198 -7.945 2.161 1.00 1.13 10 THR A CA 8
ATOM 5285 C C . THR A 1 10 ? 0.254 -7.561 0.758 1.00 0.97 10 THR A C 8
ATOM 5286 O O . THR A 1 10 ? -0.584 -7.379 -0.132 1.00 1.16 10 THR A O 8
ATOM 5297 N N . CYS A 1 11 ? 1.562 -7.406 0.573 1.00 0.87 11 CYS A N 8
ATOM 5298 C CA . CYS A 1 11 ? 2.149 -7.069 -0.732 1.00 0.81 11 CYS A CA 8
ATOM 5299 C C . CYS A 1 11 ? 1.753 -8.084 -1.829 1.00 0.91 11 CYS A C 8
ATOM 5300 O O . CYS A 1 11 ? 2.194 -7.975 -2.974 1.00 1.04 11 CYS A O 8
ATOM 5307 N N . ARG A 1 12 ? 0.933 -9.076 -1.468 1.00 1.00 12 ARG A N 8
ATOM 5308 C CA . ARG A 1 12 ? 0.348 -9.993 -2.442 1.00 1.18 12 ARG A CA 8
ATOM 5309 C C . ARG A 1 12 ? -0.418 -9.225 -3.521 1.00 1.18 12 ARG A C 8
ATOM 5310 O O . ARG A 1 12 ? -0.435 -9.628 -4.683 1.00 1.33 12 ARG A O 8
ATOM 5331 N N . LEU A 1 13 ? -1.052 -8.122 -3.132 1.00 1.16 13 LEU A N 8
ATOM 5332 C CA . LEU A 1 13 ? -1.599 -7.179 -4.097 1.00 1.26 13 LEU A CA 8
ATOM 5333 C C . LEU A 1 13 ? -0.521 -6.162 -4.413 1.00 1.15 13 LEU A C 8
ATOM 5334 O O . LEU A 1 13 ? -0.331 -5.204 -3.678 1.00 1.77 13 LEU A O 8
ATOM 5350 N N . ARG A 1 14 ? 0.181 -6.366 -5.503 1.00 1.25 14 ARG A N 8
ATOM 5351 C CA . ARG A 1 14 ? 1.395 -5.645 -5.747 1.00 1.71 14 ARG A CA 8
ATOM 5352 C C . ARG A 1 14 ? 1.242 -4.632 -6.886 1.00 1.56 14 ARG A C 8
ATOM 5353 O O . ARG A 1 14 ? 0.216 -4.596 -7.570 1.00 1.81 14 ARG A O 8
ATOM 5374 N N . ASN A 1 15 ? 2.276 -3.803 -7.053 1.00 1.99 15 ASN A N 8
ATOM 5375 C CA . ASN A 1 15 ? 2.391 -2.862 -8.156 1.00 2.18 15 ASN A CA 8
ATOM 5376 C C . ASN A 1 15 ? 1.424 -1.717 -7.994 1.00 1.42 15 ASN A C 8
ATOM 5377 O O . ASN A 1 15 ? 0.647 -1.403 -8.895 1.00 1.86 15 ASN A O 8
ATOM 5388 N N . GLY A 1 16 ? 1.468 -1.103 -6.827 1.00 0.94 16 GLY A N 8
ATOM 5389 C CA . GLY A 1 16 ? 0.743 0.120 -6.642 1.00 1.11 16 GLY A CA 8
ATOM 5390 C C . GLY A 1 16 ? 1.691 1.300 -6.539 1.00 1.12 16 GLY A C 8
ATOM 5391 O O . GLY A 1 16 ? 1.440 2.328 -7.152 1.00 1.70 16 GLY A O 8
ATOM 5395 N N . ILE A 1 17 ? 2.736 1.153 -5.704 1.00 0.60 17 ILE A N 8
ATOM 5396 C CA . ILE A 1 17 ? 4.003 1.899 -5.811 1.00 0.52 17 ILE A CA 8
ATOM 5397 C C . ILE A 1 17 ? 5.048 1.277 -4.869 1.00 0.41 17 ILE A C 8
ATOM 5398 O O . ILE A 1 17 ? 4.725 0.906 -3.739 1.00 0.59 17 ILE A O 8
ATOM 5414 N N . CYS A 1 18 ? 6.288 1.154 -5.324 1.00 0.42 18 CYS A N 8
ATOM 5415 C CA . CYS A 1 18 ? 7.385 0.767 -4.445 1.00 0.38 18 CYS A CA 8
ATOM 5416 C C . CYS A 1 18 ? 8.175 2.003 -4.022 1.00 0.33 18 CYS A C 8
ATOM 5417 O O . CYS A 1 18 ? 8.950 2.558 -4.808 1.00 0.39 18 CYS A O 8
ATOM 5424 N N . PHE A 1 19 ? 7.972 2.442 -2.786 1.00 0.29 19 PHE A N 8
ATOM 5425 C CA . PHE A 1 19 ? 8.665 3.613 -2.270 1.00 0.28 19 PHE A CA 8
ATOM 5426 C C . PHE A 1 19 ? 9.943 3.216 -1.562 1.00 0.31 19 PHE A C 8
ATOM 5427 O O . PHE A 1 19 ? 9.950 2.300 -0.753 1.00 0.45 19 PHE A O 8
ATOM 5444 N N . PRO A 1 20 ? 11.052 3.873 -1.874 1.00 0.32 20 PRO A N 8
ATOM 5445 C CA . PRO A 1 20 ? 12.230 3.786 -1.045 1.00 0.37 20 PRO A CA 8
ATOM 5446 C C . PRO A 1 20 ? 12.167 4.844 0.053 1.00 0.38 20 PRO A C 8
ATOM 5447 O O . PRO A 1 20 ? 12.538 6.001 -0.149 1.00 0.44 20 PRO A O 8
ATOM 5458 N N . GLY A 1 21 ? 11.699 4.431 1.220 1.00 0.41 21 GLY A N 8
ATOM 5459 C CA . GLY A 1 21 ? 11.460 5.366 2.297 1.00 0.49 21 GLY A CA 8
ATOM 5460 C C . GLY A 1 21 ? 10.206 5.019 3.074 1.00 0.49 21 GLY A C 8
ATOM 5461 O O . GLY A 1 21 ? 10.144 3.969 3.715 1.00 0.59 21 GLY A O 8
ATOM 5465 N N . ILE A 1 22 ? 9.200 5.888 3.010 1.00 0.49 22 ILE A N 8
ATOM 5466 C CA . ILE A 1 22 ? 7.950 5.663 3.730 1.00 0.53 22 ILE A CA 8
ATOM 5467 C C . ILE A 1 22 ? 6.733 6.071 2.908 1.00 0.49 22 ILE A C 8
ATOM 5468 O O . ILE A 1 22 ? 6.757 7.065 2.181 1.00 0.68 22 ILE A O 8
ATOM 5484 N N . CYS A 1 23 ? 5.676 5.283 3.024 1.00 0.44 23 CYS A N 8
ATOM 5485 C CA . CYS A 1 23 ? 4.397 5.602 2.450 1.00 0.47 23 CYS A CA 8
ATOM 5486 C C . CYS A 1 23 ? 3.523 6.269 3.494 1.00 1.01 23 CYS A C 8
ATOM 5487 O O . CYS A 1 23 ? 3.461 5.811 4.636 1.00 1.44 23 CYS A O 8
ATOM 5494 N N . ARG A 1 24 ? 2.854 7.343 3.122 1.00 1.34 24 ARG A N 8
ATOM 5495 C CA . ARG A 1 24 ? 1.980 8.016 4.063 1.00 2.03 24 ARG A CA 8
ATOM 5496 C C . ARG A 1 24 ? 0.645 8.413 3.442 1.00 1.70 24 ARG A C 8
ATOM 5497 O O . ARG A 1 24 ? -0.382 8.277 4.102 1.00 2.52 24 ARG A O 8
ATOM 5518 N N . ARG A 1 25 ? 0.649 8.850 2.172 1.00 0.74 25 ARG A N 8
ATOM 5519 C CA . ARG A 1 25 ? -0.594 9.155 1.448 1.00 0.67 25 ARG A CA 8
ATOM 5520 C C . ARG A 1 25 ? -0.328 9.721 0.049 1.00 0.70 25 ARG A C 8
ATOM 5521 O O . ARG A 1 25 ? 0.669 10.410 -0.170 1.00 1.06 25 ARG A O 8
ATOM 5542 N N . PRO A 1 26 ? -1.212 9.406 -0.917 1.00 0.83 26 PRO A N 8
ATOM 5543 C CA . PRO A 1 26 ? -2.233 8.381 -0.739 1.00 0.67 26 PRO A CA 8
ATOM 5544 C C . PRO A 1 26 ? -1.673 7.021 -1.104 1.00 0.48 26 PRO A C 8
ATOM 5545 O O . PRO A 1 26 ? -1.664 6.630 -2.274 1.00 0.57 26 PRO A O 8
ATOM 5556 N N . TYR A 1 27 ? -1.269 6.283 -0.087 1.00 0.36 27 TYR A N 8
ATOM 5557 C CA . TYR A 1 27 ? -0.607 5.003 -0.265 1.00 0.34 27 TYR A CA 8
ATOM 5558 C C . TYR A 1 27 ? -0.669 4.246 1.030 1.00 0.34 27 TYR A C 8
ATOM 5559 O O . TYR A 1 27 ? -0.367 4.795 2.090 1.00 0.51 27 TYR A O 8
ATOM 5577 N N . TYR A 1 28 ? -1.030 2.999 0.951 1.00 0.33 28 TYR A N 8
ATOM 5578 C CA . TYR A 1 28 ? -1.071 2.173 2.129 1.00 0.35 28 TYR A CA 8
ATOM 5579 C C . TYR A 1 28 ? 0.058 1.165 2.071 1.00 0.33 28 TYR A C 8
ATOM 5580 O O . TYR A 1 28 ? 0.237 0.470 1.070 1.00 0.33 28 TYR A O 8
ATOM 5598 N N . TRP A 1 29 ? 0.834 1.135 3.140 1.00 0.33 29 TRP A N 8
ATOM 5599 C CA . TRP A 1 29 ? 1.985 0.260 3.241 1.00 0.34 29 TRP A CA 8
ATOM 5600 C C . TRP A 1 29 ? 1.534 -1.192 3.333 1.00 0.37 29 TRP A C 8
ATOM 5601 O O . TRP A 1 29 ? 0.870 -1.585 4.291 1.00 0.40 29 TRP A O 8
ATOM 5622 N N . ILE A 1 30 ? 1.861 -1.970 2.315 1.00 0.37 30 ILE A N 8
ATOM 5623 C CA . ILE A 1 30 ? 1.565 -3.389 2.314 1.00 0.40 30 ILE A CA 8
ATOM 5624 C C . ILE A 1 30 ? 2.859 -4.193 2.169 1.00 0.41 30 ILE A C 8
ATOM 5625 O O . ILE A 1 30 ? 3.309 -4.496 1.069 1.00 0.43 30 ILE A O 8
ATOM 5641 N N . GLY A 1 31 ? 3.422 -4.586 3.299 1.00 0.43 31 GLY A N 8
ATOM 5642 C CA . GLY A 1 31 ? 4.704 -5.271 3.299 1.00 0.47 31 GLY A CA 8
ATOM 5643 C C . GLY A 1 31 ? 5.848 -4.396 2.801 1.00 0.41 31 GLY A C 8
ATOM 5644 O O . GLY A 1 31 ? 5.677 -3.200 2.566 1.00 0.41 31 GLY A O 8
ATOM 5648 N N . THR A 1 32 ? 7.016 -4.994 2.626 1.00 0.44 32 THR A N 8
ATOM 5649 C CA . THR A 1 32 ? 8.210 -4.244 2.265 1.00 0.42 32 THR A CA 8
ATOM 5650 C C . THR A 1 32 ? 8.591 -4.446 0.800 1.00 0.42 32 THR A C 8
ATOM 5651 O O . THR A 1 32 ? 8.167 -5.410 0.159 1.00 0.53 32 THR A O 8
ATOM 5662 N N . CYS A 1 33 ? 9.373 -3.514 0.270 1.00 0.44 33 CYS A N 8
ATOM 5663 C CA . CYS A 1 33 ? 9.869 -3.595 -1.094 1.00 0.45 33 CYS A CA 8
ATOM 5664 C C . CYS A 1 33 ? 11.401 -3.566 -1.080 1.00 0.53 33 CYS A C 8
ATOM 5665 O O . CYS A 1 33 ? 12.009 -3.496 -0.008 1.00 0.94 33 CYS A O 8
ATOM 5672 N N . ASN A 1 34 ? 12.015 -3.599 -2.262 1.00 0.51 34 ASN A N 8
ATOM 5673 C CA . ASN A 1 34 ? 13.466 -3.740 -2.399 1.00 0.61 34 ASN A CA 8
ATOM 5674 C C . ASN A 1 34 ? 13.918 -5.024 -1.714 1.00 0.72 34 ASN A C 8
ATOM 5675 O O . ASN A 1 34 ? 13.192 -6.021 -1.713 1.00 1.54 34 ASN A O 8
ATOM 5686 N N . ASN A 1 35 ? 15.104 -5.003 -1.124 1.00 0.89 35 ASN A N 8
ATOM 5687 C CA . ASN A 1 35 ? 15.590 -6.149 -0.364 1.00 1.02 35 ASN A CA 8
ATOM 5688 C C . ASN A 1 35 ? 15.041 -6.137 1.060 1.00 1.00 35 ASN A C 8
ATOM 5689 O O . ASN A 1 35 ? 15.324 -7.041 1.850 1.00 1.49 35 ASN A O 8
ATOM 5700 N N . GLY A 1 36 ? 14.252 -5.117 1.397 1.00 0.95 36 GLY A N 8
ATOM 5701 C CA . GLY A 1 36 ? 13.636 -5.085 2.709 1.00 1.12 36 GLY A CA 8
ATOM 5702 C C . GLY A 1 36 ? 13.311 -3.693 3.219 1.00 0.91 36 GLY A C 8
ATOM 5703 O O . GLY A 1 36 ? 12.303 -3.506 3.895 1.00 1.05 36 GLY A O 8
ATOM 5707 N N . ILE A 1 37 ? 14.151 -2.715 2.914 1.00 0.76 37 ILE A N 8
ATOM 5708 C CA . ILE A 1 37 ? 13.991 -1.386 3.491 1.00 0.74 37 ILE A CA 8
ATOM 5709 C C . ILE A 1 37 ? 12.921 -0.552 2.785 1.00 0.92 37 ILE A C 8
ATOM 5710 O O . ILE A 1 37 ? 12.262 0.271 3.419 1.00 1.87 37 ILE A O 8
ATOM 5726 N N . GLY A 1 38 ? 12.748 -0.746 1.483 1.00 0.49 38 GLY A N 8
ATOM 5727 C CA . GLY A 1 38 ? 11.714 -0.038 0.770 1.00 0.67 38 GLY A CA 8
ATOM 5728 C C . GLY A 1 38 ? 10.340 -0.500 1.178 1.00 0.51 38 GLY A C 8
ATOM 5729 O O . GLY A 1 38 ? 10.191 -1.487 1.902 1.00 0.79 38 GLY A O 8
ATOM 5733 N N . SER A 1 39 ? 9.336 0.190 0.709 1.00 0.39 39 SER A N 8
ATOM 5734 C CA . SER A 1 39 ? 7.985 -0.085 1.110 1.00 0.42 39 SER A CA 8
ATOM 5735 C C . SER A 1 39 ? 7.137 -0.518 -0.073 1.00 0.41 39 SER A C 8
ATOM 5736 O O . SER A 1 39 ? 7.063 0.172 -1.094 1.00 0.50 39 SER A O 8
ATOM 5744 N N . CYS A 1 40 ? 6.533 -1.681 0.053 1.00 0.40 40 CYS A N 8
ATOM 5745 C CA . CYS A 1 40 ? 5.579 -2.139 -0.930 1.00 0.41 40 CYS A CA 8
ATOM 5746 C C . CYS A 1 40 ? 4.242 -1.527 -0.588 1.00 0.38 40 CYS A C 8
ATOM 5747 O O . CYS A 1 40 ? 3.626 -1.901 0.391 1.00 0.47 40 CYS A O 8
ATOM 5754 N N . CYS A 1 41 ? 3.835 -0.524 -1.329 1.00 0.39 41 CYS A N 8
ATOM 5755 C CA . CYS A 1 41 ? 2.558 0.102 -1.085 1.00 0.42 41 CYS A CA 8
ATOM 5756 C C . CYS A 1 41 ? 1.755 0.144 -2.363 1.00 0.52 41 CYS A C 8
ATOM 5757 O O . CYS A 1 41 ? 2.242 -0.254 -3.421 1.00 1.02 41 CYS A O 8
ATOM 5764 N N . ALA A 1 42 ? 0.522 0.592 -2.277 1.00 0.37 42 ALA A N 8
ATOM 5765 C CA . ALA A 1 42 ? -0.254 0.799 -3.476 1.00 0.42 42 ALA A CA 8
ATOM 5766 C C . ALA A 1 42 ? -1.008 2.111 -3.417 1.00 0.38 42 ALA A C 8
ATOM 5767 O O . ALA A 1 42 ? -1.456 2.536 -2.350 1.00 0.40 42 ALA A O 8
ATOM 5774 N N . ARG A 1 43 ? -1.095 2.764 -4.574 1.00 0.39 43 ARG A N 8
ATOM 5775 C CA . ARG A 1 43 ? -1.735 4.065 -4.687 1.00 0.40 43 ARG A CA 8
ATOM 5776 C C . ARG A 1 43 ? -3.197 3.972 -4.298 1.00 0.41 43 ARG A C 8
ATOM 5777 O O . ARG A 1 43 ? -4.003 3.343 -4.986 1.00 0.46 43 ARG A O 8
ATOM 5798 N N . GLY A 1 44 ? -3.519 4.596 -3.190 1.00 0.44 44 GLY A N 8
ATOM 5799 C CA . GLY A 1 44 ? -4.878 4.625 -2.717 1.00 0.50 44 GLY A CA 8
ATOM 5800 C C . GLY A 1 44 ? -4.933 4.498 -1.225 1.00 0.76 44 GLY A C 8
ATOM 5801 O O . GLY A 1 44 ? -3.939 4.750 -0.542 1.00 1.54 44 GLY A O 8
ATOM 5805 N N . TRP A 1 45 ? -6.074 4.095 -0.712 1.00 0.65 45 TRP A N 8
ATOM 5806 C CA . TRP A 1 45 ? -6.225 3.955 0.714 1.00 0.99 45 TRP A CA 8
ATOM 5807 C C . TRP A 1 45 ? -7.183 2.835 1.050 1.00 1.09 45 TRP A C 8
ATOM 5808 O O . TRP A 1 45 ? -8.349 2.857 0.659 1.00 1.30 45 TRP A O 8
ATOM 5829 N N . ARG A 1 46 ? -6.681 1.845 1.758 1.00 1.37 46 ARG A N 8
ATOM 5830 C CA . ARG A 1 46 ? -7.523 0.800 2.284 1.00 1.74 46 ARG A CA 8
ATOM 5831 C C . ARG A 1 46 ? -7.664 0.954 3.786 1.00 2.07 46 ARG A C 8
ATOM 5832 O O . ARG A 1 46 ? -6.724 1.367 4.465 1.00 2.48 46 ARG A O 8
ATOM 5853 N N . SER A 1 47 ? -8.842 0.603 4.276 1.00 2.31 47 SER A N 8
ATOM 5854 C CA . SER A 1 47 ? -9.197 0.752 5.685 1.00 2.87 47 SER A CA 8
ATOM 5855 C C . SER A 1 47 ? -9.255 2.233 6.056 1.00 3.50 47 SER A C 8
ATOM 5856 O O . SER A 1 47 ? -10.258 2.889 5.706 1.00 4.01 47 SER A O 8
ATOM 5880 N N . PRO A 1 2 ? -15.299 4.028 -4.525 1.00 5.46 2 PRO A N 9
ATOM 5881 C CA . PRO A 1 2 ? -15.002 3.782 -5.935 1.00 6.08 2 PRO A CA 9
ATOM 5882 C C . PRO A 1 2 ? -14.559 2.344 -6.137 1.00 6.14 2 PRO A C 9
ATOM 5883 O O . PRO A 1 2 ? -14.659 1.781 -7.226 1.00 6.85 2 PRO A O 9
ATOM 5894 N N . PHE A 1 3 ? -14.061 1.773 -5.054 1.00 5.51 3 PHE A N 9
ATOM 5895 C CA . PHE A 1 3 ? -13.663 0.386 -5.005 1.00 5.56 3 PHE A CA 9
ATOM 5896 C C . PHE A 1 3 ? -14.352 -0.250 -3.807 1.00 5.09 3 PHE A C 9
ATOM 5897 O O . PHE A 1 3 ? -14.908 0.461 -2.972 1.00 4.70 3 PHE A O 9
ATOM 5914 N N . ILE A 1 4 ? -14.357 -1.565 -3.730 1.00 5.38 4 ILE A N 9
ATOM 5915 C CA . ILE A 1 4 ? -14.920 -2.235 -2.568 1.00 5.21 4 ILE A CA 9
ATOM 5916 C C . ILE A 1 4 ? -13.809 -2.555 -1.563 1.00 4.49 4 ILE A C 9
ATOM 5917 O O . ILE A 1 4 ? -12.892 -3.313 -1.876 1.00 4.63 4 ILE A O 9
ATOM 5933 N N . PRO A 1 5 ? -13.831 -1.916 -0.370 1.00 3.89 5 PRO A N 9
ATOM 5934 C CA . PRO A 1 5 ? -12.874 -2.197 0.704 1.00 3.34 5 PRO A CA 9
ATOM 5935 C C . PRO A 1 5 ? -12.653 -3.691 0.922 1.00 3.70 5 PRO A C 9
ATOM 5936 O O . PRO A 1 5 ? -13.596 -4.450 1.148 1.00 4.30 5 PRO A O 9
ATOM 5947 N N . ARG A 1 6 ? -11.395 -4.098 0.852 1.00 3.62 6 ARG A N 9
ATOM 5948 C CA . ARG A 1 6 ? -11.020 -5.499 0.976 1.00 4.03 6 ARG A CA 9
ATOM 5949 C C . ARG A 1 6 ? -9.988 -5.657 2.090 1.00 3.50 6 ARG A C 9
ATOM 5950 O O . ARG A 1 6 ? -9.392 -4.668 2.517 1.00 2.92 6 ARG A O 9
ATOM 5971 N N . PRO A 1 7 ? -9.776 -6.888 2.588 1.00 3.92 7 PRO A N 9
ATOM 5972 C CA . PRO A 1 7 ? -8.777 -7.156 3.629 1.00 3.63 7 PRO A CA 9
ATOM 5973 C C . PRO A 1 7 ? -7.405 -6.594 3.280 1.00 3.02 7 PRO A C 9
ATOM 5974 O O . PRO A 1 7 ? -6.876 -6.818 2.187 1.00 3.30 7 PRO A O 9
ATOM 5985 N N . ILE A 1 8 ? -6.854 -5.844 4.213 1.00 2.69 8 ILE A N 9
ATOM 5986 C CA . ILE A 1 8 ? -5.542 -5.253 4.057 1.00 2.58 8 ILE A CA 9
ATOM 5987 C C . ILE A 1 8 ? -4.469 -6.269 4.421 1.00 2.13 8 ILE A C 9
ATOM 5988 O O . ILE A 1 8 ? -4.397 -6.729 5.564 1.00 2.28 8 ILE A O 9
ATOM 6004 N N . ASP A 1 9 ? -3.659 -6.640 3.449 1.00 2.04 9 ASP A N 9
ATOM 6005 C CA . ASP A 1 9 ? -2.594 -7.600 3.684 1.00 1.78 9 ASP A CA 9
ATOM 6006 C C . ASP A 1 9 ? -1.282 -7.069 3.137 1.00 1.48 9 ASP A C 9
ATOM 6007 O O . ASP A 1 9 ? -1.268 -6.095 2.394 1.00 1.71 9 ASP A O 9
ATOM 6016 N N . THR A 1 10 ? -0.195 -7.701 3.535 1.00 1.31 10 THR A N 9
ATOM 6017 C CA . THR A 1 10 ? 1.139 -7.363 3.063 1.00 1.13 10 THR A CA 9
ATOM 6018 C C . THR A 1 10 ? 1.271 -7.461 1.537 1.00 0.97 10 THR A C 9
ATOM 6019 O O . THR A 1 10 ? 0.299 -7.733 0.826 1.00 1.16 10 THR A O 9
ATOM 6030 N N . CYS A 1 11 ? 2.497 -7.222 1.060 1.00 0.87 11 CYS A N 9
ATOM 6031 C CA . CYS A 1 11 ? 2.823 -7.077 -0.368 1.00 0.81 11 CYS A CA 9
ATOM 6032 C C . CYS A 1 11 ? 2.441 -8.306 -1.206 1.00 0.91 11 CYS A C 9
ATOM 6033 O O . CYS A 1 11 ? 2.735 -8.363 -2.401 1.00 1.04 11 CYS A O 9
ATOM 6040 N N . ARG A 1 12 ? 1.804 -9.291 -0.581 1.00 1.00 12 ARG A N 9
ATOM 6041 C CA . ARG A 1 12 ? 1.162 -10.369 -1.316 1.00 1.18 12 ARG A CA 9
ATOM 6042 C C . ARG A 1 12 ? 0.130 -9.764 -2.277 1.00 1.18 12 ARG A C 9
ATOM 6043 O O . ARG A 1 12 ? -0.128 -10.299 -3.356 1.00 1.33 12 ARG A O 9
ATOM 6064 N N . LEU A 1 13 ? -0.451 -8.635 -1.866 1.00 1.16 13 LEU A N 9
ATOM 6065 C CA . LEU A 1 13 ? -1.133 -7.743 -2.785 1.00 1.26 13 LEU A CA 9
ATOM 6066 C C . LEU A 1 13 ? -0.090 -6.772 -3.309 1.00 1.15 13 LEU A C 9
ATOM 6067 O O . LEU A 1 13 ? 0.577 -6.112 -2.523 1.00 1.77 13 LEU A O 9
ATOM 6083 N N . ARG A 1 14 ? 0.100 -6.716 -4.612 1.00 1.25 14 ARG A N 9
ATOM 6084 C CA . ARG A 1 14 ? 1.222 -6.008 -5.154 1.00 1.71 14 ARG A CA 9
ATOM 6085 C C . ARG A 1 14 ? 0.827 -5.050 -6.289 1.00 1.56 14 ARG A C 9
ATOM 6086 O O . ARG A 1 14 ? -0.312 -5.057 -6.762 1.00 1.81 14 ARG A O 9
ATOM 6107 N N . ASN A 1 15 ? 1.801 -4.225 -6.691 1.00 1.99 15 ASN A N 9
ATOM 6108 C CA . ASN A 1 15 ? 1.732 -3.398 -7.893 1.00 2.18 15 ASN A CA 9
ATOM 6109 C C . ASN A 1 15 ? 0.778 -2.234 -7.751 1.00 1.42 15 ASN A C 9
ATOM 6110 O O . ASN A 1 15 ? -0.252 -2.169 -8.421 1.00 1.86 15 ASN A O 9
ATOM 6121 N N . GLY A 1 16 ? 1.124 -1.308 -6.873 1.00 0.94 16 GLY A N 9
ATOM 6122 C CA . GLY A 1 16 ? 0.433 -0.047 -6.860 1.00 1.11 16 GLY A CA 9
ATOM 6123 C C . GLY A 1 16 ? 1.402 1.119 -6.854 1.00 1.12 16 GLY A C 9
ATOM 6124 O O . GLY A 1 16 ? 1.204 2.067 -7.602 1.00 1.70 16 GLY A O 9
ATOM 6128 N N . ILE A 1 17 ? 2.409 1.060 -5.967 1.00 0.60 17 ILE A N 9
ATOM 6129 C CA . ILE A 1 17 ? 3.663 1.832 -6.074 1.00 0.52 17 ILE A CA 9
ATOM 6130 C C . ILE A 1 17 ? 4.684 1.317 -5.046 1.00 0.41 17 ILE A C 9
ATOM 6131 O O . ILE A 1 17 ? 4.343 1.117 -3.882 1.00 0.59 17 ILE A O 9
ATOM 6147 N N . CYS A 1 18 ? 5.923 1.110 -5.461 1.00 0.42 18 CYS A N 9
ATOM 6148 C CA . CYS A 1 18 ? 6.995 0.789 -4.528 1.00 0.38 18 CYS A CA 9
ATOM 6149 C C . CYS A 1 18 ? 7.775 2.055 -4.173 1.00 0.33 18 CYS A C 9
ATOM 6150 O O . CYS A 1 18 ? 8.266 2.761 -5.057 1.00 0.39 18 CYS A O 9
ATOM 6157 N N . PHE A 1 19 ? 7.865 2.352 -2.883 1.00 0.29 19 PHE A N 9
ATOM 6158 C CA . PHE A 1 19 ? 8.590 3.525 -2.417 1.00 0.28 19 PHE A CA 9
ATOM 6159 C C . PHE A 1 19 ? 9.911 3.132 -1.785 1.00 0.31 19 PHE A C 9
ATOM 6160 O O . PHE A 1 19 ? 9.954 2.272 -0.910 1.00 0.45 19 PHE A O 9
ATOM 6177 N N . PRO A 1 20 ? 11.015 3.735 -2.223 1.00 0.32 20 PRO A N 9
ATOM 6178 C CA . PRO A 1 20 ? 12.269 3.631 -1.499 1.00 0.37 20 PRO A CA 9
ATOM 6179 C C . PRO A 1 20 ? 12.212 4.505 -0.248 1.00 0.38 20 PRO A C 9
ATOM 6180 O O . PRO A 1 20 ? 12.422 5.718 -0.303 1.00 0.44 20 PRO A O 9
ATOM 6191 N N . GLY A 1 21 ? 11.913 3.874 0.873 1.00 0.41 21 GLY A N 9
ATOM 6192 C CA . GLY A 1 21 ? 11.645 4.599 2.095 1.00 0.49 21 GLY A CA 9
ATOM 6193 C C . GLY A 1 21 ? 10.393 4.082 2.778 1.00 0.49 21 GLY A C 9
ATOM 6194 O O . GLY A 1 21 ? 10.296 2.887 3.061 1.00 0.59 21 GLY A O 9
ATOM 6198 N N . ILE A 1 22 ? 9.435 4.969 3.039 1.00 0.49 22 ILE A N 9
ATOM 6199 C CA . ILE A 1 22 ? 8.173 4.580 3.676 1.00 0.53 22 ILE A CA 9
ATOM 6200 C C . ILE A 1 22 ? 6.992 5.361 3.103 1.00 0.49 22 ILE A C 9
ATOM 6201 O O . ILE A 1 22 ? 7.129 6.523 2.718 1.00 0.68 22 ILE A O 9
ATOM 6217 N N . CYS A 1 23 ? 5.837 4.710 3.049 1.00 0.44 23 CYS A N 9
ATOM 6218 C CA . CYS A 1 23 ? 4.611 5.318 2.592 1.00 0.47 23 CYS A CA 9
ATOM 6219 C C . CYS A 1 23 ? 3.895 6.038 3.719 1.00 1.01 23 CYS A C 9
ATOM 6220 O O . CYS A 1 23 ? 3.954 5.614 4.873 1.00 1.44 23 CYS A O 9
ATOM 6227 N N . ARG A 1 24 ? 3.214 7.121 3.378 1.00 1.34 24 ARG A N 9
ATOM 6228 C CA . ARG A 1 24 ? 2.422 7.848 4.359 1.00 2.03 24 ARG A CA 9
ATOM 6229 C C . ARG A 1 24 ? 1.101 8.367 3.780 1.00 1.70 24 ARG A C 9
ATOM 6230 O O . ARG A 1 24 ? 0.088 8.310 4.469 1.00 2.52 24 ARG A O 9
ATOM 6251 N N . ARG A 1 25 ? 1.105 8.815 2.513 1.00 0.74 25 ARG A N 9
ATOM 6252 C CA . ARG A 1 25 ? -0.112 9.312 1.837 1.00 0.67 25 ARG A CA 9
ATOM 6253 C C . ARG A 1 25 ? 0.206 9.818 0.423 1.00 0.70 25 ARG A C 9
ATOM 6254 O O . ARG A 1 25 ? 1.259 10.412 0.199 1.00 1.06 25 ARG A O 9
ATOM 6275 N N . PRO A 1 26 ? -0.695 9.577 -0.552 1.00 0.83 26 PRO A N 9
ATOM 6276 C CA . PRO A 1 26 ? -1.834 8.678 -0.373 1.00 0.67 26 PRO A CA 9
ATOM 6277 C C . PRO A 1 26 ? -1.498 7.253 -0.792 1.00 0.48 26 PRO A C 9
ATOM 6278 O O . PRO A 1 26 ? -1.595 6.890 -1.967 1.00 0.57 26 PRO A O 9
ATOM 6289 N N . TYR A 1 27 ? -1.172 6.428 0.185 1.00 0.36 27 TYR A N 9
ATOM 6290 C CA . TYR A 1 27 ? -0.667 5.088 -0.073 1.00 0.34 27 TYR A CA 9
ATOM 6291 C C . TYR A 1 27 ? -0.821 4.267 1.175 1.00 0.34 27 TYR A C 9
ATOM 6292 O O . TYR A 1 27 ? -0.654 4.780 2.280 1.00 0.51 27 TYR A O 9
ATOM 6310 N N . TYR A 1 28 ? -1.129 3.009 1.006 1.00 0.33 28 TYR A N 9
ATOM 6311 C CA . TYR A 1 28 ? -1.209 2.114 2.130 1.00 0.35 28 TYR A CA 9
ATOM 6312 C C . TYR A 1 28 ? -0.067 1.124 2.054 1.00 0.33 28 TYR A C 9
ATOM 6313 O O . TYR A 1 28 ? 0.167 0.503 1.015 1.00 0.33 28 TYR A O 9
ATOM 6331 N N . TRP A 1 29 ? 0.664 1.027 3.147 1.00 0.33 29 TRP A N 9
ATOM 6332 C CA . TRP A 1 29 ? 1.818 0.159 3.229 1.00 0.34 29 TRP A CA 9
ATOM 6333 C C . TRP A 1 29 ? 1.381 -1.297 3.195 1.00 0.37 29 TRP A C 9
ATOM 6334 O O . TRP A 1 29 ? 0.702 -1.779 4.103 1.00 0.40 29 TRP A O 9
ATOM 6355 N N . ILE A 1 30 ? 1.744 -1.981 2.127 1.00 0.37 30 ILE A N 9
ATOM 6356 C CA . ILE A 1 30 ? 1.495 -3.401 2.010 1.00 0.40 30 ILE A CA 9
ATOM 6357 C C . ILE A 1 30 ? 2.826 -4.135 1.865 1.00 0.41 30 ILE A C 9
ATOM 6358 O O . ILE A 1 30 ? 3.346 -4.301 0.770 1.00 0.43 30 ILE A O 9
ATOM 6374 N N . GLY A 1 31 ? 3.356 -4.602 2.986 1.00 0.43 31 GLY A N 9
ATOM 6375 C CA . GLY A 1 31 ? 4.648 -5.275 2.987 1.00 0.47 31 GLY A CA 9
ATOM 6376 C C . GLY A 1 31 ? 5.800 -4.357 2.597 1.00 0.41 31 GLY A C 9
ATOM 6377 O O . GLY A 1 31 ? 5.623 -3.150 2.440 1.00 0.41 31 GLY A O 9
ATOM 6381 N N . THR A 1 32 ? 6.986 -4.924 2.439 1.00 0.44 32 THR A N 9
ATOM 6382 C CA . THR A 1 32 ? 8.170 -4.134 2.135 1.00 0.42 32 THR A CA 9
ATOM 6383 C C . THR A 1 32 ? 8.643 -4.340 0.698 1.00 0.42 32 THR A C 9
ATOM 6384 O O . THR A 1 32 ? 8.262 -5.310 0.039 1.00 0.53 32 THR A O 9
ATOM 6395 N N . CYS A 1 33 ? 9.459 -3.412 0.213 1.00 0.44 33 CYS A N 9
ATOM 6396 C CA . CYS A 1 33 ? 9.947 -3.452 -1.154 1.00 0.45 33 CYS A CA 9
ATOM 6397 C C . CYS A 1 33 ? 11.471 -3.256 -1.182 1.00 0.53 33 CYS A C 9
ATOM 6398 O O . CYS A 1 33 ? 12.098 -3.061 -0.133 1.00 0.94 33 CYS A O 9
ATOM 6405 N N . ASN A 1 34 ? 12.041 -3.295 -2.389 1.00 0.51 34 ASN A N 9
ATOM 6406 C CA . ASN A 1 34 ? 13.491 -3.251 -2.622 1.00 0.61 34 ASN A CA 9
ATOM 6407 C C . ASN A 1 34 ? 14.175 -4.480 -2.021 1.00 0.72 34 ASN A C 9
ATOM 6408 O O . ASN A 1 34 ? 14.429 -5.463 -2.717 1.00 1.54 34 ASN A O 9
ATOM 6419 N N . ASN A 1 35 ? 14.447 -4.427 -0.720 1.00 0.89 35 ASN A N 9
ATOM 6420 C CA . ASN A 1 35 ? 15.122 -5.510 -0.012 1.00 1.02 35 ASN A CA 9
ATOM 6421 C C . ASN A 1 35 ? 14.683 -5.511 1.445 1.00 1.00 35 ASN A C 9
ATOM 6422 O O . ASN A 1 35 ? 15.424 -5.936 2.332 1.00 1.49 35 ASN A O 9
ATOM 6433 N N . GLY A 1 36 ? 13.480 -5.003 1.689 1.00 0.95 36 GLY A N 9
ATOM 6434 C CA . GLY A 1 36 ? 12.954 -4.958 3.040 1.00 1.12 36 GLY A CA 9
ATOM 6435 C C . GLY A 1 36 ? 12.924 -3.554 3.617 1.00 0.91 36 GLY A C 9
ATOM 6436 O O . GLY A 1 36 ? 12.191 -3.282 4.565 1.00 1.05 36 GLY A O 9
ATOM 6440 N N . ILE A 1 37 ? 13.717 -2.659 3.052 1.00 0.76 37 ILE A N 9
ATOM 6441 C CA . ILE A 1 37 ? 13.800 -1.300 3.557 1.00 0.74 37 ILE A CA 9
ATOM 6442 C C . ILE A 1 37 ? 12.644 -0.450 3.049 1.00 0.92 37 ILE A C 9
ATOM 6443 O O . ILE A 1 37 ? 11.875 0.101 3.838 1.00 1.87 37 ILE A O 9
ATO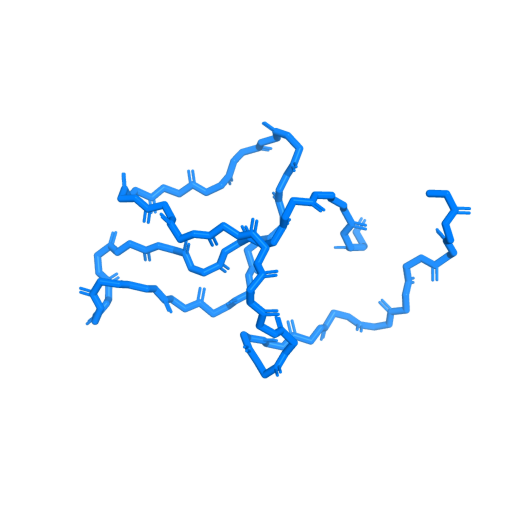M 6459 N N . GLY A 1 38 ? 12.526 -0.346 1.727 1.00 0.49 38 GLY A N 9
ATOM 6460 C CA . GLY A 1 38 ? 11.482 0.450 1.137 1.00 0.67 38 GLY A CA 9
ATOM 6461 C C . GLY A 1 38 ? 10.120 -0.155 1.344 1.00 0.51 38 GLY A C 9
ATOM 6462 O O . GLY A 1 38 ? 9.991 -1.270 1.855 1.00 0.79 38 GLY A O 9
ATOM 6466 N N . SER A 1 39 ? 9.110 0.562 0.927 1.00 0.39 39 SER A N 9
ATOM 6467 C CA . SER A 1 39 ? 7.755 0.170 1.191 1.00 0.42 39 SER A CA 9
ATOM 6468 C C . SER A 1 39 ? 7.062 -0.313 -0.066 1.00 0.41 39 SER A C 9
ATOM 6469 O O . SER A 1 39 ? 7.046 0.369 -1.093 1.00 0.50 39 SER A O 9
ATOM 6477 N N . CYS A 1 40 ? 6.519 -1.510 0.010 1.00 0.40 40 CYS A N 9
ATOM 6478 C CA . CYS A 1 40 ? 5.639 -1.995 -1.024 1.00 0.41 40 CYS A CA 9
ATOM 6479 C C . CYS A 1 40 ? 4.269 -1.424 -0.731 1.00 0.38 40 CYS A C 9
ATOM 6480 O O . CYS A 1 40 ? 3.696 -1.691 0.314 1.00 0.47 40 CYS A O 9
ATOM 6487 N N . CYS A 1 41 ? 3.792 -0.555 -1.589 1.00 0.39 41 CYS A N 9
ATOM 6488 C CA . CYS A 1 41 ? 2.503 0.052 -1.378 1.00 0.42 41 CYS A CA 9
ATOM 6489 C C . CYS A 1 41 ? 1.673 -0.010 -2.634 1.00 0.52 41 CYS A C 9
ATOM 6490 O O . CYS A 1 41 ? 2.119 -0.496 -3.676 1.00 1.02 41 CYS A O 9
ATOM 6497 N N . ALA A 1 42 ? 0.457 0.467 -2.531 1.00 0.37 42 ALA A N 9
ATOM 6498 C CA . ALA A 1 42 ? -0.342 0.707 -3.701 1.00 0.42 42 ALA A CA 9
ATOM 6499 C C . ALA A 1 42 ? -1.026 2.051 -3.582 1.00 0.38 42 ALA A C 9
ATOM 6500 O O . ALA A 1 42 ? -1.487 2.428 -2.504 1.00 0.40 42 ALA A O 9
ATOM 6507 N N . ARG A 1 43 ? -1.031 2.788 -4.689 1.00 0.39 43 ARG A N 9
ATOM 6508 C CA . ARG A 1 43 ? -1.548 4.145 -4.706 1.00 0.40 43 ARG A CA 9
ATOM 6509 C C . ARG A 1 43 ? -3.015 4.167 -4.319 1.00 0.41 43 ARG A C 9
ATOM 6510 O O . ARG A 1 43 ? -3.873 3.633 -5.026 1.00 0.46 43 ARG A O 9
ATOM 6531 N N . GLY A 1 44 ? -3.286 4.765 -3.177 1.00 0.44 44 GLY A N 9
ATOM 6532 C CA . GLY A 1 44 ? -4.643 4.922 -2.727 1.00 0.50 44 GLY A CA 9
ATOM 6533 C C . GLY A 1 44 ? -4.801 4.567 -1.279 1.00 0.76 44 GLY A C 9
ATOM 6534 O O . GLY A 1 44 ? -3.863 4.700 -0.492 1.00 1.54 44 GLY A O 9
ATOM 6538 N N . TRP A 1 45 ? -5.982 4.109 -0.929 1.00 0.65 45 TRP A N 9
ATOM 6539 C CA . TRP A 1 45 ? -6.269 3.724 0.430 1.00 0.99 45 TRP A CA 9
ATOM 6540 C C . TRP A 1 45 ? -7.221 2.549 0.428 1.00 1.09 45 TRP A C 9
ATOM 6541 O O . TRP A 1 45 ? -8.277 2.604 -0.200 1.00 1.30 45 TRP A O 9
ATOM 6562 N N . ARG A 1 46 ? -6.836 1.473 1.084 1.00 1.37 46 ARG A N 9
ATOM 6563 C CA . ARG A 1 46 ? -7.704 0.321 1.196 1.00 1.74 46 ARG A CA 9
ATOM 6564 C C . ARG A 1 46 ? -8.352 0.263 2.563 1.00 2.07 46 ARG A C 9
ATOM 6565 O O . ARG A 1 46 ? -7.677 0.350 3.588 1.00 2.48 46 ARG A O 9
ATOM 6586 N N . SER A 1 47 ? -9.665 0.122 2.533 1.00 2.31 47 SER A N 9
ATOM 6587 C CA . SER A 1 47 ? -10.495 0.004 3.731 1.00 2.87 47 SER A CA 9
ATOM 6588 C C . SER A 1 47 ? -10.149 1.063 4.785 1.00 3.50 47 SER A C 9
ATOM 6589 O O . SER A 1 47 ? -10.512 2.241 4.581 1.00 4.01 47 SER A O 9
ATOM 6613 N N . PRO A 1 2 ? -14.312 7.006 -1.478 1.00 5.46 2 PRO A N 10
ATOM 6614 C CA . PRO A 1 2 ? -15.124 6.841 -2.683 1.00 6.08 2 PRO A CA 10
ATOM 6615 C C . PRO A 1 2 ? -15.685 5.429 -2.745 1.00 6.14 2 PRO A C 10
ATOM 6616 O O . PRO A 1 2 ? -16.651 5.143 -3.452 1.00 6.85 2 PRO A O 10
ATOM 6627 N N . PHE A 1 3 ? -15.042 4.557 -1.990 1.00 5.51 3 PHE A N 10
ATOM 6628 C CA . PHE A 1 3 ? -15.458 3.183 -1.834 1.00 5.56 3 PHE A CA 10
ATOM 6629 C C . PHE A 1 3 ? -15.338 2.839 -0.357 1.00 5.09 3 PHE A C 10
ATOM 6630 O O . PHE A 1 3 ? -14.667 3.559 0.384 1.00 4.70 3 PHE A O 10
ATOM 6647 N N . ILE A 1 4 ? -15.974 1.769 0.078 1.00 5.38 4 ILE A N 10
ATOM 6648 C CA . ILE A 1 4 ? -15.847 1.347 1.464 1.00 5.21 4 ILE A CA 10
ATOM 6649 C C . ILE A 1 4 ? -14.641 0.417 1.625 1.00 4.49 4 ILE A C 10
ATOM 6650 O O . ILE A 1 4 ? -14.594 -0.664 1.027 1.00 4.63 4 ILE A O 10
ATOM 6666 N N . PRO A 1 5 ? -13.617 0.860 2.386 1.00 3.89 5 PRO A N 10
ATOM 6667 C CA . PRO A 1 5 ? -12.399 0.078 2.627 1.00 3.34 5 PRO A CA 10
ATOM 6668 C C . PRO A 1 5 ? -12.680 -1.339 3.118 1.00 3.70 5 PRO A C 10
ATOM 6669 O O . PRO A 1 5 ? -13.499 -1.556 4.014 1.00 4.30 5 PRO A O 10
ATOM 6680 N N . ARG A 1 6 ? -11.990 -2.292 2.517 1.00 3.62 6 ARG A N 10
ATOM 6681 C CA . ARG A 1 6 ? -12.128 -3.698 2.862 1.00 4.03 6 ARG A CA 10
ATOM 6682 C C . ARG A 1 6 ? -10.861 -4.175 3.575 1.00 3.50 6 ARG A C 10
ATOM 6683 O O . ARG A 1 6 ? -9.885 -3.422 3.636 1.00 2.92 6 ARG A O 10
ATOM 6704 N N . PRO A 1 7 ? -10.856 -5.399 4.150 1.00 3.92 7 PRO A N 10
ATOM 6705 C CA . PRO A 1 7 ? -9.659 -5.978 4.774 1.00 3.63 7 PRO A CA 10
ATOM 6706 C C . PRO A 1 7 ? -8.402 -5.777 3.933 1.00 3.02 7 PRO A C 10
ATOM 6707 O O . PRO A 1 7 ? -8.400 -6.007 2.718 1.00 3.30 7 PRO A O 10
ATOM 6718 N N . ILE A 1 8 ? -7.345 -5.322 4.585 1.00 2.69 8 ILE A N 10
ATOM 6719 C CA . ILE A 1 8 ? -6.097 -5.014 3.913 1.00 2.58 8 ILE A CA 10
ATOM 6720 C C . ILE A 1 8 ? -5.391 -6.270 3.418 1.00 2.13 8 ILE A C 10
ATOM 6721 O O . ILE A 1 8 ? -5.068 -7.168 4.195 1.00 2.28 8 ILE A O 10
ATOM 6737 N N . ASP A 1 9 ? -5.183 -6.322 2.109 1.00 2.04 9 ASP A N 10
ATOM 6738 C CA . ASP A 1 9 ? -4.424 -7.395 1.478 1.00 1.78 9 ASP A CA 10
ATOM 6739 C C . ASP A 1 9 ? -2.939 -7.119 1.612 1.00 1.48 9 ASP A C 10
ATOM 6740 O O . ASP A 1 9 ? -2.538 -6.018 1.971 1.00 1.71 9 ASP A O 10
ATOM 6749 N N . THR A 1 10 ? -2.131 -8.125 1.345 1.00 1.31 10 THR A N 10
ATOM 6750 C CA . THR A 1 10 ? -0.687 -7.964 1.310 1.00 1.13 10 THR A CA 10
ATOM 6751 C C . THR A 1 10 ? -0.270 -7.493 -0.075 1.00 0.97 10 THR A C 10
ATOM 6752 O O . THR A 1 10 ? -1.130 -7.110 -0.879 1.00 1.16 10 THR A O 10
ATOM 6763 N N . CYS A 1 11 ? 1.034 -7.461 -0.352 1.00 0.87 11 CYS A N 10
ATOM 6764 C CA . CYS A 1 11 ? 1.524 -7.302 -1.731 1.00 0.81 11 CYS A CA 10
ATOM 6765 C C . CYS A 1 11 ? 0.845 -8.325 -2.676 1.00 0.91 11 CYS A C 10
ATOM 6766 O O . CYS A 1 11 ? 1.124 -8.366 -3.872 1.00 1.04 11 CYS A O 10
ATOM 6773 N N . ARG A 1 12 ? -0.015 -9.169 -2.092 1.00 1.00 12 ARG A N 10
ATOM 6774 C CA . ARG A 1 12 ? -1.009 -9.975 -2.800 1.00 1.18 12 ARG A CA 10
ATOM 6775 C C . ARG A 1 12 ? -1.521 -9.242 -4.037 1.00 1.18 12 ARG A C 10
ATOM 6776 O O . ARG A 1 12 ? -1.660 -9.824 -5.114 1.00 1.33 12 ARG A O 10
ATOM 6797 N N . LEU A 1 13 ? -1.782 -7.956 -3.862 1.00 1.16 13 LEU A N 10
ATOM 6798 C CA . LEU A 1 13 ? -2.158 -7.077 -4.948 1.00 1.26 13 LEU A CA 10
ATOM 6799 C C . LEU A 1 13 ? -1.067 -6.034 -5.129 1.00 1.15 13 LEU A C 10
ATOM 6800 O O . LEU A 1 13 ? -0.864 -5.187 -4.258 1.00 1.77 13 LEU A O 10
ATOM 6816 N N . ARG A 1 14 ? -0.343 -6.102 -6.232 1.00 1.25 14 ARG A N 10
ATOM 6817 C CA . ARG A 1 14 ? 0.780 -5.206 -6.434 1.00 1.71 14 ARG A CA 10
ATOM 6818 C C . ARG A 1 14 ? 0.601 -4.288 -7.616 1.00 1.56 14 ARG A C 10
ATOM 6819 O O . ARG A 1 14 ? -0.481 -4.211 -8.203 1.00 1.81 14 ARG A O 10
ATOM 6840 N N . ASN A 1 15 ? 1.684 -3.586 -7.938 1.00 1.99 15 ASN A N 10
ATOM 6841 C CA . ASN A 1 15 ? 1.685 -2.536 -8.938 1.00 2.18 15 ASN A CA 10
ATOM 6842 C C . ASN A 1 15 ? 0.918 -1.330 -8.414 1.00 1.42 15 ASN A C 10
ATOM 6843 O O . ASN A 1 15 ? 0.107 -0.732 -9.124 1.00 1.86 15 ASN A O 10
ATOM 6854 N N . GLY A 1 16 ? 1.148 -0.986 -7.145 1.00 0.94 16 GLY A N 10
ATOM 6855 C CA . GLY A 1 16 ? 0.569 0.229 -6.629 1.00 1.11 16 GLY A CA 10
ATOM 6856 C C . GLY A 1 16 ? 1.605 1.322 -6.457 1.00 1.12 16 GLY A C 10
ATOM 6857 O O . GLY A 1 16 ? 1.365 2.444 -6.878 1.00 1.70 16 GLY A O 10
ATOM 6861 N N . ILE A 1 17 ? 2.709 1.002 -5.768 1.00 0.60 17 ILE A N 10
ATOM 6862 C CA . ILE A 1 17 ? 4.003 1.693 -5.875 1.00 0.52 17 ILE A CA 10
ATOM 6863 C C . ILE A 1 17 ? 5.051 0.921 -5.051 1.00 0.41 17 ILE A C 10
ATOM 6864 O O . ILE A 1 17 ? 4.700 0.255 -4.073 1.00 0.59 17 ILE A O 10
ATOM 6880 N N . CYS A 1 18 ? 6.310 0.979 -5.444 1.00 0.42 18 CYS A N 10
ATOM 6881 C CA . CYS A 1 18 ? 7.401 0.540 -4.580 1.00 0.38 18 CYS A CA 10
ATOM 6882 C C . CYS A 1 18 ? 8.215 1.751 -4.144 1.00 0.33 18 CYS A C 10
ATOM 6883 O O . CYS A 1 18 ? 8.925 2.354 -4.952 1.00 0.39 18 CYS A O 10
ATOM 6890 N N . PHE A 1 19 ? 8.094 2.125 -2.876 1.00 0.29 19 PHE A N 10
ATOM 6891 C CA . PHE A 1 19 ? 8.783 3.296 -2.370 1.00 0.28 19 PHE A CA 10
ATOM 6892 C C . PHE A 1 19 ? 10.107 2.922 -1.741 1.00 0.31 19 PHE A C 10
ATOM 6893 O O . PHE A 1 19 ? 10.193 1.966 -0.973 1.00 0.45 19 PHE A O 10
ATOM 6910 N N . PRO A 1 20 ? 11.168 3.646 -2.080 1.00 0.32 20 PRO A N 10
ATOM 6911 C CA . PRO A 1 20 ? 12.335 3.694 -1.242 1.00 0.37 20 PRO A CA 10
ATOM 6912 C C . PRO A 1 20 ? 12.125 4.774 -0.189 1.00 0.38 20 PRO A C 10
ATOM 6913 O O . PRO A 1 20 ? 12.363 5.963 -0.426 1.00 0.44 20 PRO A O 10
ATOM 6924 N N . GLY A 1 21 ? 11.668 4.346 0.974 1.00 0.41 21 GLY A N 10
ATOM 6925 C CA . GLY A 1 21 ? 11.196 5.269 1.982 1.00 0.49 21 GLY A CA 10
ATOM 6926 C C . GLY A 1 21 ? 9.887 4.793 2.584 1.00 0.49 21 GLY A C 10
ATOM 6927 O O . GLY A 1 21 ? 9.766 3.621 2.950 1.00 0.59 21 GLY A O 10
ATOM 6931 N N . ILE A 1 22 ? 8.894 5.674 2.655 1.00 0.49 22 ILE A N 10
ATOM 6932 C CA . ILE A 1 22 ? 7.622 5.332 3.286 1.00 0.53 22 ILE A CA 10
ATOM 6933 C C . ILE A 1 22 ? 6.419 5.805 2.475 1.00 0.49 22 ILE A C 10
ATOM 6934 O O . ILE A 1 22 ? 6.472 6.817 1.775 1.00 0.68 22 ILE A O 10
ATOM 6950 N N . CYS A 1 23 ? 5.342 5.042 2.573 1.00 0.44 23 CYS A N 10
ATOM 6951 C CA . CYS A 1 23 ? 4.045 5.440 2.068 1.00 0.47 23 CYS A CA 10
ATOM 6952 C C . CYS A 1 23 ? 3.309 6.223 3.138 1.00 1.01 23 CYS A C 10
ATOM 6953 O O . CYS A 1 23 ? 3.126 5.723 4.249 1.00 1.44 23 CYS A O 10
ATOM 6960 N N . ARG A 1 24 ? 2.897 7.440 2.835 1.00 1.34 24 ARG A N 10
ATOM 6961 C CA . ARG A 1 24 ? 2.178 8.220 3.825 1.00 2.03 24 ARG A CA 10
ATOM 6962 C C . ARG A 1 24 ? 0.812 8.680 3.321 1.00 1.70 24 ARG A C 10
ATOM 6963 O O . ARG A 1 24 ? -0.147 8.647 4.091 1.00 2.52 24 ARG A O 10
ATOM 6984 N N . ARG A 1 25 ? 0.715 9.057 2.035 1.00 0.74 25 ARG A N 10
ATOM 6985 C CA . ARG A 1 25 ? -0.579 9.337 1.385 1.00 0.67 25 ARG A CA 10
ATOM 6986 C C . ARG A 1 25 ? -0.399 9.863 -0.041 1.00 0.70 25 ARG A C 10
ATOM 6987 O O . ARG A 1 25 ? 0.529 10.623 -0.317 1.00 1.06 25 ARG A O 10
ATOM 7008 N N . PRO A 1 26 ? -1.279 9.447 -0.969 1.00 0.83 26 PRO A N 10
ATOM 7009 C CA . PRO A 1 26 ? -2.238 8.376 -0.722 1.00 0.67 26 PRO A CA 10
ATOM 7010 C C . PRO A 1 26 ? -1.632 7.028 -1.066 1.00 0.48 26 PRO A C 10
ATOM 7011 O O . PRO A 1 26 ? -1.633 6.621 -2.229 1.00 0.57 26 PRO A O 10
ATOM 7022 N N . TYR A 1 27 ? -1.175 6.314 -0.051 1.00 0.36 27 TYR A N 10
ATOM 7023 C CA . TYR A 1 27 ? -0.522 5.023 -0.237 1.00 0.34 27 TYR A CA 10
ATOM 7024 C C . TYR A 1 27 ? -0.529 4.280 1.073 1.00 0.34 27 TYR A C 10
ATOM 7025 O O . TYR A 1 27 ? -0.083 4.810 2.090 1.00 0.51 27 TYR A O 10
ATOM 7043 N N . TYR A 1 28 ? -0.991 3.057 1.049 1.00 0.33 28 TYR A N 10
ATOM 7044 C CA . TYR A 1 28 ? -1.038 2.261 2.258 1.00 0.35 28 TYR A CA 10
ATOM 7045 C C . TYR A 1 28 ? 0.022 1.174 2.212 1.00 0.33 28 TYR A C 10
ATOM 7046 O O . TYR A 1 28 ? 0.165 0.462 1.214 1.00 0.33 28 TYR A O 10
ATOM 7064 N N . TRP A 1 29 ? 0.780 1.102 3.292 1.00 0.33 29 TRP A N 10
ATOM 7065 C CA . TRP A 1 29 ? 1.878 0.162 3.437 1.00 0.34 29 TRP A CA 10
ATOM 7066 C C . TRP A 1 29 ? 1.371 -1.273 3.469 1.00 0.37 29 TRP A C 10
ATOM 7067 O O . TRP A 1 29 ? 0.653 -1.673 4.388 1.00 0.40 29 TRP A O 10
ATOM 7088 N N . ILE A 1 30 ? 1.726 -2.028 2.445 1.00 0.37 30 ILE A N 10
ATOM 7089 C CA . ILE A 1 30 ? 1.471 -3.453 2.420 1.00 0.40 30 ILE A CA 10
ATOM 7090 C C . ILE A 1 30 ? 2.794 -4.202 2.290 1.00 0.41 30 ILE A C 10
ATOM 7091 O O . ILE A 1 30 ? 3.251 -4.474 1.200 1.00 0.43 30 ILE A O 10
ATOM 7107 N N . GLY A 1 31 ? 3.378 -4.580 3.413 1.00 0.43 31 GLY A N 10
ATOM 7108 C CA . GLY A 1 31 ? 4.672 -5.251 3.390 1.00 0.47 31 GLY A CA 10
ATOM 7109 C C . GLY A 1 31 ? 5.807 -4.358 2.890 1.00 0.41 31 GLY A C 10
ATOM 7110 O O . GLY A 1 31 ? 5.663 -3.138 2.803 1.00 0.41 31 GLY A O 10
ATOM 7114 N N . THR A 1 32 ? 6.933 -4.969 2.548 1.00 0.44 32 THR A N 10
ATOM 7115 C CA . THR A 1 32 ? 8.125 -4.223 2.165 1.00 0.42 32 THR A CA 10
ATOM 7116 C C . THR A 1 32 ? 8.509 -4.444 0.702 1.00 0.42 32 THR A C 10
ATOM 7117 O O . THR A 1 32 ? 8.087 -5.412 0.071 1.00 0.53 32 THR A O 10
ATOM 7128 N N . CYS A 1 33 ? 9.300 -3.518 0.173 1.00 0.44 33 CYS A N 10
ATOM 7129 C CA . CYS A 1 33 ? 9.852 -3.618 -1.173 1.00 0.45 33 CYS A CA 10
ATOM 7130 C C . CYS A 1 33 ? 11.361 -3.413 -1.075 1.00 0.53 33 CYS A C 10
ATOM 7131 O O . CYS A 1 33 ? 11.869 -3.298 0.028 1.00 0.94 33 CYS A O 10
ATOM 7138 N N . ASN A 1 34 ? 12.081 -3.388 -2.195 1.00 0.51 34 ASN A N 10
ATOM 7139 C CA . ASN A 1 34 ? 13.542 -3.244 -2.161 1.00 0.61 34 ASN A CA 10
ATOM 7140 C C . ASN A 1 34 ? 14.164 -4.422 -1.406 1.00 0.72 34 ASN A C 10
ATOM 7141 O O . ASN A 1 34 ? 13.571 -5.501 -1.337 1.00 1.54 34 ASN A O 10
ATOM 7152 N N . ASN A 1 35 ? 15.358 -4.233 -0.858 1.00 0.89 35 ASN A N 10
ATOM 7153 C CA . ASN A 1 35 ? 16.028 -5.298 -0.113 1.00 1.02 35 ASN A CA 10
ATOM 7154 C C . ASN A 1 35 ? 16.095 -4.968 1.374 1.00 1.00 35 ASN A C 10
ATOM 7155 O O . ASN A 1 35 ? 17.046 -4.338 1.838 1.00 1.49 35 ASN A O 10
ATOM 7166 N N . GLY A 1 36 ? 15.058 -5.357 2.109 1.00 0.95 36 GLY A N 10
ATOM 7167 C CA . GLY A 1 36 ? 15.051 -5.190 3.554 1.00 1.12 36 GLY A CA 10
ATOM 7168 C C . GLY A 1 36 ? 14.420 -3.878 3.940 1.00 0.91 36 GLY A C 10
ATOM 7169 O O . GLY A 1 36 ? 13.565 -3.806 4.822 1.00 1.05 36 GLY A O 10
ATOM 7173 N N . ILE A 1 37 ? 14.863 -2.841 3.261 1.00 0.76 37 ILE A N 10
ATOM 7174 C CA . ILE A 1 37 ? 14.250 -1.530 3.333 1.00 0.74 37 ILE A CA 10
ATOM 7175 C C . ILE A 1 37 ? 12.982 -1.507 2.491 1.00 0.92 37 ILE A C 10
ATOM 7176 O O . ILE A 1 37 ? 12.279 -2.508 2.404 1.00 1.87 37 ILE A O 10
ATOM 7192 N N . GLY A 1 38 ? 12.672 -0.351 1.909 1.00 0.49 38 GLY A N 10
ATOM 7193 C CA . GLY A 1 38 ? 11.631 -0.272 0.911 1.00 0.67 38 GLY A CA 10
ATOM 7194 C C . GLY A 1 38 ? 10.244 -0.387 1.482 1.00 0.51 38 GLY A C 10
ATOM 7195 O O . GLY A 1 38 ? 10.049 -0.845 2.607 1.00 0.79 38 GLY A O 10
ATOM 7199 N N . SER A 1 39 ? 9.274 0.040 0.712 1.00 0.39 39 SER A N 10
ATOM 7200 C CA . SER A 1 39 ? 7.902 -0.062 1.122 1.00 0.42 39 SER A CA 10
ATOM 7201 C C . SER A 1 39 ? 7.006 -0.470 -0.036 1.00 0.41 39 SER A C 10
ATOM 7202 O O . SER A 1 39 ? 6.853 0.249 -1.028 1.00 0.50 39 SER A O 10
ATOM 7210 N N . CYS A 1 40 ? 6.465 -1.664 0.091 1.00 0.40 40 CYS A N 10
ATOM 7211 C CA . CYS A 1 40 ? 5.468 -2.173 -0.824 1.00 0.41 40 CYS A CA 10
ATOM 7212 C C . CYS A 1 40 ? 4.147 -1.518 -0.450 1.00 0.38 40 CYS A C 10
ATOM 7213 O O . CYS A 1 40 ? 3.519 -1.899 0.517 1.00 0.47 40 CYS A O 10
ATOM 7220 N N . CYS A 1 41 ? 3.773 -0.467 -1.156 1.00 0.39 41 CYS A N 10
ATOM 7221 C CA . CYS A 1 41 ? 2.589 0.292 -0.788 1.00 0.42 41 CYS A CA 10
ATOM 7222 C C . CYS A 1 41 ? 1.734 0.538 -2.015 1.00 0.52 41 CYS A C 10
ATOM 7223 O O . CYS A 1 41 ? 2.257 0.752 -3.101 1.00 1.02 41 CYS A O 10
ATOM 7230 N N . ALA A 1 42 ? 0.427 0.478 -1.869 1.00 0.37 42 ALA A N 10
ATOM 7231 C CA . ALA A 1 42 ? -0.445 0.635 -3.018 1.00 0.42 42 ALA A CA 10
ATOM 7232 C C . ALA A 1 42 ? -1.026 2.032 -3.087 1.00 0.38 42 ALA A C 10
ATOM 7233 O O . ALA A 1 42 ? -1.371 2.621 -2.063 1.00 0.40 42 ALA A O 10
ATOM 7240 N N . ARG A 1 43 ? -1.093 2.560 -4.308 1.00 0.39 43 ARG A N 10
ATOM 7241 C CA . ARG A 1 43 ? -1.641 3.883 -4.554 1.00 0.40 43 ARG A CA 10
ATOM 7242 C C . ARG A 1 43 ? -3.103 3.931 -4.144 1.00 0.41 43 ARG A C 10
ATOM 7243 O O . ARG A 1 43 ? -3.969 3.353 -4.801 1.00 0.46 43 ARG A O 10
ATOM 7264 N N . GLY A 1 44 ? -3.361 4.619 -3.054 1.00 0.44 44 GLY A N 10
ATOM 7265 C CA . GLY A 1 44 ? -4.699 4.733 -2.529 1.00 0.50 44 GLY A CA 10
ATOM 7266 C C . GLY A 1 44 ? -4.710 4.609 -1.034 1.00 0.76 44 GLY A C 10
ATOM 7267 O O . GLY A 1 44 ? -3.653 4.602 -0.405 1.00 1.54 44 GLY A O 10
ATOM 7271 N N . TRP A 1 45 ? -5.887 4.509 -0.452 1.00 0.65 45 TRP A N 10
ATOM 7272 C CA . TRP A 1 45 ? -5.981 4.388 0.982 1.00 0.99 45 TRP A CA 10
ATOM 7273 C C . TRP A 1 45 ? -6.976 3.311 1.370 1.00 1.09 45 TRP A C 10
ATOM 7274 O O . TRP A 1 45 ? -8.160 3.394 1.044 1.00 1.30 45 TRP A O 10
ATOM 7295 N N . ARG A 1 46 ? -6.485 2.296 2.059 1.00 1.37 46 ARG A N 10
ATOM 7296 C CA . ARG A 1 46 ? -7.345 1.248 2.562 1.00 1.74 46 ARG A CA 10
ATOM 7297 C C . ARG A 1 46 ? -7.395 1.289 4.084 1.00 2.07 46 ARG A C 10
ATOM 7298 O O . ARG A 1 46 ? -6.394 1.595 4.732 1.00 2.48 46 ARG A O 10
ATOM 7319 N N . SER A 1 47 ? -8.565 0.966 4.629 1.00 2.31 47 SER A N 10
ATOM 7320 C CA . SER A 1 47 ? -8.809 0.967 6.068 1.00 2.87 47 SER A CA 10
ATOM 7321 C C . SER A 1 47 ? -8.627 2.369 6.644 1.00 3.50 47 SER A C 10
ATOM 7322 O O . SER A 1 47 ? -9.539 3.200 6.464 1.00 4.01 47 SER A O 10
#

Radius of gyration: 9.78 Å; Cα contacts (8 Å, |Δi|>4): 96; chains: 1; bounding box: 29×20×14 Å

Foldseek 3Di:
DDAADPDDACVPAPADKDQPDDDPPWAFHDADDDVGITGIGHHHHD

GO terms:
  GO:0050829 defense response to Gram-negative bacterium (P, IDA)

B-factor: mean 2.15, std 1.86, range [0.28, 7.78]

InterPro domains:
  IPR001855 Beta-defensin-like domain [PF00711] (29-61)

Sequence (46 aa):
PFIPRPIDTCRLRNGICFPGICRRPYYWIGTCNNGIGSCCARGWRSPFIPRPIDTCRLRNGICFPGICRRPYYWIGTCNNGIGSCCARGWRSPFIPRPIDTCRLRNGICFPGICRRPYYWIGTCNNGIGSCCARGWRSPFIPRPIDTCRLRNGICFPGICRRPYYWIGTCNNGIGSCCARGWRSPFIPRPIDTCRLRNGICFPGICRRPYYWIGTCNNGIGSCCARGWRSPFIPRPIDTCRLRNGICFPGICRRPYYWIGTCNNGIGSCCARGWRSPFIPRPIDTCRLRNGICFPGICRRPYYWIGTCNNGIGSCCARGWRSPFIPRPIDTCRLRNGICFPGICRRPYYWIGTCNNGIGSCCARGWRSPFIPRPIDTCRLRNGICFPGICRRPYYWIGTCNNGIGSCCARGWRSPFIPRPIDTCRLRNGICFPGICRRPYYWIGTCNNGIGSCCARGWRS

Organism: Gallus gallus (NCBI:txid9031)